Protein 5LDE (pdb70)

Structure (mmCIF, N/CA/C/O backbone):
data_5LDE
#
_entry.id   5LDE
#
_cell.length_a   90.510
_cell.length_b   90.510
_cell.length_c   134.780
_cell.angle_alpha   90.00
_cell.angle_beta   90.00
_cell.angle_gamma   120.00
#
_symmetry.space_group_name_H-M   'P 63'
#
loop_
_entity.id
_entity.type
_entity.pdbx_description
1 polymer 'Immunoglobulin G-binding protein G,Viral FLICE protein'
2 polymer 'Inhibitor of kappa light polypeptide gene enhancer in B-cells, kinase gamma, isoform CRA_a'
#
loop_
_atom_site.group_PDB
_atom_site.id
_atom_site.type_symbol
_atom_site.label_atom_id
_atom_site.label_alt_id
_atom_site.label_comp_id
_atom_site.label_asym_id
_atom_site.label_entity_id
_atom_site.label_seq_id
_atom_site.pdbx_PDB_ins_code
_atom_site.Cartn_x
_atom_site.Cartn_y
_atom_site.Cartn_z
_atom_site.occupancy
_atom_site.B_iso_or_equiv
_atom_site.auth_seq_id
_atom_site.auth_comp_id
_atom_site.auth_asym_id
_atom_site.auth_atom_id
_atom_site.pdbx_PDB_model_num
ATOM 1 N N . GLN A 1 2 ? -10.080 6.416 -18.723 1.00 220.83 2 GLN A N 1
ATOM 2 C CA . GLN A 1 2 ? -10.905 5.926 -17.625 1.00 218.97 2 GLN A CA 1
ATOM 3 C C . GLN A 1 2 ? -10.415 6.418 -16.268 1.00 216.55 2 GLN A C 1
ATOM 4 O O . GLN A 1 2 ? -9.220 6.347 -15.980 1.00 217.94 2 GLN A O 1
ATOM 10 N N . TYR A 1 3 ? -11.348 6.907 -15.437 1.00 206.58 3 TYR A N 1
ATOM 11 C CA . TYR A 1 3 ? -11.090 7.388 -14.081 1.00 202.43 3 TYR A CA 1
ATOM 12 C C . TYR A 1 3 ? -12.142 6.795 -13.142 1.00 205.19 3 TYR A C 1
ATOM 13 O O . TYR A 1 3 ? -13.337 6.848 -13.441 1.00 204.08 3 TYR A O 1
ATOM 22 N N . LYS A 1 4 ? -11.685 6.185 -12.037 1.00 202.34 4 LYS A N 1
ATOM 23 C CA . LYS A 1 4 ? -12.524 5.487 -11.059 1.00 202.09 4 LYS A CA 1
ATOM 24 C C . LYS A 1 4 ? -12.766 6.297 -9.776 1.00 200.34 4 LYS A C 1
ATOM 25 O O . LYS A 1 4 ? -11.939 7.132 -9.407 1.00 198.40 4 LYS A O 1
ATOM 31 N N . LEU A 1 5 ? -13.906 6.034 -9.100 1.00 194.95 5 LEU A N 1
ATOM 32 C CA . LEU A 1 5 ? -14.275 6.668 -7.836 1.00 192.40 5 LEU A CA 1
ATOM 33 C C . LEU A 1 5 ? -14.758 5.651 -6.791 1.00 198.04 5 LEU A C 1
ATOM 34 O O . LEU A 1 5 ? -15.818 5.043 -6.961 1.00 198.80 5 LEU A O 1
ATOM 39 N N . ILE A 1 6 ? -13.966 5.470 -5.713 1.00 195.60 6 ILE A N 1
ATOM 40 C CA . ILE A 1 6 ? -14.290 4.574 -4.597 1.00 197.79 6 ILE A CA 1
ATOM 41 C C . ILE A 1 6 ? -15.086 5.389 -3.569 1.00 201.70 6 ILE A C 1
ATOM 42 O O . ILE A 1 6 ? -14.607 6.425 -3.101 1.00 199.80 6 ILE A O 1
ATOM 47 N N . LEU A 1 7 ? -16.308 4.932 -3.245 1.00 200.83 7 LEU A N 1
ATOM 48 C CA . LEU A 1 7 ? -17.194 5.626 -2.311 1.00 201.30 7 LEU A CA 1
ATOM 49 C C . LEU A 1 7 ? -17.218 5.000 -0.916 1.00 210.28 7 LEU A C 1
ATOM 50 O O . LEU A 1 7 ? -17.453 3.798 -0.780 1.00 212.39 7 LEU A O 1
ATOM 55 N N . ASN A 1 8 ? -16.957 5.828 0.117 1.00 208.92 8 ASN A N 1
ATOM 56 C CA . ASN A 1 8 ? -16.931 5.416 1.522 1.00 263.28 8 ASN A CA 1
ATOM 57 C C . ASN A 1 8 ? -17.521 6.501 2.441 1.00 283.80 8 ASN A C 1
ATOM 58 O O . ASN A 1 8 ? -16.801 7.293 3.052 1.00 270.40 8 ASN A O 1
ATOM 63 N N . ALA A 1 20 ? -13.894 11.414 -19.431 1.00 140.10 20 ALA A N 1
ATOM 64 C CA . ALA A 1 20 ? -13.055 12.575 -19.143 1.00 137.35 20 ALA A CA 1
ATOM 65 C C . ALA A 1 20 ? -11.875 12.698 -20.113 1.00 143.45 20 ALA A C 1
ATOM 66 O O . ALA A 1 20 ? -11.381 11.687 -20.616 1.00 146.40 20 ALA A O 1
ATOM 68 N N . VAL A 1 21 ? -11.430 13.943 -20.370 1.00 138.77 21 VAL A N 1
ATOM 69 C CA . VAL A 1 21 ? -10.300 14.256 -21.257 1.00 140.99 21 VAL A CA 1
ATOM 70 C C . VAL A 1 21 ? -8.965 14.286 -20.503 1.00 145.08 21 VAL A C 1
ATOM 71 O O . VAL A 1 21 ? -7.931 13.946 -21.080 1.00 148.02 21 VAL A O 1
ATOM 75 N N . ASP A 1 22 ? -8.992 14.701 -19.221 1.00 138.91 22 ASP A N 1
ATOM 76 C CA . ASP A 1 22 ? -7.823 14.779 -18.337 1.00 139.54 22 ASP A CA 1
ATOM 77 C C . ASP A 1 22 ? -8.219 14.573 -16.867 1.00 141.13 22 ASP A C 1
ATOM 78 O O . ASP A 1 22 ? -9.409 14.622 -16.541 1.00 138.21 22 ASP A O 1
ATOM 83 N N . ALA A 1 23 ? -7.222 14.325 -15.989 1.00 139.24 23 ALA A N 1
ATOM 84 C CA . ALA A 1 23 ? -7.405 14.087 -14.551 1.00 137.89 23 ALA A CA 1
ATOM 85 C C . ALA A 1 23 ? -8.092 15.241 -13.809 1.00 139.01 23 ALA A C 1
ATOM 86 O O . ALA A 1 23 ? -8.869 14.983 -12.887 1.00 136.97 23 ALA A O 1
ATOM 88 N N . ALA A 1 24 ? -7.812 16.499 -14.214 1.00 135.70 24 ALA A N 1
ATOM 89 C CA . ALA A 1 24 ? -8.390 17.711 -13.620 1.00 134.04 24 ALA A CA 1
ATOM 90 C C . ALA A 1 24 ? -9.908 17.791 -13.824 1.00 135.02 24 ALA A C 1
ATOM 91 O O . ALA A 1 24 ? -10.620 18.186 -12.899 1.00 133.65 24 ALA A O 1
ATOM 93 N N . THR A 1 25 ? -10.397 17.402 -15.024 1.00 130.98 25 THR A N 1
ATOM 94 C CA . THR A 1 25 ? -11.823 17.378 -15.370 1.00 129.23 25 THR A CA 1
ATOM 95 C C . THR A 1 25 ? -12.503 16.230 -14.613 1.00 132.02 25 THR A C 1
ATOM 96 O O . THR A 1 25 ? -13.607 16.409 -14.093 1.00 130.75 25 THR A O 1
ATOM 100 N N . ALA A 1 26 ? -11.823 15.064 -14.536 1.00 129.24 26 ALA A N 1
ATOM 101 C CA . ALA A 1 26 ? -12.281 13.858 -13.842 1.00 129.00 26 ALA A CA 1
ATOM 102 C C . ALA A 1 26 ? -12.502 14.116 -12.351 1.00 131.14 26 ALA A C 1
ATOM 103 O O . ALA A 1 26 ? -13.471 13.608 -11.788 1.00 130.42 26 ALA A O 1
ATOM 105 N N . GLU A 1 27 ? -11.619 14.925 -11.726 1.00 127.33 27 GLU A N 1
ATOM 106 C CA . GLU A 1 27 ? -11.704 15.308 -10.316 1.00 126.93 27 GLU A CA 1
ATOM 107 C C . GLU A 1 27 ? -12.901 16.233 -10.085 1.00 128.87 27 GLU A C 1
ATOM 108 O O . GLU A 1 27 ? -13.630 16.040 -9.113 1.00 128.54 27 GLU A O 1
ATOM 110 N N . LYS A 1 28 ? -13.113 17.212 -10.996 1.00 124.29 28 LYS A N 1
ATOM 111 C CA . LYS A 1 28 ? -14.216 18.181 -10.960 1.00 123.55 28 LYS A CA 1
ATOM 112 C C . LYS A 1 28 ? -15.578 17.488 -11.057 1.00 126.24 28 LYS A C 1
ATOM 113 O O . LYS A 1 28 ? -16.508 17.865 -10.341 1.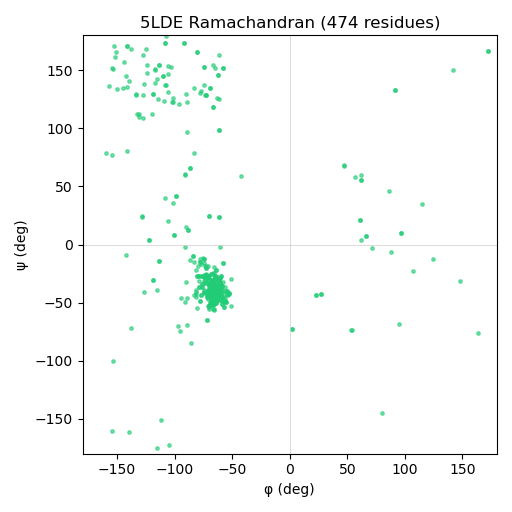00 126.40 28 LYS A O 1
ATOM 115 N N . VAL A 1 29 ? -15.676 16.465 -11.930 1.00 122.07 29 VAL A N 1
ATOM 116 C CA . VAL A 1 29 ? -16.874 15.654 -12.166 1.00 122.33 29 VAL A CA 1
ATOM 117 C C . VAL A 1 29 ? -17.229 14.834 -10.914 1.00 125.97 29 VAL A C 1
ATOM 118 O O . VAL A 1 29 ? -18.393 14.831 -10.505 1.00 126.52 29 VAL A O 1
ATOM 122 N N . PHE A 1 30 ? -16.223 14.183 -10.291 1.00 121.90 30 PHE A N 1
ATOM 123 C CA . PHE A 1 30 ? -16.405 13.382 -9.077 1.00 122.32 30 PHE A CA 1
ATOM 124 C C . PHE A 1 30 ? -16.734 14.242 -7.853 1.00 126.23 30 PHE A C 1
ATOM 125 O O . PHE A 1 30 ? -17.591 13.849 -7.060 1.00 126.96 30 PHE A O 1
ATOM 133 N N . LYS A 1 31 ? -16.051 15.405 -7.696 1.00 122.28 31 LYS A N 1
ATOM 134 C CA . LYS A 1 31 ? -16.259 16.345 -6.584 1.00 123.32 31 LYS A CA 1
ATOM 135 C C . LYS A 1 31 ? -17.684 16.901 -6.571 1.00 127.94 31 LYS A C 1
ATOM 136 O O . LYS A 1 31 ? -18.247 17.116 -5.497 1.00 129.35 31 LYS A O 1
ATOM 138 N N . GLN A 1 32 ? -18.264 17.113 -7.768 1.00 123.89 32 GLN A N 1
ATOM 139 C CA . GLN A 1 32 ? -19.634 17.589 -7.950 1.00 125.37 32 GLN A CA 1
ATOM 140 C C . GLN A 1 32 ? -20.624 16.437 -7.753 1.00 130.64 32 GLN A C 1
ATOM 141 O O . GLN A 1 32 ? -21.740 16.672 -7.288 1.00 132.55 32 GLN A O 1
ATOM 143 N N . TYR A 1 33 ? -20.209 15.194 -8.099 1.00 126.61 33 TYR A N 1
ATOM 144 C CA . TYR A 1 33 ? -21.011 13.974 -7.953 1.00 128.39 33 TYR A CA 1
ATOM 145 C C . TYR A 1 33 ? -21.234 13.628 -6.480 1.00 134.53 33 TYR A C 1
ATOM 146 O O . TYR A 1 33 ? -22.275 13.064 -6.138 1.00 136.55 33 TYR A O 1
ATOM 148 N N . ALA A 1 34 ? -20.256 13.972 -5.616 1.00 130.94 34 ALA A N 1
ATOM 149 C CA . ALA A 1 34 ? -20.316 13.753 -4.173 1.00 132.96 34 ALA A CA 1
ATOM 150 C C . ALA A 1 34 ? -21.365 14.673 -3.544 1.00 140.78 34 ALA A C 1
ATOM 151 O O . ALA A 1 34 ? -22.216 14.185 -2.803 1.00 142.98 34 ALA A O 1
ATOM 153 N N . ASN A 1 35 ? -21.322 15.989 -3.865 1.00 138.47 35 ASN A N 1
ATOM 154 C CA . ASN A 1 35 ? -22.263 17.003 -3.370 1.00 142.18 35 ASN A CA 1
ATOM 155 C C . ASN A 1 35 ? -23.691 16.719 -3.846 1.00 150.37 35 ASN A C 1
ATOM 156 O O . ASN A 1 35 ? -24.632 16.898 -3.070 1.00 153.75 35 ASN A O 1
ATOM 161 N N . ASP A 1 36 ? -23.846 16.274 -5.116 1.00 147.12 36 ASP A N 1
ATOM 162 C CA . ASP A 1 36 ? -25.134 15.927 -5.731 1.00 150.61 36 ASP A CA 1
ATOM 163 C C . ASP A 1 36 ? -25.795 14.766 -4.980 1.00 159.49 36 ASP A C 1
ATOM 164 O O . ASP A 1 36 ? -27.011 14.777 -4.783 1.00 163.25 36 ASP A O 1
ATOM 166 N N . ASN A 1 37 ? -24.982 13.786 -4.538 1.00 156.18 37 ASN A N 1
ATOM 167 C CA . ASN A 1 37 ? -25.422 12.633 -3.754 1.00 159.57 37 ASN A CA 1
ATOM 168 C C . ASN A 1 37 ? -25.546 13.017 -2.270 1.00 168.72 37 ASN A C 1
ATOM 169 O O . ASN A 1 37 ? -26.271 12.357 -1.523 1.00 171.68 37 ASN A O 1
ATOM 171 N N . GLY A 1 38 ? -24.838 14.079 -1.875 1.00 166.57 38 GLY A N 1
ATOM 172 C CA . GLY A 1 38 ? -24.826 14.615 -0.518 1.00 170.47 38 GLY A CA 1
ATOM 173 C C . GLY A 1 38 ? -23.564 14.353 0.281 1.00 176.16 38 GLY A C 1
ATOM 174 O O . GLY A 1 38 ? -23.275 15.083 1.233 1.00 177.60 38 GLY A O 1
ATOM 175 N N . VAL A 1 39 ? -22.811 13.304 -0.099 1.00 173.02 39 VAL A N 1
ATOM 176 C CA . VAL A 1 39 ? -21.562 12.860 0.540 1.00 173.38 39 VAL A CA 1
ATOM 177 C C . VAL A 1 39 ? -20.438 13.902 0.406 1.00 180.80 39 VAL A C 1
ATOM 178 O O . VAL A 1 39 ? -20.430 14.669 -0.556 1.00 178.37 39 VAL A O 1
ATOM 182 N N . ASP A 1 40 ? -19.495 13.932 1.376 1.00 183.13 40 ASP A N 1
ATOM 183 C CA . ASP A 1 40 ? -18.341 14.844 1.376 1.00 185.00 40 ASP A CA 1
ATOM 184 C C . ASP A 1 40 ? -17.203 14.343 2.276 1.00 197.39 40 ASP A C 1
ATOM 185 O O . ASP A 1 40 ? -17.023 14.829 3.396 1.00 199.84 40 ASP A O 1
ATOM 190 N N . GLY A 1 41 ? -16.444 13.380 1.765 1.00 198.07 41 GLY A N 1
ATOM 191 C CA . GLY A 1 41 ? -15.317 12.793 2.479 1.00 202.73 41 GLY A CA 1
ATOM 192 C C . GLY A 1 41 ? -13.961 13.249 1.985 1.00 214.06 41 GLY A C 1
ATOM 193 O O . GLY A 1 41 ? -13.875 14.162 1.160 1.00 212.73 41 GLY A O 1
ATOM 194 N N . GLU A 1 42 ? -12.887 12.618 2.499 1.00 219.30 42 GLU A N 1
ATOM 195 C CA . GLU A 1 42 ? -11.507 12.948 2.129 1.00 222.69 42 GLU A CA 1
ATOM 196 C C . GLU A 1 42 ? -11.130 12.371 0.772 1.00 230.03 42 GLU A C 1
ATOM 197 O O . GLU A 1 42 ? -11.370 11.191 0.513 1.00 228.92 42 GLU A O 1
ATOM 203 N N . TRP A 1 43 ? -10.536 13.212 -0.090 1.00 230.14 43 TRP A N 1
ATOM 204 C CA . TRP A 1 43 ? -10.152 12.856 -1.455 1.00 230.16 43 TRP A CA 1
ATOM 205 C C . TRP A 1 43 ? -8.690 12.434 -1.595 1.00 244.30 43 TRP A C 1
ATOM 206 O O . TRP A 1 43 ? -7.786 13.203 -1.261 1.00 241.12 43 TRP A O 1
ATOM 217 N N . THR A 1 44 ? -8.470 11.194 -2.077 1.00 249.12 44 THR A N 1
ATOM 218 C CA . THR A 1 44 ? -7.146 10.606 -2.321 1.00 254.20 44 THR A CA 1
ATOM 219 C C . THR A 1 44 ? -7.140 9.998 -3.726 1.00 267.26 44 THR A C 1
ATOM 220 O O . THR A 1 44 ? -7.857 9.025 -3.976 1.00 268.70 44 THR A O 1
ATOM 224 N N . TYR A 1 45 ? -6.359 10.591 -4.647 1.00 269.88 45 TYR A N 1
ATOM 225 C CA . TYR A 1 45 ? -6.276 10.134 -6.034 1.00 269.69 45 TYR A CA 1
ATOM 226 C C . TYR A 1 45 ? -4.887 9.641 -6.430 1.00 262.95 45 TYR A C 1
ATOM 227 O O . TYR A 1 45 ? -3.884 10.253 -6.059 1.00 256.87 45 TYR A O 1
ATOM 229 N N . ASP A 1 46 ? -4.840 8.535 -7.197 1.00 266.50 46 ASP A N 1
ATOM 230 C CA . ASP A 1 46 ? -3.607 7.923 -7.693 1.00 270.79 46 ASP A CA 1
ATOM 231 C C . ASP A 1 46 ? -3.496 8.141 -9.206 1.00 283.48 46 ASP A C 1
ATOM 232 O O . ASP A 1 46 ? -4.406 7.771 -9.953 1.00 285.93 46 ASP A O 1
ATOM 237 N N . ASP A 1 47 ? -2.388 8.765 -9.645 1.00 284.22 47 ASP A N 1
ATOM 238 C CA . ASP A 1 47 ? -2.117 9.105 -11.046 1.00 285.70 47 ASP A CA 1
ATOM 239 C C . ASP A 1 47 ? -1.718 7.904 -11.926 1.00 289.33 47 ASP A C 1
ATOM 240 O O . ASP A 1 47 ? -1.770 8.017 -13.153 1.00 290.41 47 ASP A O 1
ATOM 245 N N . ALA A 1 48 ? -1.335 6.764 -11.315 1.00 285.57 48 ALA A N 1
ATOM 246 C CA . ALA A 1 48 ? -0.931 5.561 -12.050 1.00 285.65 48 ALA A CA 1
ATOM 247 C C . ALA A 1 48 ? -2.100 4.608 -12.328 1.00 289.35 48 ALA A C 1
ATOM 248 O O . ALA A 1 48 ? -2.274 4.184 -13.473 1.00 288.46 48 ALA A O 1
ATOM 250 N N . THR A 1 49 ? -2.898 4.279 -11.291 1.00 287.19 49 THR A N 1
ATOM 251 C CA . THR A 1 49 ? -4.056 3.379 -11.395 1.00 287.31 49 THR A CA 1
ATOM 252 C C . THR A 1 49 ? -5.290 4.083 -11.975 1.00 289.67 49 THR A C 1
ATOM 253 O O . THR A 1 49 ? -6.214 3.407 -12.437 1.00 288.44 49 THR A O 1
ATOM 257 N N . LYS A 1 50 ? -5.292 5.439 -11.952 1.00 284.69 50 LYS A N 1
ATOM 258 C CA . LYS A 1 50 ? -6.364 6.337 -12.419 1.00 283.29 50 LYS A CA 1
ATOM 259 C C . LYS A 1 50 ? -7.651 6.101 -11.605 1.00 285.91 50 LYS A C 1
ATOM 260 O O . LYS A 1 50 ? -8.687 5.707 -12.151 1.00 285.53 50 LYS A O 1
ATOM 266 N N . THR A 1 51 ? -7.550 6.305 -10.275 1.00 281.97 51 THR A N 1
ATOM 267 C CA . THR A 1 51 ? -8.627 6.103 -9.299 1.00 281.54 51 THR A CA 1
ATOM 268 C C . THR A 1 51 ? -8.578 7.184 -8.205 1.00 283.66 51 THR A C 1
ATOM 269 O O . THR A 1 51 ? -7.493 7.607 -7.806 1.00 279.54 51 THR A O 1
ATOM 273 N N . PHE A 1 52 ? -9.761 7.606 -7.720 1.00 279.29 52 PHE A N 1
ATOM 274 C CA . PHE A 1 52 ? -9.950 8.582 -6.644 1.00 280.19 52 PHE A CA 1
ATOM 275 C C . PHE A 1 52 ? -10.865 7.964 -5.580 1.00 279.21 52 PHE A C 1
ATOM 276 O O . PHE A 1 52 ? -11.828 7.288 -5.935 1.00 276.51 52 PHE A O 1
ATOM 278 N N . THR A 1 53 ? -10.550 8.153 -4.285 1.00 277.29 53 THR A N 1
ATOM 279 C CA . THR A 1 53 ? -11.365 7.59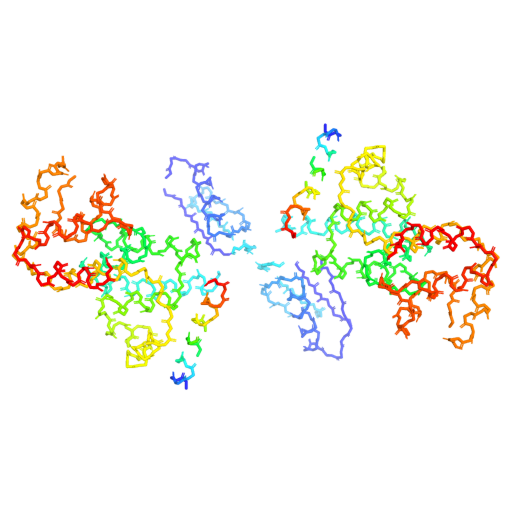6 -3.192 1.00 277.04 53 THR A CA 1
ATOM 280 C C . THR A 1 53 ? -11.967 8.708 -2.327 1.00 280.11 53 THR A C 1
ATOM 281 O O . THR A 1 53 ? -11.366 9.777 -2.207 1.00 281.32 53 THR A O 1
ATOM 285 N N . VAL A 1 54 ? -13.139 8.453 -1.715 1.00 278.66 54 VAL A N 1
ATOM 286 C CA . VAL A 1 54 ? -13.797 9.436 -0.857 1.00 279.26 54 VAL A CA 1
ATOM 287 C C . VAL A 1 54 ? -13.848 8.889 0.606 1.00 283.15 54 VAL A C 1
ATOM 288 O O . VAL A 1 54 ? -14.886 8.748 1.253 1.00 269.23 54 VAL A O 1
ATOM 292 N N . GLU A 1 56 ? -15.499 10.168 4.170 1.00 122.69 56 GLU A N 1
ATOM 293 C CA . GLU A 1 56 ? -15.777 10.330 5.590 1.00 122.55 56 GLU A CA 1
ATOM 294 C C . GLU A 1 56 ? -17.232 10.774 5.869 1.00 126.89 56 GLU A C 1
ATOM 295 O O . GLU A 1 56 ? -18.130 9.932 5.835 1.00 126.53 56 GLU A O 1
ATOM 297 N N . LEU A 1 57 ? -17.456 12.084 6.119 1.00 123.72 57 LEU A N 1
ATOM 298 C CA . LEU A 1 57 ? -18.721 12.725 6.478 1.00 123.66 57 LEU A CA 1
ATOM 299 C C . LEU A 1 57 ? -19.833 12.602 5.428 1.00 127.66 57 LEU A C 1
ATOM 300 O O . LEU A 1 57 ? -19.560 12.266 4.279 1.00 127.17 57 LEU A O 1
ATOM 302 N N . GLU A 1 58 ? -21.088 12.857 5.842 1.00 124.34 58 GLU A N 1
ATOM 303 C CA . GLU A 1 58 ? -22.298 12.820 5.011 1.00 124.24 58 GLU A CA 1
ATOM 304 C C . GLU A 1 58 ? -23.364 13.700 5.685 1.00 128.15 58 GLU A C 1
ATOM 305 O O . GLU A 1 58 ? -23.424 13.701 6.911 1.00 127.81 58 GLU A O 1
ATOM 307 N N . VAL A 1 59 ? -24.104 14.537 4.911 1.00 124.71 59 VAL A N 1
ATOM 308 C CA . VAL A 1 59 ? -25.183 15.433 5.393 1.00 124.46 59 VAL A CA 1
ATOM 309 C C . VAL A 1 59 ? -26.187 15.735 4.252 1.00 127.37 59 VAL A C 1
ATOM 310 O O . VAL A 1 59 ? -26.154 16.834 3.688 1.00 126.94 59 VAL A O 1
ATOM 314 N N . LEU A 1 60 ? -27.078 14.778 3.925 1.00 123.06 60 LEU A N 1
ATOM 315 C CA . LEU A 1 60 ? -28.087 14.962 2.873 1.00 136.82 60 LEU A CA 1
ATOM 316 C C . LEU A 1 60 ? -29.446 14.417 3.285 1.00 160.39 60 LEU A C 1
ATOM 317 O O . LEU A 1 60 ? -30.279 15.164 3.792 1.00 122.38 60 LEU A O 1
ATOM 319 N N . ASP A 1 66 ? -28.534 7.774 3.053 1.00 157.22 66 ASP A N 1
ATOM 320 C CA . ASP A 1 66 ? -27.547 6.809 3.517 1.00 161.61 66 ASP A CA 1
ATOM 321 C C . ASP A 1 66 ? -28.126 5.364 3.493 1.00 161.17 66 ASP A C 1
ATOM 322 O O . ASP A 1 66 ? -27.835 4.675 2.497 1.00 166.10 66 ASP A O 1
ATOM 324 N N . PRO A 1 67 ? -29.026 4.891 4.438 1.00 156.17 67 PRO A N 1
ATOM 325 C CA . PRO A 1 67 ? -29.518 3.518 4.345 1.00 154.22 67 PRO A CA 1
ATOM 326 C C . PRO A 1 67 ? -30.715 3.427 3.418 1.00 148.04 67 PRO A C 1
ATOM 327 O O . PRO A 1 67 ? -30.490 3.053 2.279 1.00 143.17 67 PRO A O 1
ATOM 331 N N . ASN A 1 68 ? -31.970 3.696 3.897 1.00 139.29 68 ASN A N 1
ATOM 332 C CA . ASN A 1 68 ? -33.211 3.621 3.106 1.00 130.32 68 ASN A CA 1
ATOM 333 C C . ASN A 1 68 ? -33.275 4.696 2.029 1.00 133.56 68 ASN A C 1
ATOM 334 O O . ASN A 1 68 ? -33.821 4.448 0.962 1.00 127.28 68 ASN A O 1
ATOM 336 N N . SER A 1 69 ? -32.651 5.869 2.261 1.00 136.88 69 SER A N 1
ATOM 337 C CA . SER A 1 69 ? -32.569 6.922 1.241 1.00 136.37 69 SER A CA 1
ATOM 338 C C . SER A 1 69 ? -31.804 6.390 -0.007 1.00 145.75 69 SER A C 1
ATOM 339 O O . SER A 1 69 ? -31.684 7.082 -1.024 1.00 146.05 69 SER A O 1
ATOM 341 N N . MET A 1 70 ? -31.332 5.119 0.095 1.00 149.48 101 MET A N 1
ATOM 342 C CA . MET A 1 70 ? -30.659 4.289 -0.898 1.00 153.33 101 MET A CA 1
ATOM 343 C C . MET A 1 70 ? -31.372 2.909 -1.059 1.00 161.49 101 MET A C 1
ATOM 344 O O . MET A 1 70 ? -31.523 2.445 -2.192 1.00 157.56 101 MET A O 1
ATOM 346 N N . ALA A 1 71 ? -31.821 2.273 0.061 1.00 165.94 102 ALA A N 1
ATOM 347 C CA . ALA A 1 71 ? -32.498 0.962 0.099 1.00 165.76 102 ALA A CA 1
ATOM 348 C C . ALA A 1 71 ? -33.976 1.002 -0.325 1.00 169.57 102 ALA A C 1
ATOM 349 O O . ALA A 1 71 ? -34.548 -0.047 -0.637 1.00 165.79 102 ALA A O 1
ATOM 351 N N . THR A 1 72 ? -34.581 2.209 -0.350 1.00 168.13 103 THR A N 1
ATOM 352 C CA . THR A 1 72 ? -35.966 2.454 -0.770 1.00 161.47 103 THR A CA 1
ATOM 353 C C . THR A 1 72 ? -36.037 2.347 -2.293 1.00 166.11 103 THR A C 1
ATOM 354 O O . THR A 1 72 ? -36.974 1.739 -2.805 1.00 159.26 103 THR A O 1
ATOM 358 N N . TYR A 1 73 ? -35.028 2.905 -3.009 1.00 170.65 104 TYR A N 1
ATOM 359 C CA . TYR A 1 73 ? -34.924 2.897 -4.476 1.00 169.88 104 TYR A CA 1
ATOM 360 C C . TYR A 1 73 ? -35.085 1.505 -5.101 1.00 176.39 104 TYR A C 1
ATOM 361 O O . TYR A 1 73 ? -35.582 1.405 -6.223 1.00 171.80 104 TYR A O 1
ATOM 363 N N . GLU A 1 74 ? -34.699 0.438 -4.360 1.00 180.02 105 GLU A N 1
ATOM 364 C CA . GLU A 1 74 ? -34.818 -0.967 -4.766 1.00 180.95 105 GLU A CA 1
ATOM 365 C C . GLU A 1 74 ? -36.277 -1.348 -5.042 1.00 177.78 105 GLU A C 1
ATOM 366 O O . GLU A 1 74 ? -36.537 -2.135 -5.953 1.00 175.89 105 GLU A O 1
ATOM 368 N N . VAL A 1 75 ? -37.223 -0.770 -4.265 1.00 170.22 106 VAL A N 1
ATOM 369 C CA . VAL A 1 75 ? -38.671 -0.961 -4.411 1.00 162.84 106 VAL A CA 1
ATOM 370 C C . VAL A 1 75 ? -39.095 -0.317 -5.742 1.00 161.39 106 VAL A C 1
ATOM 371 O O . VAL A 1 75 ? -39.709 -0.981 -6.577 1.00 157.77 106 VAL A O 1
ATOM 375 N N . LEU A 1 76 ? -38.713 0.964 -5.937 1.00 157.85 107 LEU A N 1
ATOM 376 C CA . LEU A 1 76 ? -38.977 1.797 -7.112 1.00 153.78 107 LEU A CA 1
ATOM 377 C C . LEU A 1 76 ? -38.440 1.171 -8.409 1.00 158.13 107 LEU A C 1
ATOM 378 O O . LEU A 1 76 ? -39.123 1.232 -9.432 1.00 153.20 107 LEU A O 1
ATOM 383 N N . CYS A 1 77 ? -37.234 0.559 -8.356 1.00 160.83 108 CYS A N 1
ATOM 384 C CA . CYS A 1 77 ? -36.582 -0.112 -9.487 1.00 163.50 108 CYS A CA 1
ATOM 385 C C . CYS A 1 77 ? -37.373 -1.346 -9.922 1.00 163.29 108 CYS A C 1
ATOM 386 O O . CYS A 1 77 ? -37.642 -1.505 -11.114 1.00 160.81 108 CYS A O 1
ATOM 389 N N . GLU A 1 78 ? -37.763 -2.200 -8.949 1.00 159.31 109 GLU A N 1
ATOM 390 C CA . GLU A 1 78 ? -38.551 -3.420 -9.158 1.00 156.84 109 GLU A CA 1
ATOM 391 C C . GLU A 1 78 ? -39.962 -3.091 -9.667 1.00 151.52 109 GLU A C 1
ATOM 392 O O . GLU A 1 78 ? -40.512 -3.855 -10.462 1.00 149.58 109 GLU A O 1
ATOM 398 N N . VAL A 1 79 ? -40.542 -1.959 -9.202 1.00 142.86 110 VAL A N 1
ATOM 399 C CA . VAL A 1 79 ? -41.869 -1.471 -9.600 1.00 135.45 110 VAL A CA 1
ATOM 400 C C . VAL A 1 79 ? -41.840 -1.014 -11.071 1.00 136.71 110 VAL A C 1
ATOM 401 O O . VAL A 1 79 ? -42.674 -1.459 -11.862 1.00 133.25 110 VAL A O 1
ATOM 405 N N . ALA A 1 80 ? -40.860 -0.157 -11.428 1.00 135.34 111 ALA A N 1
ATOM 406 C CA . ALA A 1 80 ? -40.678 0.403 -12.769 1.00 134.43 111 ALA A CA 1
ATOM 407 C C . ALA A 1 80 ? -40.348 -0.640 -13.839 1.00 140.14 111 ALA A C 1
ATOM 408 O O . ALA A 1 80 ? -40.852 -0.533 -14.958 1.00 137.23 111 ALA A O 1
ATOM 410 N N . ARG A 1 81 ? -39.504 -1.638 -13.500 1.00 141.82 112 ARG A N 1
ATOM 411 C CA . ARG A 1 81 ? -39.097 -2.712 -14.412 1.00 145.44 112 ARG A CA 1
ATOM 412 C C . ARG A 1 81 ? -40.255 -3.658 -14.747 1.00 145.28 112 ARG A C 1
ATOM 413 O O . ARG A 1 81 ? -40.290 -4.211 -15.847 1.00 146.25 112 ARG A O 1
ATOM 415 N N . LYS A 1 82 ? -41.198 -3.833 -13.802 1.00 137.61 113 LYS A N 1
ATOM 416 C CA . LYS A 1 82 ? -42.373 -4.694 -13.954 1.00 134.48 113 LYS A CA 1
ATOM 417 C C . LYS A 1 82 ? -43.654 -3.904 -14.295 1.00 131.21 113 LYS A C 1
ATOM 418 O O . LYS A 1 82 ? -44.741 -4.489 -14.320 1.00 128.49 113 LYS A O 1
ATOM 420 N N . LEU A 1 83 ? -43.523 -2.590 -14.581 1.00 125.16 114 LEU A N 1
ATOM 421 C CA . LEU A 1 83 ? -44.648 -1.709 -14.904 1.00 119.38 114 LEU A CA 1
ATOM 422 C C . LEU A 1 83 ? -45.254 -1.988 -16.289 1.00 121.93 114 LEU A C 1
ATOM 423 O O . LEU A 1 83 ? -46.405 -2.418 -16.363 1.00 119.04 114 LEU A O 1
ATOM 428 N N . GLY A 1 84 ? -44.485 -1.755 -17.354 1.00 120.85 115 GLY A N 1
ATOM 429 C CA . GLY A 1 84 ? -44.913 -2.022 -18.723 1.00 120.62 115 GLY A CA 1
ATOM 430 C C . GLY A 1 84 ? -45.578 -0.884 -19.473 1.00 120.78 115 GLY A C 1
ATOM 431 O O . GLY A 1 84 ? -46.502 -0.249 -18.964 1.00 116.18 115 GLY A O 1
ATOM 432 N N . THR A 1 85 ? -45.114 -0.675 -20.723 1.00 119.70 116 THR A N 1
ATOM 433 C CA . THR A 1 85 ? -45.492 0.290 -21.773 1.00 118.22 116 THR A CA 1
ATOM 434 C C . THR A 1 85 ? -46.598 1.320 -21.433 1.00 116.46 116 THR A C 1
ATOM 435 O O . THR A 1 85 ? -46.283 2.504 -21.300 1.00 115.78 116 THR A O 1
ATOM 439 N N . ASP A 1 86 ? -47.880 0.887 -21.351 1.00 109.50 117 ASP A N 1
ATOM 440 C CA . ASP A 1 86 ? -49.023 1.776 -21.113 1.00 105.34 117 ASP A CA 1
ATOM 441 C C . ASP A 1 86 ? -49.210 2.202 -19.653 1.00 105.76 117 ASP A C 1
ATOM 442 O O . ASP A 1 86 ? -49.764 3.277 -19.415 1.00 103.42 117 ASP A O 1
ATOM 447 N N . ASP A 1 87 ? -48.754 1.379 -18.685 1.00 102.22 118 ASP A N 1
ATOM 448 C CA . ASP A 1 87 ? -48.830 1.699 -17.254 1.00 100.31 118 ASP A CA 1
ATOM 449 C C . ASP A 1 87 ? -47.824 2.792 -16.893 1.00 103.98 118 ASP A C 1
ATOM 450 O O . ASP A 1 87 ? -48.047 3.535 -15.934 1.00 102.55 118 ASP A O 1
ATOM 455 N N . ARG A 1 88 ? -46.723 2.889 -17.676 1.00 102.34 119 ARG A N 1
ATOM 456 C CA . ARG A 1 88 ? -45.660 3.889 -17.543 1.00 104.13 119 ARG A CA 1
ATOM 457 C C . ARG A 1 88 ? -46.248 5.289 -17.720 1.00 105.07 119 ARG A C 1
ATOM 458 O O . ARG A 1 88 ? -45.916 6.195 -16.954 1.00 105.53 119 ARG A O 1
ATOM 466 N N . GLU A 1 89 ? -47.140 5.446 -18.724 1.00 98.85 120 GLU A N 1
ATOM 467 C CA . GLU A 1 89 ? -47.835 6.691 -19.044 1.00 97.15 120 GLU A CA 1
ATOM 468 C C . GLU A 1 89 ? -48.774 7.102 -17.918 1.00 97.31 120 GLU A C 1
ATOM 469 O O . GLU A 1 89 ? -48.758 8.266 -17.531 1.00 97.47 120 GLU A O 1
ATOM 475 N N . VAL A 1 90 ? -49.566 6.143 -17.378 1.00 91.03 121 VAL A N 1
ATOM 476 C CA . VAL A 1 90 ? -50.519 6.347 -16.276 1.00 88.71 121 VAL A CA 1
ATOM 477 C C . VAL A 1 90 ? -49.784 6.913 -15.055 1.00 92.86 121 VAL A C 1
ATOM 478 O O . VAL A 1 90 ? -50.165 7.968 -14.547 1.00 92.56 121 VAL A O 1
ATOM 482 N N . VAL A 1 91 ? -48.711 6.220 -14.622 1.00 90.36 122 VAL A N 1
ATOM 483 C CA . VAL A 1 91 ? -47.864 6.574 -13.481 1.00 92.19 122 VAL A CA 1
ATOM 484 C C . VAL A 1 91 ? -47.233 7.966 -13.667 1.00 97.96 122 VAL A C 1
ATOM 485 O O . VAL A 1 91 ? -47.393 8.812 -12.788 1.00 98.44 122 VAL A O 1
ATOM 489 N N . LEU A 1 92 ? -46.580 8.217 -14.822 1.00 95.77 123 LEU A N 1
ATOM 490 C CA . LEU A 1 92 ? -45.954 9.512 -15.119 1.00 98.68 123 LEU A CA 1
ATOM 491 C C . LEU A 1 92 ? -46.962 10.656 -15.258 1.00 101.30 123 LEU A C 1
ATOM 492 O O . LEU A 1 92 ? -46.633 11.792 -14.912 1.00 103.80 123 LEU A O 1
ATOM 497 N N . PHE A 1 93 ? -48.188 10.352 -15.735 1.00 94.33 124 PHE A N 1
ATOM 498 C CA . PHE A 1 93 ? -49.280 11.320 -15.864 1.00 93.59 124 PHE A CA 1
ATOM 499 C C . PHE A 1 93 ? -49.746 11.724 -14.466 1.00 98.09 124 PHE A C 1
ATOM 500 O O . PHE A 1 93 ? -49.847 12.917 -14.175 1.00 100.10 124 PHE A O 1
ATOM 508 N N . LEU A 1 94 ? -50.006 10.719 -13.602 1.00 93.07 125 LEU A N 1
ATOM 509 C CA . LEU A 1 94 ? -50.449 10.904 -12.220 1.00 93.70 125 LEU A CA 1
ATOM 510 C C . LEU A 1 94 ? -49.392 11.589 -11.352 1.00 101.93 125 LEU A C 1
ATOM 511 O O . LEU A 1 94 ? -49.750 12.308 -10.419 1.00 103.40 125 LEU A O 1
ATOM 516 N N . LEU A 1 95 ? -48.099 11.397 -11.677 1.00 101.00 126 LEU A N 1
ATOM 517 C CA . LEU A 1 95 ? -46.999 12.030 -10.947 1.00 105.69 126 LEU A CA 1
ATOM 518 C C . LEU A 1 95 ? -46.492 13.288 -11.688 1.00 114.14 126 LEU A C 1
ATOM 519 O O . LEU A 1 95 ? -45.287 13.544 -11.750 1.00 117.62 126 LEU A O 1
ATOM 524 N N . ASN A 1 96 ? -47.456 14.079 -12.221 1.00 110.83 127 ASN A N 1
ATOM 525 C CA . ASN A 1 96 ? -47.327 15.334 -12.975 1.00 114.44 127 ASN A CA 1
ATOM 526 C C . ASN A 1 96 ? -46.386 15.247 -14.187 1.00 120.55 127 ASN A C 1
ATOM 527 O O . ASN A 1 96 ? -46.879 15.266 -15.317 1.00 118.65 127 ASN A O 1
ATOM 532 N N . VAL A 1 97 ? -45.052 15.186 -13.960 1.00 121.42 128 VAL A N 1
ATOM 533 C CA . VAL A 1 97 ? -44.032 15.102 -15.013 1.00 124.28 128 VAL A CA 1
ATOM 534 C C . VAL A 1 97 ? -44.230 13.815 -15.831 1.00 124.19 128 VAL A C 1
ATOM 535 O O . VAL A 1 97 ? -43.854 12.720 -15.402 1.00 122.35 128 VAL A O 1
ATOM 539 N N . PHE A 1 98 ? -44.889 13.975 -16.988 1.00 119.42 129 PHE A N 1
ATOM 540 C CA . PHE A 1 98 ? -45.240 12.917 -17.931 1.00 115.96 129 PHE A CA 1
ATOM 541 C C . PHE A 1 98 ? -44.381 13.011 -19.190 1.00 123.72 129 PHE A C 1
ATOM 542 O O . PHE A 1 98 ? -44.184 14.103 -19.728 1.00 127.06 129 PHE A O 1
ATOM 550 N N . ILE A 1 99 ? -43.903 11.853 -19.669 1.00 119.93 130 ILE A N 1
ATOM 551 C CA . ILE A 1 99 ? -43.118 11.731 -20.901 1.00 123.63 130 ILE A CA 1
ATOM 552 C C . ILE A 1 99 ? -43.916 10.831 -21.866 1.00 123.85 130 ILE A C 1
ATOM 553 O O . ILE A 1 99 ? -44.383 9.772 -21.435 1.00 119.56 130 ILE A O 1
ATOM 558 N N . PRO A 1 100 ? -44.138 11.234 -23.143 1.00 121.99 131 PRO A N 1
ATOM 559 C CA . PRO A 1 100 ? -44.930 10.382 -24.051 1.00 119.07 131 PRO A CA 1
ATOM 560 C C . PRO A 1 100 ? -44.170 9.141 -24.509 1.00 124.53 131 PRO A C 1
ATOM 561 O O . PRO A 1 100 ? -43.035 9.260 -24.976 1.00 129.52 131 PRO A O 1
ATOM 565 N N . GLN A 1 101 ? -44.804 7.950 -24.362 1.00 117.10 132 GLN A N 1
ATOM 566 C CA . GLN A 1 101 ? -44.252 6.621 -24.673 1.00 118.45 132 GLN A CA 1
ATOM 567 C C . GLN A 1 101 ? -42.833 6.469 -24.090 1.00 126.15 132 GLN A C 1
ATOM 568 O O . GLN A 1 101 ? -41.852 6.477 -24.840 1.00 131.30 132 GLN A O 1
ATOM 570 N N . PRO A 1 102 ? -42.692 6.424 -22.746 1.00 120.63 133 PRO A N 1
ATOM 571 C CA . PRO A 1 102 ? -41.345 6.346 -22.167 1.00 125.14 133 PRO A CA 1
ATOM 572 C C . PRO A 1 102 ? -40.750 4.945 -22.180 1.00 131.01 133 PRO A C 1
ATOM 573 O O . PRO A 1 102 ? -41.459 3.962 -22.398 1.00 127.82 133 PRO A O 1
ATOM 577 N N . THR A 1 103 ? -39.435 4.869 -21.941 1.00 133.23 134 THR A N 1
ATOM 578 C CA . THR A 1 103 ? -38.677 3.623 -21.847 1.00 136.88 134 THR A CA 1
ATOM 579 C C . THR A 1 103 ? -38.311 3.419 -20.373 1.00 140.07 134 THR A C 1
ATOM 580 O O . THR A 1 103 ? -38.568 4.312 -19.558 1.00 137.08 134 THR A O 1
ATOM 584 N N . LEU A 1 104 ? -37.719 2.254 -20.027 1.00 139.56 135 LEU A N 1
ATOM 585 C CA . LEU A 1 104 ? -37.293 1.943 -18.661 1.00 140.25 135 LEU A CA 1
ATOM 586 C C . LEU A 1 104 ? -36.334 3.020 -18.142 1.00 147.77 135 LEU A C 1
ATOM 587 O O . LEU A 1 104 ? -36.581 3.577 -17.077 1.00 144.78 135 LEU A O 1
ATOM 589 N N . ALA A 1 105 ? -35.309 3.381 -18.949 1.00 150.72 136 ALA A N 1
ATOM 590 C CA . ALA A 1 105 ? -34.307 4.410 -18.645 1.00 156.21 136 ALA A CA 1
ATOM 591 C C . ALA A 1 105 ? -34.910 5.811 -18.441 1.00 155.49 136 ALA A C 1
ATOM 592 O O . ALA A 1 105 ? -34.342 6.611 -17.694 1.00 158.42 136 ALA A O 1
ATOM 594 N N . GLN A 1 106 ? -36.052 6.100 -19.100 1.00 145.11 137 GLN A N 1
ATOM 595 C CA . GLN A 1 106 ? -36.769 7.373 -18.984 1.00 141.03 137 GLN A CA 1
ATOM 596 C C . GLN A 1 106 ? -37.577 7.410 -17.684 1.00 138.59 137 GLN A C 1
ATOM 597 O O . GLN A 1 106 ? -37.502 8.396 -16.949 1.00 138.99 137 GLN A O 1
ATOM 599 N N . LEU A 1 107 ? -38.344 6.331 -17.411 1.00 129.75 138 LEU A N 1
ATOM 600 C CA . LEU A 1 107 ? -39.198 6.164 -16.233 1.00 124.25 138 LEU A CA 1
ATOM 601 C C . LEU A 1 107 ? -38.386 6.045 -14.936 1.00 131.50 138 LEU A C 1
ATOM 602 O O . LEU A 1 107 ? -38.656 6.794 -13.996 1.00 130.04 138 LEU A O 1
ATOM 607 N N . ILE A 1 108 ? -37.390 5.121 -14.893 1.00 132.87 139 ILE A N 1
ATOM 608 C CA . ILE A 1 108 ? -36.494 4.894 -13.747 1.00 137.62 139 ILE A CA 1
ATOM 609 C C . ILE A 1 108 ? -35.804 6.207 -13.341 1.00 145.97 139 ILE A C 1
ATOM 610 O O . ILE A 1 108 ? -35.747 6.524 -12.152 1.00 146.37 139 ILE A O 1
ATOM 615 N N . GLY A 1 109 ? -35.352 6.964 -14.342 1.00 145.70 140 GLY A N 1
ATOM 616 C CA . GLY A 1 109 ? -34.710 8.262 -14.173 1.00 150.71 140 GLY A CA 1
ATOM 617 C C . GLY A 1 109 ? -35.644 9.321 -13.619 1.00 150.14 140 GLY A C 1
ATOM 618 O O . GLY A 1 109 ? -35.261 10.051 -12.702 1.00 153.27 140 GLY A O 1
ATOM 619 N N . ALA A 1 110 ? -36.881 9.397 -14.159 1.00 139.65 141 ALA A N 1
ATOM 620 C CA . ALA A 1 110 ? -37.910 10.353 -13.732 1.00 135.39 141 ALA A CA 1
ATOM 621 C C . ALA A 1 110 ? -38.432 10.057 -12.323 1.00 136.82 141 ALA A C 1
ATOM 622 O O . ALA A 1 110 ? -38.659 10.996 -11.558 1.00 137.19 141 ALA A O 1
ATOM 624 N N . LEU A 1 111 ? -38.610 8.761 -11.981 1.00 131.17 142 LEU A N 1
ATOM 625 C CA . LEU A 1 111 ? -39.075 8.318 -10.662 1.00 129.25 142 LEU A CA 1
ATOM 626 C C . LEU A 1 111 ? -38.020 8.589 -9.583 1.00 140.68 142 LEU A C 1
ATOM 627 O O . LEU A 1 111 ? -38.373 9.035 -8.489 1.00 140.15 142 LEU A O 1
ATOM 632 N N . ARG A 1 112 ? -36.730 8.316 -9.892 1.00 144.51 143 ARG A N 1
ATOM 633 C CA . ARG A 1 112 ? -35.601 8.546 -8.985 1.00 152.53 143 ARG A CA 1
ATOM 634 C C . ARG A 1 112 ? -35.346 10.041 -8.795 1.00 161.67 143 ARG A C 1
ATOM 635 O O . ARG A 1 112 ? -34.830 10.441 -7.750 1.00 166.32 143 ARG A O 1
ATOM 637 N N . ALA A 1 113 ? -35.714 10.864 -9.803 1.00 157.68 144 ALA A N 1
ATOM 638 C CA . ALA A 1 113 ? -35.594 12.321 -9.754 1.00 161.96 144 ALA A CA 1
ATOM 639 C C . ALA A 1 113 ? -36.656 12.884 -8.808 1.00 163.78 144 ALA A C 1
ATOM 640 O O . ALA A 1 113 ? -36.342 13.769 -8.015 1.00 168.30 144 ALA A O 1
ATOM 642 N N . LEU A 1 114 ? -37.898 12.343 -8.870 1.00 153.84 145 LEU A N 1
ATOM 643 C CA . LEU A 1 114 ? -39.031 12.732 -8.022 1.00 150.79 145 LEU A CA 1
ATOM 644 C C . LEU A 1 114 ? -38.769 12.400 -6.550 1.00 160.03 145 LEU A C 1
ATOM 645 O O . LEU A 1 114 ? -39.056 13.229 -5.685 1.00 161.67 145 LEU A O 1
ATOM 650 N N . LYS A 1 115 ? -38.221 11.193 -6.274 1.00 159.23 146 LYS A N 1
ATOM 651 C CA . LYS A 1 115 ? -37.882 10.715 -4.929 1.00 163.36 146 LYS A CA 1
ATOM 652 C C . LYS A 1 115 ? -36.791 11.584 -4.295 1.00 178.04 146 LYS A C 1
ATOM 653 O O . LYS A 1 115 ? -36.878 11.898 -3.106 1.00 182.23 146 LYS A O 1
ATOM 655 N N . GLU A 1 116 ? -35.787 11.995 -5.102 1.00 181.27 147 GLU A N 1
ATOM 656 C CA . GLU A 1 116 ? -34.688 12.869 -4.678 1.00 190.70 147 GLU A CA 1
ATOM 657 C C . GLU A 1 116 ? -35.187 14.303 -4.452 1.00 193.72 147 GLU A C 1
ATOM 658 O O . GLU A 1 116 ? -34.597 15.035 -3.657 1.00 195.69 147 GLU A O 1
ATOM 660 N N . GLU A 1 117 ? -36.277 14.692 -5.151 1.00 187.65 148 GLU A N 1
ATOM 661 C CA . GLU A 1 117 ? -36.921 16.005 -5.034 1.00 188.33 148 GLU A CA 1
ATOM 662 C C . GLU A 1 117 ? -37.886 16.055 -3.838 1.00 187.69 148 GLU A C 1
ATOM 663 O O . GLU A 1 117 ? -38.298 17.143 -3.429 1.00 187.60 148 GLU A O 1
ATOM 669 N N . GLY A 1 118 ? -38.231 14.884 -3.299 1.00 178.30 149 GLY A N 1
ATOM 670 C CA . GLY A 1 118 ? -39.124 14.744 -2.153 1.00 175.18 149 GLY A CA 1
ATOM 671 C C . GLY A 1 118 ? -40.600 14.654 -2.489 1.00 168.33 149 GLY A C 1
ATOM 672 O O . GLY A 1 118 ? -41.416 14.423 -1.592 1.00 166.47 149 GLY A O 1
ATOM 673 N N . ARG A 1 119 ? -40.955 14.841 -3.780 1.00 158.27 150 ARG A N 1
ATOM 674 C CA . ARG A 1 119 ? -42.330 14.789 -4.287 1.00 149.98 150 ARG A CA 1
ATOM 675 C C . ARG A 1 119 ? -42.956 13.400 -4.138 1.00 145.01 150 ARG A C 1
ATOM 676 O O . ARG A 1 119 ? -44.112 13.297 -3.722 1.00 141.29 150 ARG A O 1
ATOM 684 N N . LEU A 1 120 ? -42.192 12.340 -4.467 1.00 138.79 151 LEU A N 1
ATOM 685 C CA . LEU A 1 120 ? -42.648 10.954 -4.375 1.00 133.06 151 LEU A CA 1
ATOM 686 C C . LEU A 1 120 ? -42.613 10.445 -2.936 1.00 137.34 151 LEU A C 1
ATOM 687 O O . LEU A 1 120 ? -41.603 10.599 -2.246 1.00 142.73 151 LEU A O 1
ATOM 692 N N . THR A 1 121 ? -43.734 9.850 -2.488 1.00 128.56 152 THR A N 1
ATOM 693 C CA . THR A 1 121 ? -43.904 9.258 -1.152 1.00 129.78 152 THR A CA 1
ATOM 694 C C . THR A 1 121 ? -44.405 7.816 -1.332 1.00 128.27 152 THR A C 1
ATOM 695 O O . THR A 1 121 ? -44.890 7.483 -2.416 1.00 123.09 152 THR A O 1
ATOM 699 N N . PHE A 1 122 ? -44.309 6.971 -0.280 1.00 126.27 153 PHE A N 1
ATOM 700 C CA . PHE A 1 122 ? -44.804 5.589 -0.327 1.00 122.94 153 PHE A CA 1
ATOM 701 C C . PHE A 1 122 ? -46.348 5.551 -0.463 1.00 121.31 153 PHE A C 1
ATOM 702 O O . PHE A 1 122 ? -46.813 4.892 -1.396 1.00 116.69 153 PHE A O 1
ATOM 710 N N . PRO A 1 123 ? -47.160 6.263 0.379 1.00 118.43 154 PRO A N 1
ATOM 711 C CA . PRO A 1 123 ? -48.625 6.220 0.200 1.00 114.64 154 PRO A CA 1
ATOM 712 C C . PRO A 1 123 ? -49.120 6.752 -1.143 1.00 113.27 154 PRO A C 1
ATOM 713 O O . PRO A 1 123 ? -50.141 6.274 -1.640 1.00 109.53 154 PRO A O 1
ATOM 717 N N . LEU A 1 124 ? -48.387 7.721 -1.733 1.00 109.86 155 LEU A N 1
ATOM 718 C CA . LEU A 1 124 ? -48.679 8.292 -3.049 1.00 106.10 155 LEU A CA 1
ATOM 719 C C . LEU A 1 124 ? -48.431 7.218 -4.113 1.00 106.45 155 LEU A C 1
ATOM 720 O O . LEU A 1 124 ? -49.296 6.999 -4.958 1.00 102.55 155 LEU A O 1
ATOM 725 N N . LEU A 1 125 ? -47.266 6.531 -4.032 1.00 104.66 156 LEU A N 1
ATOM 726 C CA . LEU A 1 125 ? -46.835 5.449 -4.927 1.00 102.69 156 LEU A CA 1
ATOM 727 C C . LEU A 1 125 ? -47.826 4.280 -4.902 1.00 104.24 156 LEU A C 1
ATOM 728 O O . LEU A 1 125 ? -48.061 3.664 -5.944 1.00 101.19 156 LEU A O 1
ATOM 733 N N . ALA A 1 126 ? -48.426 4.004 -3.722 1.00 102.47 157 ALA A N 1
ATOM 734 C CA . ALA A 1 126 ? -49.426 2.954 -3.530 1.00 101.32 157 ALA A CA 1
ATOM 735 C C . ALA A 1 126 ? -50.702 3.283 -4.304 1.00 102.08 157 ALA A C 1
ATOM 736 O O . ALA A 1 126 ? -51.158 2.450 -5.087 1.00 99.65 157 ALA A O 1
ATOM 738 N N . GLU A 1 127 ? -51.243 4.513 -4.132 1.00 98.96 158 GLU A N 1
ATOM 739 C CA . GLU A 1 127 ? -52.435 4.973 -4.850 1.00 96.58 158 GLU A CA 1
ATOM 740 C C . GLU A 1 127 ? -52.135 5.076 -6.349 1.00 97.86 158 GLU A C 1
ATOM 741 O O . GLU A 1 127 ? -52.996 4.743 -7.161 1.00 95.39 158 GLU A O 1
ATOM 747 N N . CYS A 1 128 ? -50.902 5.503 -6.702 1.00 95.21 159 CYS A N 1
ATOM 748 C CA . CYS A 1 128 ? -50.414 5.627 -8.079 1.00 93.44 159 CYS A CA 1
ATOM 749 C C . CYS A 1 128 ? -50.459 4.267 -8.783 1.00 95.65 159 CYS A C 1
ATOM 750 O O . CYS A 1 128 ? -50.928 4.183 -9.918 1.00 93.07 159 CYS A O 1
ATOM 753 N N . LEU A 1 129 ? -50.009 3.204 -8.085 1.00 93.84 160 LEU A N 1
ATOM 754 C CA . LEU A 1 129 ? -50.029 1.831 -8.583 1.00 93.42 160 LEU A CA 1
ATOM 755 C C . LEU A 1 129 ? -51.443 1.248 -8.557 1.00 95.93 160 LEU A C 1
ATOM 756 O O . LEU A 1 129 ? -51.750 0.371 -9.367 1.00 95.04 160 LEU A O 1
ATOM 761 N N . PHE A 1 130 ? -52.301 1.736 -7.631 1.00 92.58 161 PHE A N 1
ATOM 762 C CA . PHE A 1 130 ? -53.697 1.308 -7.504 1.00 92.12 161 PHE A CA 1
ATOM 763 C C . PHE A 1 130 ? -54.505 1.819 -8.698 1.00 92.95 161 PHE A C 1
ATOM 764 O O . PHE A 1 130 ? -55.180 1.021 -9.352 1.00 92.08 161 PHE 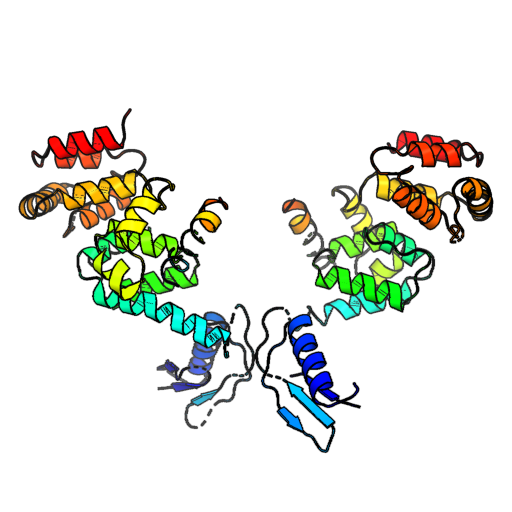A O 1
ATOM 772 N N . ARG A 1 131 ? -54.432 3.145 -8.977 1.00 88.54 162 ARG A N 1
ATOM 773 C CA . ARG A 1 131 ? -55.139 3.803 -10.086 1.00 86.68 162 ARG A CA 1
ATOM 774 C C . ARG A 1 131 ? -54.713 3.234 -11.437 1.00 89.17 162 ARG A C 1
ATOM 775 O O . ARG A 1 131 ? -55.539 3.142 -12.347 1.00 88.22 162 ARG A O 1
ATOM 783 N N . ALA A 1 132 ? -53.431 2.819 -11.546 1.00 86.52 163 ALA A N 1
ATOM 784 C CA . ALA A 1 132 ? -52.849 2.195 -12.735 1.00 86.12 163 ALA A CA 1
ATOM 785 C C . ALA A 1 132 ? -53.539 0.862 -13.046 1.00 91.11 163 ALA A C 1
ATOM 786 O O . ALA A 1 132 ? -53.607 0.461 -14.208 1.00 90.60 163 ALA A O 1
ATOM 788 N N . GLY A 1 133 ? -54.063 0.218 -12.003 1.00 89.58 164 GLY A N 1
ATOM 789 C CA . GLY A 1 133 ? -54.746 -1.067 -12.085 1.00 91.23 164 GLY A CA 1
ATOM 790 C C . GLY A 1 133 ? -53.822 -2.219 -11.750 1.00 98.15 164 GLY A C 1
ATOM 791 O O . GLY A 1 133 ? -54.184 -3.383 -11.941 1.00 99.70 164 GLY A O 1
ATOM 792 N N . ARG A 1 134 ? -52.619 -1.892 -11.241 1.00 96.01 165 ARG A N 1
ATOM 793 C CA . ARG A 1 134 ? -51.594 -2.863 -10.875 1.00 99.15 165 ARG A CA 1
ATOM 794 C C . ARG A 1 134 ? -51.718 -3.303 -9.415 1.00 106.00 165 ARG A C 1
ATOM 795 O O . ARG A 1 134 ? -50.784 -3.139 -8.622 1.00 107.17 165 ARG A O 1
ATOM 803 N N . ARG A 1 135 ? -52.886 -3.890 -9.075 1.00 104.04 166 ARG A N 1
ATOM 804 C CA . ARG A 1 135 ? -53.203 -4.430 -7.748 1.00 107.03 166 ARG A CA 1
ATOM 805 C C . ARG A 1 135 ? -52.306 -5.634 -7.451 1.00 115.16 166 ARG A C 1
ATOM 806 O O . ARG A 1 135 ? -52.046 -5.938 -6.286 1.00 117.57 166 ARG A O 1
ATOM 814 N N . ASP A 1 136 ? -51.810 -6.288 -8.524 1.00 112.79 167 ASP A N 1
ATOM 815 C CA . ASP A 1 136 ? -50.872 -7.409 -8.494 1.00 117.14 167 ASP A CA 1
ATOM 816 C C . ASP A 1 136 ? -49.540 -6.948 -7.896 1.00 122.28 167 ASP A C 1
ATOM 817 O O . ASP A 1 136 ? -48.964 -7.663 -7.077 1.00 126.16 167 ASP A O 1
ATOM 822 N N . LEU A 1 137 ? -49.076 -5.739 -8.283 1.00 115.71 168 LEU A N 1
ATOM 823 C CA . LEU A 1 137 ? -47.838 -5.141 -7.782 1.00 116.96 168 LEU A CA 1
ATOM 824 C C . LEU A 1 137 ? -47.989 -4.632 -6.347 1.00 121.33 168 LEU A C 1
ATOM 825 O O . LEU A 1 137 ? -47.001 -4.601 -5.615 1.00 124.21 168 LEU A O 1
ATOM 830 N N . LEU A 1 138 ? -49.223 -4.255 -5.939 1.00 115.41 169 LEU A N 1
ATOM 831 C CA . LEU A 1 138 ? -49.518 -3.807 -4.574 1.00 116.38 169 LEU A CA 1
ATOM 832 C C . LEU A 1 138 ? -49.411 -5.000 -3.628 1.00 124.83 169 LEU A C 1
ATOM 833 O O . LEU A 1 138 ? -48.815 -4.883 -2.559 1.00 127.54 169 LEU A O 1
ATOM 838 N N . ARG A 1 139 ? -49.978 -6.152 -4.036 1.00 122.42 170 ARG A N 1
ATOM 839 C CA . ARG A 1 139 ? -49.968 -7.389 -3.261 1.00 127.47 170 ARG A CA 1
ATOM 840 C C . ARG A 1 139 ? -48.577 -8.031 -3.212 1.00 135.20 170 ARG A C 1
ATOM 841 O O . ARG A 1 139 ? -48.126 -8.409 -2.129 1.00 139.31 170 ARG A O 1
ATOM 843 N N . ASP A 1 140 ? -47.897 -8.137 -4.374 1.00 130.63 171 ASP A N 1
ATOM 844 C CA . ASP A 1 140 ? -46.583 -8.771 -4.493 1.00 135.05 171 ASP A CA 1
ATOM 845 C C . ASP A 1 140 ? -45.398 -7.893 -4.071 1.00 139.23 171 ASP A C 1
ATOM 846 O O . ASP A 1 140 ? -44.601 -8.339 -3.244 1.00 144.26 171 ASP A O 1
ATOM 848 N N . LEU A 1 141 ? -45.256 -6.677 -4.643 1.00 130.86 172 LEU A N 1
ATOM 849 C CA . LEU A 1 141 ? -44.110 -5.811 -4.341 1.00 132.06 172 LEU A CA 1
ATOM 850 C C . LEU A 1 141 ? -44.299 -4.869 -3.154 1.00 135.04 172 LEU A C 1
ATOM 851 O O . LEU A 1 141 ? -43.377 -4.750 -2.346 1.00 139.17 172 LEU A O 1
ATOM 856 N N . LEU A 1 142 ? -45.447 -4.173 -3.060 1.00 126.57 173 LEU A N 1
ATOM 857 C CA . LEU A 1 142 ? -45.680 -3.228 -1.963 1.00 126.30 173 LEU A CA 1
ATOM 858 C C . LEU A 1 142 ? -46.197 -3.883 -0.678 1.00 133.39 173 LEU A C 1
ATOM 859 O O . LEU A 1 142 ? -46.242 -3.221 0.361 1.00 134.46 173 LEU A O 1
ATOM 864 N N . HIS A 1 143 ? -46.577 -5.183 -0.751 1.00 131.78 174 HIS A N 1
ATOM 865 C CA . HIS A 1 143 ? -47.094 -6.009 0.354 1.00 135.71 174 HIS A CA 1
ATOM 866 C C . HIS A 1 143 ? -48.401 -5.462 0.970 1.00 137.62 174 HIS A C 1
ATOM 867 O O . HIS A 1 143 ? -48.757 -5.818 2.097 1.00 141.11 174 HIS A O 1
ATOM 874 N N . LEU A 1 144 ? -49.124 -4.622 0.207 1.00 128.86 175 LEU A N 1
ATOM 875 C CA . LEU A 1 144 ? -50.390 -4.019 0.615 1.00 127.12 175 LEU A CA 1
ATOM 876 C C . LEU A 1 144 ? -51.549 -4.756 -0.040 1.00 129.94 175 LEU A C 1
ATOM 877 O O . LEU A 1 144 ? -51.596 -4.866 -1.269 1.00 126.14 175 LEU A O 1
ATOM 882 N N . ASP A 1 145 ? -52.475 -5.272 0.786 1.00 130.16 176 ASP A N 1
ATOM 883 C CA . ASP A 1 145 ? -53.666 -5.992 0.342 1.00 130.32 176 ASP A CA 1
ATOM 884 C C . ASP A 1 145 ? -54.594 -5.013 -0.402 1.00 130.04 176 ASP A C 1
ATOM 885 O O . ASP A 1 145 ? -55.014 -4.015 0.191 1.00 129.31 176 ASP A O 1
ATOM 890 N N . PRO A 1 146 ? -54.874 -5.248 -1.712 1.00 123.91 177 PRO A N 1
ATOM 891 C CA . PRO A 1 146 ? -55.724 -4.308 -2.469 1.00 120.04 177 PRO A CA 1
ATOM 892 C C . PRO A 1 146 ? -57.165 -4.209 -1.976 1.00 126.77 177 PRO A C 1
ATOM 893 O O . PRO A 1 146 ? -57.818 -3.199 -2.234 1.00 124.24 177 PRO A O 1
ATOM 897 N N . ARG A 1 147 ? -57.649 -5.242 -1.253 1.00 128.90 178 ARG A N 1
ATOM 898 C CA . ARG A 1 147 ? -58.988 -5.283 -0.654 1.00 132.77 178 ARG A CA 1
ATOM 899 C C . ARG A 1 147 ? -59.050 -4.236 0.469 1.00 138.09 178 ARG A C 1
ATOM 900 O O . ARG A 1 147 ? -60.083 -3.591 0.652 1.00 138.84 178 ARG A O 1
ATOM 908 N N . PHE A 1 148 ? -57.922 -4.059 1.193 1.00 135.11 179 PHE A N 1
ATOM 909 C CA . PHE A 1 148 ? -57.750 -3.079 2.266 1.00 136.61 179 PHE A CA 1
ATOM 910 C C . PHE A 1 148 ? -57.529 -1.680 1.675 1.00 135.47 179 PHE A C 1
ATOM 911 O O . PHE A 1 148 ? -58.083 -0.709 2.194 1.00 136.33 179 PHE A O 1
ATOM 919 N N . LEU A 1 149 ? -56.685 -1.579 0.620 1.00 127.21 180 LEU A N 1
ATOM 920 C CA . LEU A 1 149 ? -56.346 -0.324 -0.058 1.00 122.86 180 LEU A CA 1
ATOM 921 C C . LEU A 1 149 ? -57.569 0.347 -0.684 1.00 124.68 180 LEU A C 1
ATOM 922 O O . LEU A 1 149 ? -57.703 1.567 -0.581 1.00 123.84 180 LEU A O 1
ATOM 927 N N . GLU A 1 150 ? -58.474 -0.451 -1.296 1.00 120.86 181 GLU A N 1
ATOM 928 C CA . GLU A 1 150 ? -59.720 0.028 -1.905 1.00 120.15 181 GLU A CA 1
ATOM 929 C C . GLU A 1 150 ? -60.672 0.579 -0.835 1.00 128.03 181 GLU A C 1
ATOM 930 O O . GLU A 1 150 ? -61.445 1.496 -1.118 1.00 127.78 181 GLU A O 1
ATOM 932 N N . ARG A 1 151 ? -60.599 0.022 0.394 1.00 128.49 182 ARG A N 1
ATOM 933 C CA . ARG A 1 151 ? -61.381 0.451 1.555 1.00 133.58 182 ARG A CA 1
ATOM 934 C C . ARG A 1 151 ? -60.750 1.707 2.164 1.00 136.82 182 ARG A C 1
ATOM 935 O O . ARG A 1 151 ? -61.473 2.583 2.641 1.00 139.64 182 ARG A O 1
ATOM 937 N N . HIS A 1 152 ? -59.400 1.779 2.152 1.00 130.04 183 HIS A N 1
ATOM 938 C CA . HIS A 1 152 ? -58.607 2.907 2.650 1.00 129.81 183 HIS A CA 1
ATOM 939 C C . HIS A 1 152 ? -58.878 4.148 1.793 1.00 130.05 183 HIS A C 1
ATOM 940 O O . HIS A 1 152 ? -59.034 5.239 2.337 1.00 132.19 183 HIS A O 1
ATOM 947 N N . LEU A 1 153 ? -58.955 3.969 0.459 1.00 121.41 184 LEU A N 1
ATOM 948 C CA . LEU A 1 153 ? -59.203 5.047 -0.502 1.00 118.41 184 LEU A CA 1
ATOM 949 C C . LEU A 1 153 ? -60.654 5.533 -0.533 1.00 124.50 184 LEU A C 1
ATOM 950 O O . LEU A 1 153 ? -60.931 6.576 -1.132 1.00 123.44 184 LEU A O 1
ATOM 955 N N . ALA A 1 154 ? -61.574 4.790 0.110 1.00 124.49 185 ALA A N 1
ATOM 956 C CA . ALA A 1 154 ? -62.987 5.156 0.184 1.00 128.24 185 ALA A CA 1
ATOM 957 C C . ALA A 1 154 ? -63.181 6.366 1.103 1.00 136.03 185 ALA A C 1
ATOM 958 O O . ALA A 1 154 ? -63.748 7.369 0.667 1.00 136.69 185 ALA A O 1
ATOM 960 N N . GLY A 1 155 ? -62.659 6.286 2.328 1.00 135.08 186 GLY A N 1
ATOM 961 C CA . GLY A 1 155 ? -62.758 7.355 3.316 1.00 139.87 186 GLY A CA 1
ATOM 962 C C . GLY A 1 155 ? -61.511 8.201 3.481 1.00 141.22 186 GLY A C 1
ATOM 963 O O . GLY A 1 155 ? -61.200 8.618 4.600 1.00 145.40 186 GLY A O 1
ATOM 964 N N . THR A 1 156 ? -60.778 8.458 2.377 1.00 131.27 187 THR A N 1
ATOM 965 C CA . THR A 1 156 ? -59.560 9.281 2.375 1.00 129.53 187 THR A CA 1
ATOM 966 C C . THR A 1 156 ? -59.457 10.076 1.075 1.00 128.54 187 THR A C 1
ATOM 967 O O . THR A 1 156 ? -59.658 9.515 -0.006 1.00 123.56 187 THR A O 1
ATOM 971 N N . MET A 1 157 ? -59.129 11.381 1.190 1.00 126.80 188 MET A N 1
ATOM 972 C CA . MET A 1 157 ? -58.956 12.302 0.067 1.00 123.96 188 MET A CA 1
ATOM 973 C C . MET A 1 157 ? -57.819 11.823 -0.837 1.00 120.86 188 MET A C 1
ATOM 974 O O . MET A 1 157 ? -56.713 11.559 -0.356 1.00 120.26 188 MET A O 1
ATOM 976 N N . SER A 1 158 ? -58.121 11.657 -2.134 1.00 112.40 189 SER A N 1
ATOM 977 C CA . SER A 1 158 ? -57.191 11.185 -3.160 1.00 106.67 189 SER A CA 1
ATOM 978 C C . SER A 1 158 ? -56.006 12.128 -3.357 1.00 109.99 189 SER A C 1
ATOM 979 O O . SER A 1 158 ? -56.156 13.348 -3.249 1.00 113.05 189 SER A O 1
ATOM 982 N N . TYR A 1 159 ? -54.831 11.550 -3.665 1.00 102.94 190 TYR A N 1
ATOM 983 C CA . TYR A 1 159 ? -53.594 12.284 -3.940 1.00 103.25 190 TYR A CA 1
ATOM 984 C C . TYR A 1 159 ? -53.674 12.973 -5.308 1.00 104.26 190 TYR A C 1
ATOM 985 O O . TYR A 1 159 ? -52.916 13.911 -5.569 1.00 105.48 190 TYR A O 1
ATOM 994 N N . PHE A 1 160 ? -54.590 12.497 -6.178 1.00 96.71 191 PHE A N 1
ATOM 995 C CA . PHE A 1 160 ? -54.776 13.001 -7.536 1.00 94.29 191 PHE A CA 1
ATOM 996 C C . PHE A 1 160 ? -56.083 13.762 -7.731 1.00 99.25 191 PHE A C 1
ATOM 997 O O . PHE A 1 160 ? -57.109 13.424 -7.136 1.00 99.52 191 PHE A O 1
ATOM 1005 N N . SER A 1 161 ? -56.018 14.797 -8.580 1.00 96.82 192 SER A N 1
ATOM 1006 C CA . SER A 1 161 ? -57.089 15.716 -8.967 1.00 99.29 192 SER A CA 1
ATOM 1007 C C . SER A 1 161 ? -58.303 14.995 -9.591 1.00 100.63 192 SER A C 1
ATOM 1008 O O . SER A 1 161 ? -58.104 13.951 -10.219 1.00 96.06 192 SER A O 1
ATOM 1011 N N . PRO A 1 162 ? -59.552 15.538 -9.479 1.00 100.43 193 PRO A N 1
ATOM 1012 C CA . PRO A 1 162 ? -60.696 14.882 -10.140 1.00 99.02 193 PRO A CA 1
ATOM 1013 C C . PRO A 1 162 ? -60.489 14.817 -11.652 1.00 99.74 193 PRO A C 1
ATOM 1014 O O . PRO A 1 162 ? -60.889 13.834 -12.265 1.00 96.57 193 PRO A O 1
ATOM 1018 N N . TYR A 1 163 ? -59.802 15.835 -12.230 1.00 97.33 194 TYR A N 1
ATOM 1019 C CA . TYR A 1 163 ? -59.429 15.920 -13.644 1.00 95.30 194 TYR A CA 1
ATOM 1020 C C . TYR A 1 163 ? -58.455 14.789 -13.980 1.00 93.16 194 TYR A C 1
ATOM 1021 O O . TYR A 1 163 ? -58.668 14.091 -14.971 1.00 90.35 194 TYR A O 1
ATOM 1030 N N . GLN A 1 164 ? -57.393 14.613 -13.150 1.00 88.54 195 GLN A N 1
ATOM 1031 C CA . GLN A 1 164 ? -56.382 13.559 -13.302 1.00 84.21 195 GLN A CA 1
ATOM 1032 C C . GLN A 1 164 ? -57.069 12.193 -13.345 1.00 84.03 195 GLN A C 1
ATOM 1033 O O . GLN A 1 164 ? -56.833 11.418 -14.272 1.00 81.94 195 GLN A O 1
ATOM 1039 N N . LEU A 1 165 ? -57.969 11.939 -12.376 1.00 80.45 196 LEU A N 1
ATOM 1040 C CA . LEU A 1 165 ? -58.739 10.700 -12.262 1.00 78.41 196 LEU A CA 1
ATOM 1041 C C . LEU A 1 165 ? -59.768 10.521 -13.392 1.00 82.41 196 LEU A C 1
ATOM 1042 O O . LEU A 1 165 ? -60.022 9.381 -13.788 1.00 80.61 196 LEU A O 1
ATOM 1047 N N . THR A 1 166 ? -60.338 11.637 -13.922 1.00 81.59 197 THR A N 1
ATOM 1048 C CA . THR A 1 166 ? -61.306 11.625 -15.033 1.00 82.19 197 THR A CA 1
ATOM 1049 C C . THR A 1 166 ? -60.611 11.140 -16.302 1.00 82.01 197 THR A C 1
ATOM 1050 O O . THR A 1 166 ? -61.057 10.158 -16.890 1.00 81.41 197 THR A O 1
ATOM 1054 N N . VAL A 1 167 ? -59.504 11.813 -16.696 1.00 77.41 198 VAL A N 1
ATOM 1055 C CA . VAL A 1 167 ? -58.681 11.490 -17.870 1.00 75.90 198 VAL A CA 1
ATOM 1056 C C . VAL A 1 167 ? -58.271 10.005 -17.830 1.00 77.89 198 VAL A C 1
ATOM 1057 O O . VAL A 1 167 ? -58.360 9.323 -18.853 1.00 77.10 198 VAL A O 1
ATOM 1061 N N . LEU A 1 168 ? -57.889 9.507 -16.632 1.00 74.45 199 LEU A N 1
ATOM 1062 C CA . LEU A 1 168 ? -57.513 8.113 -16.384 1.00 72.82 199 LEU A CA 1
ATOM 1063 C C . LEU A 1 168 ? -58.697 7.164 -16.622 1.00 77.84 199 LEU A C 1
ATOM 1064 O O . LEU A 1 168 ? -58.505 6.098 -17.213 1.00 77.35 199 LEU A O 1
ATOM 1066 N N . HIS A 1 169 ? -59.918 7.562 -16.188 1.00 77.08 200 HIS A N 1
ATOM 1067 C CA . HIS A 1 169 ? -61.146 6.779 -16.372 1.00 78.75 200 HIS A CA 1
ATOM 1068 C C . HIS A 1 169 ? -61.525 6.684 -17.858 1.00 84.61 200 HIS A C 1
ATOM 1069 O O . HIS A 1 169 ? -61.843 5.590 -18.328 1.00 85.04 200 HIS A O 1
ATOM 1076 N N . VAL A 1 170 ? -61.482 7.829 -18.583 1.00 82.78 201 VAL A N 1
ATOM 1077 C CA . VAL A 1 170 ? -61.783 7.943 -20.022 1.00 84.23 201 VAL A CA 1
ATOM 1078 C C . VAL A 1 170 ? -60.825 7.036 -20.807 1.00 87.03 201 VAL A C 1
ATOM 1079 O O . VAL A 1 170 ? -61.271 6.281 -21.674 1.00 87.65 201 VAL A O 1
ATOM 1083 N N . ASP A 1 171 ? -59.521 7.086 -20.451 1.00 82.60 202 ASP A N 1
ATOM 1084 C CA . ASP A 1 171 ? -58.427 6.293 -21.021 1.00 81.56 202 ASP A CA 1
ATOM 1085 C C . ASP A 1 171 ? -58.717 4.788 -20.964 1.00 85.35 202 ASP A C 1
ATOM 1086 O O . ASP A 1 171 ? -58.419 4.072 -21.922 1.00 85.83 202 ASP A O 1
ATOM 1091 N N . GLY A 1 172 ? -59.308 4.344 -19.854 1.00 81.93 203 GLY A N 1
ATOM 1092 C CA . GLY A 1 172 ? -59.680 2.953 -19.627 1.00 82.53 203 GLY A CA 1
ATOM 1093 C C . GLY A 1 172 ? -60.843 2.482 -20.478 1.00 88.78 203 GLY A C 1
ATOM 1094 O O . GLY A 1 172 ? -60.828 1.350 -20.971 1.00 89.79 203 GLY A O 1
ATOM 1095 N N . GLU A 1 173 ? -61.857 3.350 -20.658 1.00 87.02 204 GLU A N 1
ATOM 1096 C CA . GLU A 1 173 ? -63.067 3.056 -21.427 1.00 90.22 204 GLU A CA 1
ATOM 1097 C C . GLU A 1 173 ? -62.900 3.188 -22.946 1.00 95.15 204 GLU A C 1
ATOM 1098 O O . GLU A 1 173 ? -63.624 2.515 -23.684 1.00 97.79 204 GLU A O 1
ATOM 1104 N N . LEU A 1 174 ? -61.964 4.044 -23.413 1.00 89.89 205 LEU A N 1
ATOM 1105 C CA . LEU A 1 174 ? -61.685 4.222 -24.843 1.00 91.11 205 LEU A CA 1
ATOM 1106 C C . LEU A 1 174 ? -61.018 2.964 -25.402 1.00 95.14 205 LEU A C 1
ATOM 1107 O O . LEU A 1 174 ? -60.111 2.420 -24.766 1.00 92.56 205 LEU A O 1
ATOM 1112 N N . CYS A 1 175 ? -61.478 2.493 -26.574 1.00 94.98 206 CYS A N 1
ATOM 1113 C CA . CYS A 1 175 ? -60.928 1.295 -27.209 1.00 96.24 206 CYS A CA 1
ATOM 1114 C C . CYS A 1 175 ? -59.789 1.614 -28.188 1.00 100.47 206 CYS A C 1
ATOM 1115 O O . CYS A 1 175 ? -59.507 2.789 -28.441 1.00 99.21 206 CYS A O 1
ATOM 1118 N N . ALA A 1 176 ? -59.129 0.564 -28.719 1.00 99.02 207 ALA A N 1
ATOM 1119 C CA . ALA A 1 176 ? -58.014 0.664 -29.663 1.00 100.40 207 ALA A CA 1
ATOM 1120 C C . ALA A 1 176 ? -58.385 1.388 -30.962 1.00 107.47 207 ALA A C 1
ATOM 1121 O O . ALA A 1 176 ? -57.570 2.153 -31.477 1.00 107.23 207 ALA A O 1
ATOM 1123 N N . ARG A 1 177 ? -59.615 1.165 -31.473 1.00 107.18 208 ARG A N 1
ATOM 1124 C CA . ARG A 1 177 ? -60.133 1.792 -32.692 1.00 110.84 208 ARG A CA 1
ATOM 1125 C C . ARG A 1 177 ? -60.407 3.289 -32.488 1.00 113.45 208 ARG A C 1
ATOM 1126 O O . ARG A 1 177 ? -60.094 4.086 -33.375 1.00 115.09 208 ARG A O 1
ATOM 1128 N N . ASP A 1 178 ? -60.984 3.662 -31.321 1.00 107.29 209 ASP A N 1
ATOM 1129 C CA . ASP A 1 178 ? -61.301 5.048 -30.956 1.00 106.24 209 ASP A CA 1
ATOM 1130 C C . ASP A 1 178 ? -60.043 5.907 -30.834 1.00 108.17 209 ASP A C 1
ATOM 1131 O O . ASP A 1 178 ? -60.054 7.056 -31.270 1.00 109.25 209 ASP A O 1
ATOM 1136 N N . ILE A 1 179 ? -58.964 5.346 -30.250 1.00 102.24 210 ILE A N 1
ATOM 1137 C CA . ILE A 1 179 ? -57.680 6.029 -30.059 1.00 100.81 210 ILE A CA 1
ATOM 1138 C C . ILE A 1 179 ? -56.953 6.182 -31.421 1.00 108.56 210 ILE A C 1
ATOM 1139 O O . ILE A 1 179 ? -56.239 7.167 -31.610 1.00 108.84 210 ILE A O 1
ATOM 1144 N N . ARG A 1 180 ? -57.201 5.262 -32.384 1.00 108.48 211 ARG A N 1
ATOM 1145 C CA . ARG A 1 180 ? -56.649 5.339 -33.746 1.00 112.90 211 ARG A CA 1
ATOM 1146 C C . ARG A 1 180 ? -57.329 6.501 -34.484 1.00 119.74 211 ARG A C 1
ATOM 1147 O O . ARG A 1 180 ? -56.656 7.277 -35.165 1.00 121.89 211 ARG A O 1
ATOM 1155 N N . SER A 1 181 ? -58.665 6.624 -34.314 1.00 116.58 212 SER A N 1
ATOM 1156 C CA . SER A 1 181 ? -59.505 7.677 -34.886 1.00 119.63 212 SER A CA 1
ATOM 1157 C C . SER A 1 181 ? -59.189 9.026 -34.226 1.00 121.88 212 SER A C 1
ATOM 1158 O O . SER A 1 181 ? -59.247 10.058 -34.894 1.00 124.93 212 SER A O 1
ATOM 1161 N N . LEU A 1 182 ? -58.841 9.002 -32.919 1.00 113.83 213 LEU A N 1
ATOM 1162 C CA . LEU A 1 182 ? -58.463 10.163 -32.107 1.00 112.15 213 LEU A CA 1
ATOM 1163 C C . LEU A 1 182 ? -57.217 10.846 -32.692 1.00 118.24 213 LEU A C 1
ATOM 1164 O O . LEU A 1 182 ? -57.198 12.073 -32.794 1.00 120.11 213 LEU A O 1
ATOM 1169 N N . ILE A 1 183 ? -56.203 10.047 -33.103 1.00 115.04 214 ILE A N 1
ATOM 1170 C CA . ILE A 1 183 ? -54.954 10.527 -33.714 1.00 117.92 214 ILE A CA 1
ATOM 1171 C C . ILE A 1 183 ? -55.253 11.191 -35.072 1.00 127.75 214 ILE A C 1
ATOM 1172 O O . ILE A 1 183 ? -54.671 12.234 -35.381 1.00 130.39 214 ILE A O 1
ATOM 1177 N N . PHE A 1 184 ? -56.186 10.608 -35.853 1.00 126.57 215 PHE A N 1
ATOM 1178 C CA . PHE A 1 184 ? -56.610 11.137 -37.153 1.00 132.43 215 PHE A CA 1
ATOM 1179 C C . PHE A 1 184 ? -57.280 12.507 -36.991 1.00 138.48 215 PHE A C 1
ATOM 1180 O O . PHE A 1 184 ? -57.039 13.402 -37.802 1.00 143.07 215 PHE A O 1
ATOM 1182 N N . LEU A 1 185 ? -58.096 12.669 -35.929 1.00 131.94 216 LEU A N 1
ATOM 1183 C CA . LEU A 1 185 ? -58.780 13.922 -35.606 1.00 133.84 216 LEU A CA 1
ATOM 1184 C C . LEU A 1 185 ? -57.820 14.940 -34.974 1.00 138.34 216 LEU A C 1
ATOM 1185 O O . LEU A 1 185 ? -58.042 16.145 -35.109 1.00 141.73 216 LEU A O 1
ATOM 1190 N N . SER A 1 186 ? -56.747 14.456 -34.305 1.00 131.98 217 SER A N 1
ATOM 1191 C CA . SER A 1 186 ? -55.731 15.302 -33.667 1.00 132.27 217 SER A CA 1
ATOM 1192 C C . SER A 1 186 ? -54.803 15.979 -34.684 1.00 142.81 217 SER A C 1
ATOM 1193 O O . SER A 1 186 ? -54.148 16.966 -34.340 1.00 144.50 217 SER A O 1
ATOM 1196 N N . LYS A 1 187 ? -54.760 15.457 -35.935 1.00 143.37 218 LYS A N 1
ATOM 1197 C CA . LYS A 1 187 ? -53.952 15.973 -37.049 1.00 149.97 218 LYS A CA 1
ATOM 1198 C C . LYS A 1 187 ? -54.260 17.442 -37.389 1.00 160.45 218 LYS A C 1
ATOM 1199 O O . LYS A 1 187 ? -53.459 18.095 -38.062 1.00 165.49 218 LYS A O 1
ATOM 1201 N N . ASP A 1 188 ? -55.406 17.961 -36.896 1.00 157.15 219 ASP A N 1
ATOM 1202 C CA . ASP A 1 188 ? -55.839 19.348 -37.054 1.00 162.79 219 ASP A CA 1
ATOM 1203 C C . ASP A 1 188 ? -55.087 20.280 -36.085 1.00 166.88 219 ASP A C 1
ATOM 1204 O O . ASP A 1 188 ? -55.114 21.499 -36.265 1.00 172.08 219 ASP A O 1
ATOM 1209 N N . THR A 1 189 ? -54.422 19.700 -35.059 1.00 157.96 220 THR A N 1
ATOM 1210 C CA . THR A 1 189 ? -53.629 20.412 -34.045 1.00 157.81 220 THR A CA 1
ATOM 1211 C C . THR A 1 189 ? -52.214 19.798 -33.915 1.00 160.47 220 THR A C 1
ATOM 1212 O O . THR A 1 189 ? -51.570 19.939 -32.871 1.00 157.98 220 THR A O 1
ATOM 1216 N N . ILE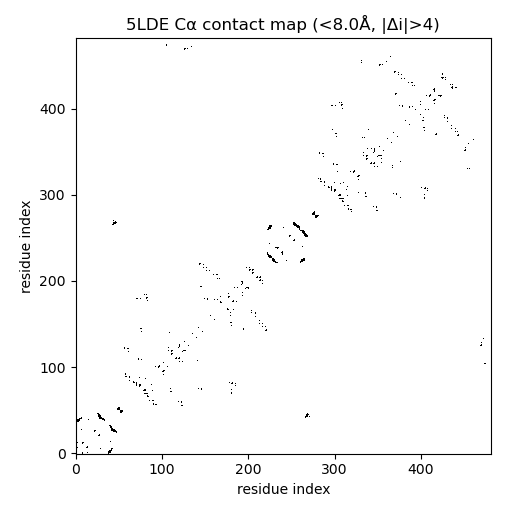 A 1 190 ? -51.734 19.125 -34.984 1.00 159.13 221 ILE A N 1
ATOM 1217 C CA . ILE A 1 190 ? -50.423 18.469 -35.030 1.00 159.06 221 ILE A CA 1
ATOM 1218 C C . ILE A 1 190 ? -49.726 18.664 -36.395 1.00 170.45 221 ILE A C 1
ATOM 1219 O O . ILE A 1 190 ? -50.396 18.601 -37.424 1.00 172.57 221 ILE A O 1
ATOM 1221 N N . GLY A 1 191 ? -48.404 18.876 -36.421 1.00 171.24 222 GLY A N 1
ATOM 1222 C CA . GLY A 1 191 ? -47.513 18.962 -35.266 1.00 169.40 222 GLY A CA 1
ATOM 1223 C C . GLY A 1 191 ? -46.490 17.845 -35.186 1.00 172.33 222 GLY A C 1
ATOM 1224 O O .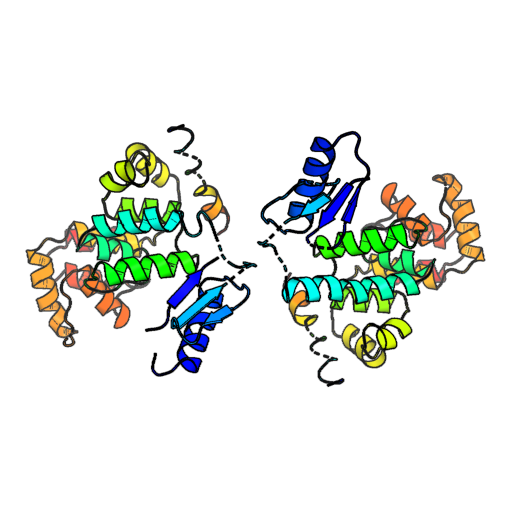 GLY A 1 191 ? -46.141 17.411 -34.085 1.00 167.41 222 GLY A O 1
ATOM 1225 N N . SER A 1 192 ? -45.992 17.380 -36.354 1.00 173.84 223 SER A N 1
ATOM 1226 C CA . SER A 1 192 ? -44.995 16.312 -36.458 1.00 211.26 223 SER A CA 1
ATOM 1227 C C . SER A 1 192 ? -43.570 16.861 -36.424 1.00 263.44 223 SER A C 1
ATOM 1228 O O . SER A 1 192 ? -43.235 17.772 -37.181 1.00 246.03 223 SER A O 1
ATOM 1231 N N . SER A 1 194 ? -43.987 15.899 -32.711 1.00 159.28 225 SER A N 1
ATOM 1232 C CA . SER A 1 194 ? -44.529 14.621 -33.166 1.00 155.11 225 SER A CA 1
ATOM 1233 C C . SER A 1 194 ? -45.988 14.401 -32.751 1.00 151.66 225 SER A C 1
ATOM 1234 O O . SER A 1 194 ? -46.424 14.906 -31.714 1.00 147.74 225 SER A O 1
ATOM 1237 N N . THR A 1 195 ? -46.734 13.648 -33.583 1.00 146.72 226 THR A N 1
ATOM 1238 C CA . THR A 1 195 ? -48.147 13.288 -33.406 1.00 141.00 226 THR A CA 1
ATOM 1239 C C . THR A 1 195 ? -48.359 12.349 -32.199 1.00 137.89 226 THR A C 1
ATOM 1240 O O . THR A 1 195 ? -47.430 11.616 -31.850 1.00 137.46 226 THR A O 1
ATOM 1244 N N . PRO A 1 196 ? -49.561 12.322 -31.562 1.00 129.23 227 PRO A N 1
ATOM 1245 C CA . PRO A 1 196 ? -49.758 11.411 -30.422 1.00 123.42 227 PRO A CA 1
ATOM 1246 C C . PRO A 1 196 ? -49.907 9.948 -30.831 1.00 125.40 227 PRO A C 1
ATOM 1247 O O . PRO A 1 196 ? -50.353 9.661 -31.941 1.00 127.18 227 PRO A O 1
ATOM 1251 N N . GLN A 1 197 ? -49.530 9.026 -29.929 1.00 118.59 228 GLN A N 1
ATOM 1252 C CA . GLN A 1 197 ? -49.616 7.580 -30.163 1.00 117.49 228 GLN A CA 1
ATOM 1253 C C . GLN A 1 197 ? -50.646 6.908 -29.236 1.00 115.60 228 GLN A C 1
ATOM 1254 O O . GLN A 1 197 ? -51.043 5.767 -29.485 1.00 114.86 228 GLN A O 1
ATOM 1260 N N . THR A 1 198 ? -51.081 7.627 -28.178 1.00 108.42 229 THR A N 1
ATOM 1261 C CA . THR A 1 198 ? -52.077 7.191 -27.187 1.00 103.93 229 THR A CA 1
ATOM 1262 C C . THR A 1 198 ? -52.996 8.358 -26.791 1.00 105.89 229 THR A C 1
ATOM 1263 O O . THR A 1 198 ? -52.729 9.501 -27.173 1.00 107.65 229 THR A O 1
ATOM 1267 N N . PHE A 1 199 ? -54.077 8.072 -26.028 1.00 99.24 230 PHE A N 1
ATOM 1268 C CA . PHE A 1 199 ? -55.005 9.099 -25.546 1.00 98.45 230 PHE A CA 1
ATOM 1269 C C . PHE A 1 199 ? -54.324 10.004 -24.517 1.00 101.35 230 PHE A C 1
ATOM 1270 O O . PHE A 1 199 ? -54.543 11.215 -24.542 1.00 102.74 230 PHE A O 1
ATOM 1278 N N . LEU A 1 200 ? -53.471 9.421 -23.642 1.00 95.83 231 LEU A N 1
ATOM 1279 C CA . LEU A 1 200 ? -52.704 10.174 -22.645 1.00 95.66 231 LEU A CA 1
ATOM 1280 C C . LEU A 1 200 ? -51.640 11.048 -23.319 1.00 102.67 231 LEU A C 1
ATOM 1281 O O . LEU A 1 200 ? -51.263 12.082 -22.764 1.00 103.92 231 LEU A O 1
ATOM 1286 N N . HIS A 1 201 ? -51.187 10.648 -24.529 1.00 100.82 232 HIS A N 1
ATOM 1287 C CA . HIS A 1 201 ? -50.241 11.412 -25.346 1.00 104.71 232 HIS A CA 1
ATOM 1288 C C . HIS A 1 201 ? -51.007 12.589 -25.959 1.00 110.36 232 HIS A C 1
ATOM 1289 O O . HIS A 1 201 ? -50.468 13.695 -26.006 1.00 113.29 232 HIS A O 1
ATOM 1296 N N . TRP A 1 202 ? -52.264 12.352 -26.414 1.00 105.41 233 TRP A N 1
ATOM 1297 C CA . TRP A 1 202 ? -53.141 13.382 -26.984 1.00 107.57 233 TRP A CA 1
ATOM 1298 C C . TRP A 1 202 ? -53.450 14.445 -25.930 1.00 111.32 233 TRP A C 1
ATOM 1299 O O . TRP A 1 202 ? -53.417 15.632 -26.247 1.00 114.68 233 TRP A O 1
ATOM 1310 N N . VAL A 1 203 ? -53.726 14.011 -24.678 1.00 104.23 234 VAL A N 1
ATOM 1311 C CA . VAL A 1 203 ? -54.011 14.878 -23.528 1.00 104.36 234 VAL A CA 1
ATOM 1312 C C . VAL A 1 203 ? -52.809 15.796 -23.256 1.00 111.26 234 VAL A C 1
ATOM 1313 O O . VAL A 1 203 ? -52.994 17.006 -23.143 1.00 114.36 234 VAL A O 1
ATOM 1317 N N . TYR A 1 204 ? -51.586 15.222 -23.217 1.00 107.38 235 TYR A N 1
ATOM 1318 C CA . TYR A 1 204 ? -50.319 15.930 -23.000 1.00 110.89 235 TYR A CA 1
ATOM 1319 C C . TYR A 1 204 ? -50.066 17.001 -24.064 1.00 119.92 235 TYR A C 1
ATOM 1320 O O . TYR A 1 204 ? -49.609 18.094 -23.724 1.00 123.56 235 TYR A O 1
ATOM 1329 N N . CYS A 1 205 ? -50.372 16.688 -25.342 1.00 116.94 236 CYS A N 1
ATOM 1330 C CA . CYS A 1 205 ? -50.229 17.609 -26.473 1.00 122.13 236 CYS A CA 1
ATOM 1331 C C . CYS A 1 205 ? -51.194 18.787 -26.322 1.00 128.20 236 CYS A C 1
ATOM 1332 O O . CYS A 1 205 ? -50.789 19.930 -26.525 1.00 133.22 236 CYS A O 1
ATOM 1335 N N . MET A 1 206 ? -52.453 18.502 -25.925 1.00 121.25 237 MET A N 1
ATOM 1336 C CA . MET A 1 206 ? -53.508 19.499 -25.707 1.00 123.53 237 MET A CA 1
ATOM 1337 C C . MET A 1 206 ? -53.231 20.360 -24.468 1.00 129.06 237 MET A C 1
ATOM 1338 O O . MET A 1 206 ? -53.560 21.547 -24.474 1.00 133.62 237 MET A O 1
ATOM 1343 N N . GLU A 1 207 ? -52.626 19.760 -23.416 1.00 122.16 238 GLU A N 1
ATOM 1344 C CA . GLU A 1 207 ? -52.252 20.437 -22.169 1.00 123.77 238 GLU A CA 1
ATOM 1345 C C . GLU A 1 207 ? -51.146 21.461 -22.442 1.00 133.84 238 GLU A C 1
ATOM 1346 O O . GLU A 1 207 ? -51.190 22.566 -21.899 1.00 138.03 238 GLU A O 1
ATOM 1352 N N . ASN A 1 208 ? -50.168 21.091 -23.301 1.00 131.34 239 ASN A N 1
ATOM 1353 C CA . ASN A 1 208 ? -49.056 21.948 -23.719 1.00 137.80 239 ASN A CA 1
ATOM 1354 C C . ASN A 1 208 ? -49.569 23.068 -24.629 1.00 147.60 239 ASN A C 1
ATOM 1355 O O . ASN A 1 208 ? -49.136 24.211 -24.491 1.00 153.74 239 ASN A O 1
ATOM 1360 N N . LEU A 1 209 ? -50.512 22.737 -25.539 1.00 142.52 240 LEU A N 1
ATOM 1361 C CA . LEU A 1 209 ? -51.142 23.678 -26.472 1.00 147.84 240 LEU A CA 1
ATOM 1362 C C . LEU A 1 209 ? -52.161 24.593 -25.768 1.00 154.36 240 LEU A C 1
ATOM 1363 O O . LEU A 1 209 ? -52.591 25.590 -26.355 1.00 159.86 240 LEU A O 1
ATOM 1368 N N . ASP A 1 210 ? -52.532 24.250 -24.509 1.00 147.22 241 ASP A N 1
ATOM 1369 C CA . ASP A 1 210 ? -53.472 24.955 -23.629 1.00 149.11 241 ASP A CA 1
ATOM 1370 C C . ASP A 1 210 ? -54.902 25.015 -24.207 1.00 153.30 241 ASP A C 1
ATOM 1371 O O . ASP A 1 210 ? -55.490 26.091 -24.352 1.00 158.99 241 ASP A O 1
ATOM 1376 N N . LEU A 1 211 ? -55.451 23.829 -24.517 1.00 143.83 242 LEU A N 1
ATOM 1377 C CA . LEU A 1 211 ? -56.812 23.618 -25.017 1.00 143.45 242 LEU A CA 1
ATOM 1378 C C . LEU A 1 211 ? -57.559 22.747 -24.007 1.00 142.23 242 LEU A C 1
ATOM 1379 O O . LEU A 1 211 ? -58.774 22.881 -23.844 1.00 143.16 242 LEU A O 1
ATOM 1384 N N . LEU A 1 212 ? -56.807 21.866 -23.320 1.00 133.70 243 LEU A N 1
ATOM 1385 C CA . LEU A 1 212 ? -57.270 20.988 -22.249 1.00 128.82 243 LEU A CA 1
ATOM 1386 C C . LEU A 1 212 ? -56.584 21.436 -20.956 1.00 133.93 243 LEU A C 1
ATOM 1387 O O . LEU A 1 212 ? -55.500 22.024 -20.999 1.00 136.09 243 LEU A O 1
ATOM 1392 N N . GLY A 1 213 ? -57.218 21.147 -19.827 1.00 129.25 244 GLY A N 1
ATOM 1393 C CA . GLY A 1 213 ? -56.710 21.489 -18.505 1.00 130.22 244 GLY A CA 1
ATOM 1394 C C . GLY A 1 213 ? -57.718 21.206 -17.410 1.00 133.90 244 GLY A C 1
ATOM 1395 O O . GLY A 1 213 ? -58.898 21.000 -17.709 1.00 133.63 244 GLY A O 1
ATOM 1396 N N . PRO A 1 214 ? -57.298 21.213 -16.119 1.00 130.95 245 PRO A N 1
ATOM 1397 C CA . PRO A 1 214 ? -58.257 20.940 -15.028 1.00 131.14 245 PRO A CA 1
ATOM 1398 C C . PRO A 1 214 ? -59.437 21.911 -14.941 1.00 141.84 245 PRO A C 1
ATOM 1399 O O . PRO A 1 214 ? -60.505 21.521 -14.474 1.00 141.60 245 PRO A O 1
ATOM 1403 N N . THR A 1 215 ? -59.249 23.159 -15.406 1.00 144.71 246 THR A N 1
ATOM 1404 C CA . THR A 1 215 ? -60.277 24.207 -15.394 1.00 151.99 246 THR A CA 1
ATOM 1405 C C . THR A 1 215 ? -61.259 24.091 -16.563 1.00 156.51 246 THR A C 1
ATOM 1406 O O . THR A 1 215 ? -62.455 24.320 -16.376 1.00 159.97 246 THR A O 1
ATOM 1410 N N . ASP A 1 216 ? -60.750 23.731 -17.759 1.00 149.93 247 ASP A N 1
ATOM 1411 C CA . ASP A 1 216 ? -61.555 23.562 -18.968 1.00 150.36 247 ASP A CA 1
ATOM 1412 C C . ASP A 1 216 ? -61.315 22.202 -19.636 1.00 146.68 247 ASP A C 1
ATOM 1413 O O . ASP A 1 216 ? -60.250 21.968 -20.217 1.00 143.47 247 ASP A O 1
ATOM 1418 N N . VAL A 1 217 ? -62.316 21.311 -19.542 1.00 140.80 248 VAL A N 1
ATOM 1419 C CA . VAL A 1 217 ? -62.295 19.970 -20.142 1.00 134.66 248 VAL A CA 1
ATOM 1420 C C . VAL A 1 217 ? -63.200 19.906 -21.373 1.00 140.68 248 VAL A C 1
ATOM 1421 O O . VAL A 1 217 ? -63.605 18.817 -21.796 1.00 137.02 248 VAL A O 1
ATOM 1425 N N . ASP A 1 218 ? -63.506 21.083 -21.954 1.00 143.37 249 ASP A N 1
ATOM 1426 C CA . ASP A 1 218 ? -64.372 21.213 -23.126 1.00 146.89 249 ASP A CA 1
ATOM 1427 C C . ASP A 1 218 ? -63.804 20.482 -24.341 1.00 146.13 249 ASP A C 1
ATOM 1428 O O . ASP A 1 218 ? -64.569 19.885 -25.100 1.00 146.14 249 ASP A O 1
ATOM 1433 N N . ALA A 1 219 ? -62.465 20.515 -24.503 1.00 138.91 250 ALA A N 1
ATOM 1434 C CA . ALA A 1 219 ? -61.727 19.870 -25.591 1.00 135.52 250 ALA A CA 1
ATOM 1435 C C . ALA A 1 219 ? -61.814 18.343 -25.529 1.00 132.32 250 ALA A C 1
ATOM 1436 O O . ALA A 1 219 ? -61.836 17.694 -26.577 1.00 131.20 250 ALA A O 1
ATOM 1438 N N . LEU A 1 220 ? -61.858 17.775 -24.304 1.00 124.41 251 LEU A N 1
ATOM 1439 C CA . LEU A 1 220 ? -61.977 16.333 -24.070 1.00 118.95 251 LEU A CA 1
ATOM 1440 C C . LEU A 1 220 ? -63.357 15.861 -24.531 1.00 124.12 251 LEU A C 1
ATOM 1441 O O . LEU A 1 220 ? -63.460 14.836 -25.204 1.00 121.95 251 LEU A O 1
ATOM 1446 N N . MET A 1 221 ? -64.406 16.641 -24.196 1.00 124.68 252 MET A N 1
ATOM 1447 C CA . MET A 1 221 ? -65.797 16.374 -24.562 1.00 127.90 252 MET A CA 1
ATOM 1448 C C . MET A 1 221 ? -66.040 16.585 -26.059 1.00 134.53 252 MET A C 1
ATOM 1449 O O . MET A 1 221 ? -66.895 15.907 -26.627 1.00 135.73 252 MET A O 1
ATOM 1454 N N . SER A 1 222 ? -65.280 17.510 -26.696 1.00 132.24 253 SER A N 1
ATOM 1455 C CA . SER A 1 222 ? -65.370 17.805 -28.132 1.00 135.61 253 SER A CA 1
ATOM 1456 C C . SER A 1 222 ? -64.861 16.618 -28.953 1.00 134.95 253 SER A C 1
ATOM 1457 O O . SER A 1 222 ? -65.441 16.301 -29.993 1.00 137.51 253 SER A O 1
ATOM 1460 N N . MET A 1 223 ? -63.780 15.965 -28.472 1.00 125.06 254 MET A N 1
ATOM 1461 C CA . MET A 1 223 ? -63.184 14.788 -29.100 1.00 121.20 254 MET A CA 1
ATOM 1462 C C . MET A 1 223 ? -64.103 13.583 -28.912 1.00 123.08 254 MET A C 1
ATOM 1463 O O . MET A 1 223 ? -64.375 12.883 -29.884 1.00 123.98 254 MET A O 1
ATOM 1465 N N . LEU A 1 224 ? -64.630 13.382 -27.681 1.00 117.53 255 LEU A N 1
ATOM 1466 C CA . LEU A 1 224 ? -65.541 12.281 -27.342 1.00 116.77 255 LEU A CA 1
ATOM 1467 C C . LEU A 1 224 ? -66.886 12.359 -28.072 1.00 125.86 255 LEU A C 1
ATOM 1468 O O . LEU A 1 224 ? -67.505 11.321 -28.309 1.00 126.18 255 LEU A O 1
ATOM 1473 N N . ARG A 1 225 ? -67.323 13.580 -28.444 1.00 126.85 256 ARG A N 1
ATOM 1474 C CA . ARG A 1 225 ? -68.549 13.795 -29.215 1.00 133.19 256 ARG A CA 1
ATOM 1475 C C . ARG A 1 225 ? -68.278 13.424 -30.677 1.00 137.81 256 ARG A C 1
ATOM 1476 O O . ARG A 1 225 ? -69.147 12.849 -31.335 1.00 141.17 256 ARG A O 1
ATOM 1478 N N . SER A 1 226 ? -67.054 13.731 -31.167 1.00 131.35 257 SER A N 1
ATOM 1479 C CA . SER A 1 226 ? -66.597 13.444 -32.530 1.00 132.40 257 SER A CA 1
ATOM 1480 C C . SER A 1 226 ? -65.953 12.045 -32.682 1.00 131.15 257 SER A C 1
ATOM 1481 O O . SER A 1 226 ? -65.347 11.750 -33.715 1.00 131.57 257 SER A O 1
ATOM 1484 N N . LEU A 1 227 ? -66.111 11.185 -31.656 1.00 123.27 258 LEU A N 1
ATOM 1485 C CA . LEU A 1 227 ? -65.658 9.789 -31.631 1.00 119.41 258 LEU A CA 1
ATOM 1486 C C . LEU A 1 227 ? -66.874 8.890 -31.362 1.00 124.67 258 LEU A C 1
ATOM 1487 O O . LEU A 1 227 ? -66.735 7.669 -31.229 1.00 122.40 258 LEU A O 1
ATOM 1492 N N . SER A 1 228 ? -68.073 9.523 -31.285 1.00 125.44 259 SER A N 1
ATOM 1493 C CA . SER A 1 228 ? -69.399 8.953 -31.012 1.00 129.00 259 SER A CA 1
ATOM 1494 C C . SER A 1 228 ? -69.545 8.385 -29.587 1.00 128.79 259 SER A C 1
ATOM 1495 O O . SER A 1 228 ? -70.591 7.813 -29.264 1.00 131.90 259 SER A O 1
ATOM 1498 N N . ARG A 1 229 ? -68.533 8.599 -28.719 1.00 118.73 260 ARG A N 1
ATOM 1499 C CA . ARG A 1 229 ? -68.582 8.155 -27.328 1.00 115.20 260 ARG A CA 1
ATOM 1500 C C . ARG A 1 229 ? -69.261 9.222 -26.461 1.00 120.61 260 ARG A C 1
ATOM 1501 O O . ARG A 1 229 ? -68.627 9.845 -25.602 1.00 116.88 260 ARG A O 1
ATOM 1509 N N . VAL A 1 230 ? -70.570 9.432 -26.718 1.00 123.12 261 VAL A N 1
ATOM 1510 C CA . VAL A 1 230 ? -71.433 10.378 -25.999 1.00 126.90 261 VAL A CA 1
ATOM 1511 C C . VAL A 1 230 ? -71.597 9.953 -24.539 1.00 128.05 261 VAL A C 1
ATOM 1512 O O . VAL A 1 230 ? -71.798 10.806 -23.675 1.00 128.90 261 VAL A O 1
ATOM 1516 N N . ASP A 1 231 ? -71.475 8.631 -24.277 1.00 121.39 262 ASP A N 1
ATOM 1517 C CA . ASP A 1 231 ? -71.521 8.022 -22.948 1.00 119.12 262 ASP A CA 1
ATOM 1518 C C . ASP A 1 231 ? -70.306 8.501 -22.148 1.00 115.72 262 ASP A C 1
ATOM 1519 O O . ASP A 1 231 ? -70.441 8.813 -20.967 1.00 115.47 262 ASP A O 1
ATOM 1524 N N . LEU A 1 232 ? -69.136 8.599 -22.815 1.00 106.76 263 LEU A N 1
ATOM 1525 C CA . LEU A 1 232 ? -67.889 9.072 -22.221 1.00 100.97 263 LEU A CA 1
ATOM 1526 C C . LEU A 1 232 ? -67.913 10.582 -22.068 1.00 105.85 263 LEU A C 1
ATOM 1527 O O . LEU A 1 232 ? -67.360 11.096 -21.098 1.00 103.38 263 LEU A O 1
ATOM 1532 N N . GLN A 1 233 ? -68.569 11.289 -23.016 1.00 106.34 264 GLN A N 1
ATOM 1533 C CA . GLN A 1 233 ? -68.740 12.744 -22.996 1.00 109.33 264 GLN A CA 1
ATOM 1534 C C . GLN A 1 233 ? -69.614 13.125 -21.796 1.00 115.95 264 GLN A C 1
ATOM 1535 O O . GLN A 1 233 ? -69.276 14.060 -21.066 1.00 115.84 264 GLN A O 1
ATOM 1537 N N . ARG A 1 234 ? -70.707 12.358 -21.572 1.00 115.06 265 ARG A N 1
ATOM 1538 C CA . ARG A 1 234 ? -71.635 12.533 -20.454 1.00 118.97 265 ARG A CA 1
ATOM 1539 C C . ARG A 1 234 ? -70.954 12.195 -19.132 1.00 117.35 265 ARG A C 1
ATOM 1540 O O . ARG A 1 234 ? -71.238 12.845 -18.131 1.00 119.63 265 ARG A O 1
ATOM 1542 N N . GLN A 1 235 ? -70.048 11.190 -19.138 1.00 106.94 266 GLN A N 1
ATOM 1543 C CA . GLN A 1 235 ? -69.281 10.763 -17.965 1.00 102.17 266 GLN A CA 1
ATOM 1544 C C . GLN A 1 235 ? -68.310 11.844 -17.498 1.00 103.45 266 GLN A C 1
ATOM 1545 O O . GLN A 1 235 ? -68.141 12.004 -16.292 1.00 102.91 266 GLN A O 1
ATOM 1551 N N . VAL A 1 236 ? -67.695 12.595 -18.444 1.00 98.84 267 VAL A N 1
ATOM 1552 C CA . VAL A 1 236 ? -66.782 13.712 -18.155 1.00 97.76 267 VAL A CA 1
ATOM 1553 C C . VAL A 1 236 ? -67.610 14.849 -17.538 1.00 107.93 267 VAL A C 1
ATOM 1554 O O . VAL A 1 236 ? -67.176 15.458 -16.556 1.00 107.92 267 VAL A O 1
ATOM 1558 N N . GLN A 1 237 ? -68.819 15.096 -18.095 1.00 110.12 268 GLN A N 1
ATOM 1559 C CA . GLN A 1 237 ? -69.769 16.104 -17.616 1.00 117.32 268 GLN A CA 1
ATOM 1560 C C . GLN A 1 237 ? -70.251 15.753 -16.197 1.00 122.84 268 GLN A C 1
ATOM 1561 O O . GLN A 1 237 ? -70.366 16.644 -15.353 1.00 126.42 268 GLN A O 1
ATOM 1563 N N . THR A 1 238 ? -70.499 14.447 -15.942 1.00 116.86 269 THR A N 1
ATOM 1564 C CA . THR A 1 238 ? -70.928 13.890 -14.651 1.00 118.19 269 THR A CA 1
ATOM 1565 C C . THR A 1 238 ? -69.770 13.959 -13.643 1.00 117.00 269 THR A C 1
ATOM 1566 O O . THR A 1 238 ? -70.005 14.200 -12.457 1.00 119.57 269 THR A O 1
ATOM 1570 N N . LEU A 1 239 ? -68.529 13.753 -14.119 1.00 106.69 270 LEU A N 1
ATOM 1571 C CA . LEU A 1 239 ? -67.325 13.789 -13.287 1.00 102.27 270 LEU A CA 1
ATOM 1572 C C . LEU A 1 239 ? -66.933 15.207 -12.902 1.00 108.47 270 LEU A C 1
ATOM 1573 O O . LEU A 1 239 ? -66.356 15.397 -11.831 1.00 107.76 270 LEU A O 1
ATOM 1578 N N . MET A 1 240 ? -67.230 16.197 -13.780 1.00 107.99 271 MET A N 1
ATOM 1579 C CA . MET A 1 240 ? -66.924 17.623 -13.587 1.00 135.08 271 MET A CA 1
ATOM 1580 C C . MET A 1 240 ? -67.657 18.523 -14.603 1.00 169.98 271 MET A C 1
ATOM 1581 O O . MET A 1 240 ? -67.074 19.036 -15.561 1.00 131.31 271 MET A O 1
ATOM 1586 N N . GLN B 1 2 ? -11.560 6.317 35.059 1.00 193.41 2 GLN B N 1
ATOM 1587 C CA . GLN B 1 2 ? -11.101 7.141 33.945 1.00 193.60 2 GLN B CA 1
ATOM 1588 C C . GLN B 1 2 ? -11.151 6.374 32.620 1.00 194.58 2 GLN B C 1
ATOM 1589 O O . GLN B 1 2 ? -10.580 5.287 32.516 1.00 195.00 2 GLN B O 1
ATOM 1591 N N . TYR B 1 3 ? -11.860 6.935 31.620 1.00 188.20 3 TYR B N 1
ATOM 1592 C CA . TYR B 1 3 ? -12.027 6.359 30.280 1.00 185.75 3 TYR B CA 1
ATOM 1593 C C . TYR B 1 3 ? -11.980 7.454 29.213 1.00 189.33 3 TYR B C 1
ATOM 1594 O O . TYR B 1 3 ? -12.600 8.501 29.393 1.00 188.44 3 TYR B O 1
ATOM 1603 N N . LYS B 1 4 ? -11.249 7.211 28.106 1.00 186.67 4 LYS B N 1
ATOM 1604 C CA . LYS B 1 4 ? -11.073 8.182 27.021 1.00 186.92 4 LYS B CA 1
ATOM 1605 C C . LYS B 1 4 ? -11.860 7.875 25.743 1.00 188.11 4 LYS B C 1
ATOM 1606 O O . LYS B 1 4 ? -12.035 6.708 25.384 1.00 186.80 4 LYS B O 1
ATOM 1608 N N . LEU B 1 5 ? -12.308 8.943 25.049 1.00 184.16 5 LEU B N 1
ATOM 1609 C CA . LEU B 1 5 ? -13.048 8.886 23.785 1.00 182.45 5 LEU B CA 1
ATOM 1610 C C . LEU B 1 5 ? -12.376 9.786 22.739 1.00 188.33 5 LEU B C 1
ATOM 1611 O O . LEU B 1 5 ? -12.117 10.958 23.013 1.00 189.48 5 LEU B O 1
ATOM 1616 N N . ILE B 1 6 ? -12.098 9.228 21.545 1.00 185.41 6 ILE B N 1
ATOM 1617 C CA . ILE B 1 6 ? -11.447 9.932 20.439 1.00 187.40 6 ILE B CA 1
ATOM 1618 C C . ILE B 1 6 ? -12.379 10.096 19.240 1.00 190.39 6 ILE B C 1
ATOM 1619 O O . ILE B 1 6 ? -12.925 9.109 18.740 1.00 189.07 6 ILE B O 1
ATOM 1621 N N . LEU B 1 7 ? -12.556 11.350 18.784 1.00 187.96 7 LEU B N 1
ATOM 1622 C CA . LEU B 1 7 ? -13.407 11.703 17.644 1.00 220.84 7 LEU B CA 1
ATOM 1623 C C . LEU B 1 7 ? -12.618 11.846 16.341 1.00 265.03 7 LEU B C 1
ATOM 1624 O O . LEU B 1 7 ? -11.400 12.014 16.359 1.00 239.00 7 LEU B O 1
ATOM 1629 N N . GLY B 1 14 ? -11.269 16.487 20.102 1.00 166.71 14 GLY B N 1
ATOM 1630 C CA . GLY B 1 14 ? -12.449 15.946 20.765 1.00 163.02 14 GLY B CA 1
ATOM 1631 C C . GLY B 1 14 ? -12.145 14.813 21.724 1.00 164.73 14 GLY B C 1
ATOM 1632 O O . GLY B 1 14 ? -12.833 13.789 21.710 1.00 161.07 14 GLY B O 1
ATOM 1633 N N . GLU B 1 15 ? -11.114 14.994 22.572 1.00 163.71 15 GLU B N 1
ATOM 1634 C CA . GLU B 1 15 ? -10.696 14.002 23.562 1.00 162.59 15 GLU B CA 1
ATOM 1635 C C . GLU B 1 15 ? -11.552 14.101 24.836 1.00 164.88 15 GLU B C 1
ATOM 1636 O O . GLU B 1 15 ? -11.127 14.684 25.837 1.00 167.41 15 GLU B O 1
ATOM 1638 N N . THR B 1 16 ? -12.776 13.543 24.773 1.00 157.38 16 THR B N 1
ATOM 1639 C CA . THR B 1 16 ? -13.738 13.540 25.881 1.00 155.75 16 THR B CA 1
ATOM 1640 C C . THR B 1 16 ? -13.435 12.386 26.843 1.00 157.73 16 THR B C 1
ATOM 1641 O O . THR B 1 16 ? -13.190 11.262 26.397 1.00 155.58 16 THR B O 1
ATOM 1645 N N . THR B 1 17 ? -13.447 12.672 28.159 1.00 155.29 17 THR B N 1
ATOM 1646 C CA . THR B 1 17 ? -13.166 11.688 29.209 1.00 154.52 17 THR B CA 1
ATOM 1647 C C . THR B 1 17 ? -14.293 11.567 30.240 1.00 156.08 17 THR B C 1
ATOM 1648 O O . THR B 1 17 ? -14.972 12.552 30.535 1.00 156.68 17 THR B O 1
ATOM 1652 N N . THR B 1 18 ? -14.477 10.347 30.787 1.00 150.07 18 THR B N 1
ATOM 1653 C CA . THR B 1 18 ? -15.494 10.024 31.795 1.00 148.27 18 THR B CA 1
ATOM 1654 C C . THR B 1 18 ? -14.939 9.121 32.908 1.00 152.50 18 THR B C 1
ATOM 1655 O O . THR B 1 18 ? -13.853 8.561 32.759 1.00 153.41 18 THR B O 1
ATOM 1659 N N . GLU B 1 19 ? -15.704 8.963 34.004 1.00 148.30 19 GLU B N 1
ATOM 1660 C CA . GLU B 1 19 ? -15.369 8.083 35.123 1.00 148.97 19 GLU B CA 1
ATOM 1661 C C . GLU B 1 19 ? -16.489 7.049 35.241 1.00 148.76 19 GLU B C 1
ATOM 1662 O O . GLU B 1 19 ? -17.634 7.410 35.531 1.00 147.11 19 GLU B O 1
ATOM 1664 N N . ALA B 1 20 ? -16.171 5.775 34.950 1.00 143.81 20 ALA B N 1
ATOM 1665 C CA . ALA B 1 20 ? -17.139 4.676 34.963 1.00 140.95 20 ALA B CA 1
ATOM 1666 C C . ALA B 1 20 ? -16.746 3.522 35.889 1.00 145.52 20 ALA B C 1
ATOM 1667 O O . ALA B 1 20 ? -15.561 3.321 36.162 1.00 147.77 20 ALA B O 1
ATOM 1669 N N . VAL B 1 21 ? -17.755 2.762 36.362 1.00 140.17 21 VAL B N 1
ATOM 1670 C CA . VAL B 1 21 ? -17.586 1.594 37.238 1.00 141.16 21 VAL B CA 1
ATOM 1671 C C . VAL B 1 21 ? -16.971 0.403 36.491 1.00 144.81 21 VAL B C 1
ATOM 1672 O O . VAL B 1 21 ? -16.231 -0.376 37.093 1.00 146.96 21 VAL B O 1
ATOM 1676 N N . ASP B 1 22 ? -17.287 0.266 35.187 1.00 139.01 22 ASP B N 1
ATOM 1677 C CA . ASP B 1 22 ? -16.773 -0.779 34.295 1.00 139.63 22 ASP B CA 1
ATOM 1678 C C . ASP B 1 22 ? -16.744 -0.296 32.835 1.00 141.33 22 ASP B C 1
ATOM 1679 O O . ASP B 1 22 ? -17.415 0.686 32.504 1.00 138.79 22 ASP B O 1
ATOM 1684 N N . ALA B 1 23 ? -15.955 -0.977 31.977 1.00 139.02 23 ALA B N 1
ATOM 1685 C CA . ALA B 1 23 ? -15.771 -0.654 30.555 1.00 138.14 23 ALA B CA 1
ATOM 1686 C C . ALA B 1 23 ? -17.066 -0.597 29.733 1.00 139.03 23 ALA B C 1
ATOM 1687 O O . ALA B 1 23 ? -17.173 0.249 28.844 1.00 137.50 23 ALA B O 1
ATOM 1689 N N . ALA B 1 24 ? -18.040 -1.487 30.031 1.00 134.93 24 ALA B N 1
ATOM 1690 C CA . ALA B 1 24 ? -19.335 -1.553 29.343 1.00 133.49 24 ALA B CA 1
ATOM 1691 C C . ALA B 1 24 ? -20.177 -0.289 29.561 1.00 133.78 24 ALA B C 1
ATOM 1692 O O . ALA B 1 24 ? -20.856 0.152 28.632 1.00 132.86 24 ALA B O 1
ATOM 1694 N N . THR B 1 25 ? -20.116 0.294 30.782 1.00 128.56 25 THR B N 1
ATOM 1695 C CA . THR B 1 25 ? -20.818 1.528 31.159 1.00 126.36 25 THR B CA 1
ATOM 1696 C C . THR B 1 25 ? -20.218 2.711 30.386 1.00 128.90 25 THR B C 1
ATOM 1697 O O . THR B 1 25 ? -20.967 3.549 29.877 1.00 127.71 25 THR B O 1
ATOM 1701 N N . ALA B 1 26 ? -18.869 2.750 30.278 1.00 125.75 26 ALA B N 1
ATOM 1702 C CA . ALA B 1 26 ? -18.112 3.778 29.560 1.00 125.55 26 ALA B CA 1
ATOM 1703 C C . ALA B 1 26 ? -18.486 3.813 28.077 1.00 128.00 26 ALA B C 1
ATOM 1704 O O . ALA B 1 26 ? -18.585 4.899 27.508 1.00 127.38 26 ALA B O 1
ATOM 1706 N N . GLU B 1 27 ? -18.730 2.631 27.468 1.00 124.29 27 GLU B N 1
ATOM 1707 C CA . GLU B 1 27 ? -19.140 2.493 26.070 1.00 124.31 27 GLU B CA 1
ATOM 1708 C C . GLU B 1 27 ? -20.556 3.039 25.865 1.00 126.18 27 GLU B C 1
ATOM 1709 O O . GLU B 1 27 ? -20.803 3.706 24.862 1.00 126.01 27 GLU B O 1
ATOM 1711 N N . LYS B 1 28 ? -21.470 2.775 26.829 1.00 121.26 28 LYS B N 1
ATOM 1712 C CA . LYS B 1 28 ? -22.865 3.233 26.818 1.00 120.39 28 LYS B CA 1
ATOM 1713 C C . LYS B 1 28 ? -22.955 4.758 26.933 1.00 122.73 28 LYS B C 1
ATOM 1714 O O . LYS B 1 28 ? -23.744 5.379 26.219 1.00 122.84 28 LYS B O 1
ATOM 1716 N N . VAL B 1 29 ? -22.131 5.350 27.825 1.00 118.24 29 VAL B N 1
ATOM 1717 C CA . VAL B 1 29 ? -22.029 6.792 28.077 1.00 118.12 29 VAL B CA 1
ATOM 1718 C C . VAL B 1 29 ? -21.492 7.505 26.817 1.00 122.32 29 VAL B C 1
ATOM 1719 O O . VAL B 1 29 ? -22.054 8.524 26.409 1.00 122.57 29 VAL B O 1
ATOM 1723 N N . PHE B 1 30 ? -20.437 6.936 26.190 1.00 118.89 30 PHE B N 1
ATOM 1724 C CA . PHE B 1 30 ? -19.820 7.468 24.972 1.00 119.61 30 PHE B CA 1
ATOM 1725 C C . PHE B 1 30 ? -20.721 7.338 23.742 1.00 123.91 30 PHE B C 1
ATOM 1726 O O . PHE B 1 30 ? -20.748 8.258 22.921 1.00 124.46 30 PHE B O 1
ATOM 1734 N N . LYS B 1 31 ? -21.461 6.208 23.616 1.00 120.37 31 LYS B N 1
ATOM 1735 C CA . LYS B 1 31 ? -22.395 5.957 22.508 1.00 121.64 31 LYS B CA 1
ATOM 1736 C C . LYS B 1 31 ? -23.557 6.953 22.537 1.00 125.93 31 LYS B C 1
ATOM 1737 O O . LYS B 1 31 ? -24.092 7.299 21.483 1.00 127.28 31 LYS B O 1
ATOM 1739 N N . GLN B 1 32 ? -23.930 7.418 23.747 1.00 121.47 32 GLN B N 1
ATOM 1740 C CA . GLN B 1 32 ? -24.974 8.416 23.972 1.00 122.22 32 GLN B CA 1
ATOM 1741 C C . GLN B 1 32 ? -24.452 9.798 23.567 1.00 127.16 32 GLN B C 1
ATOM 1742 O O . GLN B 1 32 ? -25.198 10.576 22.970 1.00 128.57 32 GLN B O 1
ATOM 1744 N N . TYR B 1 33 ? -23.163 10.085 23.873 1.00 123.24 33 TYR B N 1
ATOM 1745 C CA . TYR B 1 33 ? -22.474 11.338 23.539 1.00 124.63 33 TYR B CA 1
ATOM 1746 C C . TYR B 1 33 ? -22.322 11.498 22.023 1.00 130.33 33 TYR B C 1
ATOM 1747 O O . TYR B 1 33 ? -22.311 12.627 21.526 1.00 131.81 33 TYR B O 1
ATOM 1749 N N . ALA B 1 34 ? -22.215 10.362 21.299 1.00 126.85 34 ALA B N 1
ATOM 1750 C CA . ALA B 1 34 ? -22.101 10.294 19.842 1.00 128.59 34 ALA B CA 1
ATOM 1751 C C . ALA B 1 34 ? -23.381 10.825 19.181 1.00 135.16 34 ALA B C 1
ATOM 1752 O O . ALA B 1 34 ? -23.293 11.671 18.290 1.00 136.78 34 ALA B O 1
ATOM 1754 N N . ASN B 1 35 ? -24.565 10.367 19.654 1.00 132.23 35 ASN B N 1
ATOM 1755 C CA . ASN B 1 35 ? -25.879 10.804 19.169 1.00 134.98 35 ASN B CA 1
ATOM 1756 C C . ASN B 1 35 ? -26.126 12.263 19.568 1.00 141.35 35 ASN B C 1
ATOM 1757 O O . ASN B 1 35 ? -26.598 13.043 18.739 1.00 143.88 35 ASN B O 1
ATOM 1762 N N . ASP B 1 36 ? -25.804 12.620 20.838 1.00 137.34 36 ASP B N 1
ATOM 1763 C CA . ASP B 1 36 ? -25.950 13.964 21.414 1.00 139.36 36 ASP B CA 1
ATOM 1764 C C . ASP B 1 36 ? -25.277 15.032 20.552 1.00 146.75 36 ASP B C 1
ATOM 1765 O O . ASP B 1 36 ? -25.861 16.094 20.329 1.00 149.39 36 ASP B O 1
ATOM 1770 N N . ASN B 1 37 ? -24.067 14.732 20.043 1.00 143.33 37 ASN B N 1
ATOM 1771 C CA . ASN B 1 37 ? -23.316 15.610 19.151 1.00 145.93 37 ASN B CA 1
ATOM 1772 C C . ASN B 1 37 ? -23.842 15.451 17.716 1.00 153.30 37 ASN B C 1
ATOM 1773 O O . ASN B 1 37 ? -24.068 16.452 17.034 1.00 156.09 37 ASN B O 1
ATOM 1775 N N . GLY B 1 38 ? -24.054 14.200 17.294 1.00 149.79 38 GLY B N 1
ATOM 1776 C CA . GLY B 1 38 ? -24.566 13.852 15.971 1.00 152.66 38 GLY B CA 1
ATOM 1777 C C . GLY B 1 38 ? -23.693 12.904 15.169 1.00 157.32 38 GLY B C 1
ATOM 1778 O O . GLY B 1 38 ? -24.139 12.367 14.151 1.00 159.25 38 GLY B O 1
ATOM 1779 N N . VAL B 1 39 ? -22.444 12.693 15.622 1.00 152.55 39 VAL B N 1
ATOM 1780 C CA . VAL B 1 39 ? -21.432 11.840 14.982 1.00 152.74 39 VAL B CA 1
ATOM 1781 C C . VAL B 1 39 ? -21.733 10.346 15.186 1.00 156.88 39 VAL B C 1
ATOM 1782 O O . VAL B 1 39 ? -22.096 9.944 16.290 1.00 154.18 39 VAL B O 1
ATOM 1786 N N . ASP B 1 40 ? -21.579 9.528 14.123 1.00 156.79 40 ASP B N 1
ATOM 1787 C CA . ASP B 1 40 ? -21.824 8.082 14.160 1.00 157.55 40 ASP B CA 1
ATOM 1788 C C . ASP B 1 40 ? -20.796 7.284 13.331 1.00 164.94 40 ASP B C 1
ATOM 1789 O O . ASP B 1 40 ? -21.078 6.876 12.202 1.00 168.17 40 ASP B O 1
ATOM 1794 N N . GLY B 1 41 ? -19.622 7.064 13.915 1.00 161.03 41 GLY B N 1
ATOM 1795 C CA . GLY B 1 41 ? -18.538 6.319 13.282 1.00 163.59 41 GLY B CA 1
ATOM 1796 C C . GLY B 1 41 ? -18.306 4.941 13.872 1.00 169.37 41 GLY B C 1
ATOM 1797 O O . GLY B 1 41 ? -19.002 4.539 14.809 1.00 167.08 41 GLY B O 1
ATOM 1798 N N . GLU B 1 42 ? -17.319 4.205 13.320 1.00 170.15 42 GLU B N 1
ATOM 1799 C CA . GLU B 1 42 ? -16.958 2.852 13.762 1.00 171.89 42 GLU B CA 1
ATOM 1800 C C . GLU B 1 42 ? -16.224 2.896 15.104 1.00 172.29 42 GLU B C 1
ATOM 1801 O O . GLU B 1 42 ? -15.257 3.646 15.248 1.00 170.86 42 GLU B O 1
ATOM 1807 N N . TRP B 1 43 ? -16.695 2.100 16.085 1.00 167.58 43 TRP B N 1
ATOM 1808 C CA . TRP B 1 43 ? -16.141 2.055 17.441 1.00 164.72 43 TRP B CA 1
ATOM 1809 C C . TRP B 1 43 ? -15.020 1.030 17.633 1.00 170.86 43 TRP B C 1
ATOM 1810 O O . TRP B 1 43 ? -15.178 -0.133 17.256 1.00 173.50 43 TRP B O 1
ATOM 1812 N N . THR B 1 44 ? -13.882 1.474 18.218 1.00 166.67 44 THR B N 1
ATOM 1813 C CA . THR B 1 44 ? -12.716 0.629 18.526 1.00 169.11 44 THR B CA 1
ATOM 1814 C C . THR B 1 44 ? -12.274 0.867 19.979 1.00 170.84 44 THR B C 1
ATOM 1815 O O . THR B 1 44 ? -11.764 1.944 20.298 1.00 169.05 44 THR B O 1
ATOM 1819 N N . TYR B 1 45 ? -12.484 -0.131 20.857 1.00 167.70 45 TYR B N 1
ATOM 1820 C CA . TYR B 1 45 ? -12.124 -0.044 22.274 1.00 199.45 45 TYR B CA 1
ATOM 1821 C C . TYR B 1 45 ? -10.885 -0.870 22.613 1.00 234.75 45 TYR B C 1
ATOM 1822 O O . TYR B 1 45 ? -10.730 -1.988 22.125 1.00 199.82 45 TYR B O 1
ATOM 1824 N N . THR B 1 49 ? -5.177 -0.630 28.029 1.00 256.30 49 THR B N 1
ATOM 1825 C CA . THR B 1 49 ? -5.443 0.315 26.945 1.00 255.99 49 THR B CA 1
ATOM 1826 C C . THR B 1 49 ? -6.302 1.483 27.452 1.00 255.18 49 THR B C 1
ATOM 1827 O O . THR B 1 49 ? -5.797 2.603 27.558 1.00 254.96 49 THR B O 1
ATOM 1831 N N . LYS B 1 50 ? -7.587 1.204 27.789 1.00 250.04 50 LYS B N 1
ATOM 1832 C CA . LYS B 1 50 ? -8.601 2.124 28.329 1.00 247.42 50 LYS B CA 1
ATOM 1833 C C . LYS B 1 50 ? -8.874 3.367 27.444 1.00 246.81 50 LYS B C 1
ATOM 1834 O O . LYS B 1 50 ? -8.728 4.504 27.904 1.00 245.23 50 LYS B O 1
ATOM 1836 N N . THR B 1 51 ? -9.284 3.140 26.173 1.00 238.51 51 THR B N 1
ATOM 1837 C CA . THR B 1 51 ? -9.620 4.190 25.189 1.00 235.19 51 THR B CA 1
ATOM 1838 C C . THR B 1 51 ? -10.634 3.655 24.153 1.00 232.47 51 THR B C 1
ATOM 1839 O O . THR B 1 51 ? -10.643 2.457 23.871 1.00 233.57 51 THR B O 1
ATOM 1843 N N . PHE B 1 52 ? -11.473 4.552 23.588 1.00 222.34 52 PHE B N 1
ATOM 1844 C CA . PHE B 1 52 ? -12.474 4.240 22.562 1.00 218.92 52 PHE B CA 1
ATOM 1845 C C . PHE B 1 52 ? -12.405 5.267 21.422 1.00 218.29 52 PHE B C 1
ATOM 1846 O O . PHE B 1 52 ? -12.392 6.464 21.695 1.00 216.96 52 PHE B O 1
ATOM 1848 N N . THR B 1 53 ? -12.330 4.807 20.154 1.00 213.15 53 THR B N 1
ATOM 1849 C CA . THR B 1 53 ? -12.265 5.709 18.988 1.00 212.32 53 THR B CA 1
ATOM 1850 C C . THR B 1 53 ? -13.507 5.567 18.106 1.00 212.96 53 THR B C 1
ATOM 1851 O O . THR B 1 53 ? -13.998 4.455 17.924 1.00 212.89 53 THR B O 1
ATOM 1855 N N . VAL B 1 54 ? -13.994 6.687 17.546 1.00 207.55 54 VAL B N 1
ATOM 1856 C CA . VAL B 1 54 ? -15.183 6.707 16.693 1.00 214.05 54 VAL B CA 1
ATOM 1857 C C . VAL B 1 54 ? -14.767 7.040 15.223 1.00 234.21 54 VAL B C 1
ATOM 1858 O O . VAL B 1 54 ? -15.311 7.905 14.534 1.00 193.63 54 VAL B O 1
ATOM 1862 N N . GLU B 1 56 ? -16.053 8.704 11.868 1.00 108.67 56 GLU B N 1
ATOM 1863 C CA . GLU B 1 56 ? -16.048 8.149 10.514 1.00 108.33 56 GLU B CA 1
ATOM 1864 C C . GLU B 1 56 ? -17.236 8.637 9.685 1.00 111.21 56 GLU B C 1
ATOM 1865 O O . GLU B 1 56 ? -17.123 8.761 8.464 1.00 110.98 56 GLU B O 1
ATOM 1867 N N . LEU B 1 57 ? -18.373 8.895 10.350 1.00 106.53 57 LEU B N 1
ATOM 1868 C CA . LEU B 1 57 ? -19.600 9.431 9.743 1.00 105.71 57 LEU B CA 1
ATOM 1869 C C . LEU B 1 57 ? -20.318 10.394 10.689 1.00 107.92 57 LEU B C 1
ATOM 1870 O O . LEU B 1 57 ? -20.128 10.321 11.905 1.00 107.47 57 LEU B O 1
ATOM 1872 N N . GLU B 1 58 ? -21.148 11.295 10.121 1.00 103.09 58 GLU B N 1
ATOM 1873 C CA . GLU B 1 58 ? -21.924 12.302 10.855 1.00 102.15 58 GLU B CA 1
ATOM 1874 C C . GLU B 1 58 ? -23.193 12.698 10.102 1.00 103.46 58 GLU B C 1
ATOM 1875 O O . GLU B 1 58 ? -23.366 12.304 8.955 1.00 103.32 58 GLU B O 1
ATOM 1877 N N . VAL B 1 59 ? -24.091 13.469 10.765 1.00 97.37 59 VAL B N 1
ATOM 1878 C CA . VAL B 1 59 ? -25.365 14.022 10.255 1.00 95.84 59 VAL B CA 1
ATOM 1879 C C . VAL B 1 59 ? -25.662 15.312 11.105 1.00 97.87 59 VAL B C 1
ATOM 1880 O O . VAL B 1 59 ? -24.734 15.865 11.704 1.00 97.81 59 VAL B O 1
ATOM 1884 N N . LEU B 1 60 ? -26.936 15.776 11.136 1.00 92.58 60 LEU B N 1
ATOM 1885 C CA . LEU B 1 60 ? -27.478 16.942 11.845 1.00 83.83 60 LEU B CA 1
ATOM 1886 C C . LEU B 1 60 ? -26.953 17.103 13.271 1.00 85.33 60 LEU B C 1
ATOM 1887 O O . LEU B 1 60 ? -26.420 18.157 13.610 1.00 46.12 60 LEU B O 1
ATOM 1889 N N . GLY B 1 63 ? -15.732 17.631 8.289 1.00 212.60 63 GLY B N 1
ATOM 1890 C CA . GLY B 1 63 ? -14.704 18.334 9.049 1.00 210.41 63 GLY B CA 1
ATOM 1891 C C . GLY B 1 63 ? -14.952 19.842 9.084 1.00 199.68 63 GLY B C 1
ATOM 1892 O O . GLY B 1 63 ? -15.041 20.406 10.176 1.00 188.91 63 GLY B O 1
ATOM 1893 N N . PRO B 1 64 ? -15.072 20.486 7.896 1.00 193.86 64 PRO B N 1
ATOM 1894 C CA . PRO B 1 64 ? -15.305 21.926 7.728 1.00 188.13 64 PRO B CA 1
ATOM 1895 C C . PRO B 1 64 ? -16.493 22.415 8.557 1.00 183.84 64 PRO B C 1
ATOM 1896 O O . PRO B 1 64 ? -16.326 23.334 9.362 1.00 181.71 64 PRO B O 1
ATOM 1898 N N . LEU B 1 65 ? -17.665 21.752 8.403 1.00 177.09 65 LEU B N 1
ATOM 1899 C CA . LEU B 1 65 ? -18.909 22.049 9.122 1.00 171.36 65 LEU B CA 1
ATOM 1900 C C . LEU B 1 65 ? -18.710 21.994 10.637 1.00 167.40 65 LEU B C 1
ATOM 1901 O O . LEU B 1 65 ? -19.128 22.923 11.331 1.00 158.82 65 LEU B O 1
ATOM 1903 N N . ASP B 1 66 ? -18.026 20.932 11.136 1.00 167.84 66 ASP B N 1
ATOM 1904 C CA . ASP B 1 66 ? -17.718 20.718 12.555 1.00 163.59 66 ASP B CA 1
ATOM 1905 C C . ASP B 1 66 ? -16.923 21.889 13.130 1.00 157.17 66 ASP B C 1
ATOM 1906 O O . ASP B 1 66 ? -17.324 22.433 14.160 1.00 148.23 66 ASP B O 1
ATOM 1908 N N . PRO B 1 67 ? -15.842 22.314 12.425 1.00 151.82 67 PRO B N 1
ATOM 1909 C CA . PRO B 1 67 ? -14.982 23.442 12.801 1.00 145.19 67 PRO B CA 1
ATOM 1910 C C . PRO B 1 67 ? -15.793 24.727 12.947 1.00 134.83 67 PRO B C 1
ATOM 1911 O O . PRO B 1 67 ? -15.623 25.426 13.944 1.00 126.74 67 PRO B O 1
ATOM 1913 N N . ASN B 1 68 ? -16.715 24.995 11.989 1.00 127.86 68 ASN B N 1
ATOM 1914 C CA . ASN B 1 68 ? -17.602 26.162 11.979 1.00 117.93 68 ASN B CA 1
ATOM 1915 C C . ASN B 1 68 ? -18.539 26.172 13.191 1.00 117.89 68 ASN B C 1
ATOM 1916 O O . ASN B 1 68 ? -18.636 27.201 13.863 1.00 108.59 68 ASN B O 1
ATOM 1918 N N . SER B 1 69 ? -19.190 25.017 13.487 1.00 121.74 69 SER B N 1
ATOM 1919 C CA . SER B 1 69 ? -20.110 24.828 14.616 1.00 118.73 69 SER B CA 1
ATOM 1920 C C . SER B 1 69 ? -19.417 25.125 15.948 1.00 124.29 69 SER B C 1
ATOM 1921 O O . SER B 1 69 ? -19.945 25.906 16.744 1.00 114.89 69 SER B O 1
ATOM 1923 N N . MET B 1 70 ? -18.210 24.547 16.155 1.00 133.25 101 MET B N 1
ATOM 1924 C CA . MET B 1 70 ? -17.379 24.743 17.347 1.00 135.10 101 MET B CA 1
ATOM 1925 C C . MET B 1 70 ? -16.897 26.193 17.447 1.00 141.39 101 MET B C 1
ATOM 1926 O O . MET B 1 70 ? -16.861 26.740 18.550 1.00 135.00 101 MET B O 1
ATOM 1928 N N . ALA B 1 71 ? -16.559 26.820 16.291 1.00 147.08 102 ALA B N 1
ATOM 1929 C CA . ALA B 1 71 ? -16.109 28.215 16.209 1.00 145.62 102 ALA B CA 1
ATOM 1930 C C . ALA B 1 71 ? -17.217 29.191 16.589 1.00 149.80 102 ALA B C 1
ATOM 1931 O O . ALA B 1 71 ? -16.929 30.165 17.277 1.00 144.51 102 ALA B O 1
ATOM 1933 N N . THR B 1 72 ? -18.481 28.927 16.165 1.00 152.07 103 THR B N 1
ATOM 1934 C CA . THR B 1 72 ? -19.660 29.752 16.478 1.00 147.03 103 THR B CA 1
ATOM 1935 C C . THR B 1 72 ? -19.804 29.923 17.997 1.00 153.29 103 THR B C 1
ATOM 1936 O O . THR B 1 72 ? -20.099 31.029 18.461 1.00 146.01 103 THR B O 1
ATOM 1940 N N . TYR B 1 73 ? -19.542 28.836 18.761 1.00 159.91 104 TYR B N 1
ATOM 1941 C CA . TYR B 1 73 ? -19.588 28.802 20.223 1.00 159.61 104 TYR B CA 1
ATOM 1942 C C . TYR B 1 73 ? -18.645 29.820 20.863 1.00 166.10 104 TYR B C 1
ATOM 1943 O O . TYR B 1 73 ? -18.990 30.352 21.915 1.00 160.82 104 TYR B O 1
ATOM 1945 N N . GLU B 1 74 ? -17.479 30.113 20.218 1.00 170.18 105 GLU B N 1
ATOM 1946 C CA . GLU B 1 74 ? -16.488 31.092 20.692 1.00 170.11 105 GLU B CA 1
ATOM 1947 C C . GLU B 1 74 ? -17.132 32.444 20.960 1.00 168.10 105 GLU B C 1
ATOM 1948 O O . GLU B 1 74 ? -16.876 33.028 22.011 1.00 164.98 105 GLU B O 1
ATOM 1950 N N . VAL B 1 75 ? -18.015 32.904 20.043 1.00 162.98 106 VAL B N 1
ATOM 1951 C CA . VAL B 1 75 ? -18.766 34.157 20.161 1.00 156.18 106 VAL B CA 1
ATOM 1952 C C . VAL B 1 75 ? -19.562 34.141 21.475 1.00 156.10 106 VAL B C 1
ATOM 1953 O O . VAL B 1 75 ? -19.425 35.072 22.257 1.00 151.90 106 VAL B O 1
ATOM 1957 N N . LEU B 1 76 ? -20.313 33.052 21.745 1.00 154.28 107 LEU B N 1
ATOM 1958 C CA . LEU B 1 76 ? -21.113 32.888 22.961 1.00 150.86 107 LEU B CA 1
ATOM 1959 C C . LEU B 1 76 ? -20.280 32.703 24.231 1.00 155.78 107 LEU B C 1
ATOM 1960 O O . LEU B 1 76 ? -20.663 33.232 25.273 1.00 151.27 107 LEU B O 1
ATOM 1965 N N . CYS B 1 77 ? -19.145 31.973 24.144 1.00 158.41 108 CYS B N 1
ATOM 1966 C CA . CYS B 1 77 ? -18.231 31.728 25.266 1.00 161.13 108 CYS B CA 1
ATOM 1967 C C . CYS B 1 77 ? -17.547 33.025 25.705 1.00 160.95 108 CYS B C 1
ATOM 1968 O O . CYS B 1 77 ? -17.540 33.333 26.898 1.00 158.57 108 CYS B O 1
ATOM 1971 N N . GLU B 1 78 ? -17.000 33.790 24.732 1.00 156.80 109 GLU B N 1
ATOM 1972 C CA . GLU B 1 78 ? -16.331 35.078 24.950 1.00 154.30 109 GLU B CA 1
ATOM 1973 C C . GLU B 1 78 ? -17.316 36.139 25.460 1.00 149.55 109 GLU B C 1
ATOM 1974 O O . GLU B 1 78 ? -16.925 36.994 26.257 1.00 147.63 109 GLU B O 1
ATOM 1980 N N . VAL B 1 79 ? -18.587 36.083 24.993 1.00 141.25 110 VAL B N 1
ATOM 1981 C CA . VAL B 1 79 ? -19.668 36.992 25.397 1.00 134.26 110 VAL B CA 1
ATOM 1982 C C . VAL B 1 79 ? -20.052 36.732 26.864 1.00 135.73 110 VAL B C 1
ATOM 1983 O O . VAL B 1 79 ? -20.082 37.674 27.658 1.00 132.39 110 VAL B O 1
ATOM 1987 N N . ALA B 1 80 ? -20.309 35.455 27.218 1.00 134.37 111 ALA B N 1
ATOM 1988 C CA . ALA B 1 80 ? -20.703 35.015 28.559 1.00 133.59 111 ALA B CA 1
ATOM 1989 C C . ALA B 1 80 ? -19.633 35.245 29.629 1.00 139.04 111 ALA B C 1
ATOM 1990 O O . ALA B 1 80 ? -19.977 35.628 30.748 1.00 136.27 111 ALA B O 1
ATOM 1992 N N . ARG B 1 81 ? -18.348 35.011 29.289 1.00 140.31 112 ARG B N 1
ATOM 1993 C CA . ARG B 1 81 ? -17.213 35.192 30.202 1.00 143.53 112 ARG B CA 1
ATOM 1994 C C . ARG B 1 81 ? -16.971 36.667 30.540 1.00 143.31 112 ARG B C 1
ATOM 1995 O O . ARG B 1 81 ? -16.509 36.971 31.642 1.00 144.08 112 ARG B O 1
ATOM 1997 N N . LYS B 1 82 ? -17.288 37.574 29.597 1.00 135.81 113 LYS B N 1
ATOM 1998 C CA . LYS B 1 82 ? -17.126 39.021 29.752 1.00 132.77 113 LYS B CA 1
ATOM 1999 C C . LYS B 1 82 ? -18.450 39.738 30.092 1.00 129.88 113 LYS B C 1
ATOM 2000 O O . LYS B 1 82 ? -18.485 40.971 30.119 1.00 127.28 113 LYS B O 1
ATOM 2002 N N . LEU B 1 83 ? -19.524 38.968 30.378 1.00 123.99 114 LEU B N 1
ATOM 2003 C CA . LEU B 1 83 ? -20.850 39.505 30.700 1.00 118.60 114 LEU B CA 1
ATOM 2004 C C . LEU B 1 83 ? -20.911 40.168 32.085 1.00 121.18 114 LEU B C 1
ATOM 2005 O O . LEU B 1 83 ? -21.113 41.380 32.161 1.00 118.42 114 LEU B O 1
ATOM 2010 N N . GLY B 1 84 ? -20.729 39.386 33.150 1.00 119.94 115 GLY B N 1
ATOM 2011 C CA . GLY B 1 84 ? -20.712 39.891 34.520 1.00 119.63 115 GLY B CA 1
ATOM 2012 C C . GLY B 1 84 ? -22.030 39.898 35.269 1.00 120.18 115 GLY B C 1
ATOM 2013 O O . GLY B 1 84 ? -23.043 40.381 34.759 1.00 115.96 115 GLY B O 1
ATOM 2014 N N . THR B 1 85 ? -21.979 39.391 36.518 1.00 118.95 116 THR B N 1
ATOM 2015 C CA . THR B 1 85 ? -23.004 39.237 37.568 1.00 117.67 116 THR B CA 1
ATOM 2016 C C . THR B 1 85 ? -24.450 39.680 37.228 1.00 116.62 116 THR B C 1
ATOM 2017 O O . THR B 1 85 ? -25.318 38.816 37.093 1.00 116.14 116 THR B O 1
ATOM 2021 N N . ASP B 1 86 ? -24.715 41.006 37.146 1.00 109.98 117 ASP B N 1
ATOM 2022 C CA . ASP B 1 86 ? -26.056 41.554 36.909 1.00 106.36 117 ASP B CA 1
ATOM 2023 C C . ASP B 1 86 ? -26.518 41.503 35.449 1.00 107.24 117 ASP B C 1
ATOM 2024 O O . ASP B 1 86 ? -27.726 41.447 35.210 1.00 105.31 117 ASP B O 1
ATOM 2029 N N . ASP B 1 87 ? -25.577 41.519 34.481 1.00 103.57 118 ASP B N 1
ATOM 2030 C CA . ASP B 1 87 ? -25.891 41.427 33.050 1.00 101.83 118 ASP B CA 1
ATOM 2031 C C . ASP B 1 87 ? -26.336 40.009 32.688 1.00 105.57 118 ASP B C 1
ATOM 2032 O O . ASP B 1 87 ? -27.092 39.832 31.729 1.00 104.31 118 ASP B O 1
ATOM 2037 N N . ARG B 1 88 ? -25.870 39.007 33.471 1.00 103.75 119 ARG B N 1
ATOM 2038 C CA . ARG B 1 88 ? -26.206 37.585 33.336 1.00 105.58 119 ARG B CA 1
ATOM 2039 C C . ARG B 1 88 ? -27.712 37.396 33.513 1.00 106.90 119 ARG B C 1
ATOM 2040 O O . ARG B 1 88 ? -28.331 36.656 32.747 1.00 107.51 119 ARG B O 1
ATOM 2048 N N . GLU B 1 89 ? -28.293 38.090 34.517 1.00 100.82 120 GLU B N 1
ATOM 2049 C CA . GLU B 1 89 ? -29.720 38.070 34.838 1.00 99.51 120 GLU B CA 1
ATOM 2050 C C . GLU B 1 89 ? -30.545 38.678 33.711 1.00 99.94 120 GLU B C 1
ATOM 2051 O O . GLU B 1 89 ? -31.545 38.083 33.324 1.00 100.51 120 GLU B O 1
ATOM 2057 N N . VAL B 1 90 ? -30.110 39.844 33.173 1.00 93.43 121 VAL B N 1
ATOM 2058 C CA . VAL B 1 90 ? -30.764 40.568 32.072 1.00 91.26 121 VAL B CA 1
ATOM 2059 C C . VAL B 1 90 ? -30.887 39.649 30.850 1.00 95.27 121 VAL B C 1
ATOM 2060 O O . VAL B 1 90 ? -31.992 39.453 30.344 1.00 95.25 121 VAL B O 1
ATOM 2064 N N . VAL B 1 91 ? -29.750 39.066 30.417 1.00 92.32 122 VAL B N 1
ATOM 2065 C CA . VAL B 1 91 ? -29.634 38.157 29.275 1.00 93.90 122 VAL B CA 1
ATOM 2066 C C . VAL B 1 91 ? -30.524 36.914 29.461 1.00 99.55 122 VAL B C 1
ATOM 2067 O O . VAL B 1 91 ? -31.336 36.631 28.582 1.00 100.15 122 VAL B O 1
ATOM 2071 N N . LEU B 1 92 ? -30.415 36.223 30.615 1.00 97.07 123 LEU B N 1
ATOM 2072 C CA . LEU B 1 92 ? -31.224 35.033 30.913 1.00 100.04 123 LEU B CA 1
ATOM 2073 C C . LEU B 1 92 ? -32.718 35.334 31.052 1.00 102.36 123 LEU B C 1
ATOM 2074 O O . LEU B 1 92 ? -33.538 34.482 30.705 1.00 104.99 123 LEU B O 1
ATOM 2079 N N . PHE B 1 93 ? -33.068 36.548 31.529 1.00 94.89 124 PHE B N 1
ATOM 2080 C CA . PHE B 1 93 ? -34.453 37.008 31.658 1.00 94.13 124 PHE B CA 1
ATOM 2081 C C . PHE B 1 93 ? -35.035 37.211 30.259 1.00 97.64 124 PHE B C 1
ATOM 2082 O O . PHE B 1 93 ? -36.120 36.701 29.968 1.00 99.95 124 PHE B O 1
ATOM 2090 N N . LEU B 1 94 ? -34.294 37.939 29.395 1.00 91.59 125 LEU B N 1
ATOM 2091 C CA . LEU B 1 94 ? -34.675 38.231 28.013 1.00 91.72 125 LEU B CA 1
ATOM 2092 C C . LEU B 1 94 ? -34.738 36.974 27.145 1.00 99.27 125 LEU B C 1
ATOM 2093 O O . LEU B 1 94 ? -35.539 36.923 26.211 1.00 100.72 125 LEU B O 1
ATOM 2098 N N . LEU B 1 95 ? -33.924 35.951 27.469 1.00 97.98 126 LEU B N 1
ATOM 2099 C CA . LEU B 1 95 ? -33.919 34.681 26.739 1.00 102.34 126 LEU B CA 1
ATOM 2100 C C . LEU B 1 95 ? -34.754 33.612 27.479 1.00 110.58 126 LEU B C 1
ATOM 2101 O O . LEU B 1 95 ? -34.370 32.441 27.542 1.00 114.01 126 LEU B O 1
ATOM 2106 N N . ASN B 1 96 ? -35.924 34.050 28.010 1.00 107.31 127 ASN B N 1
ATOM 2107 C CA . ASN B 1 96 ? -36.948 33.304 28.755 1.00 111.27 127 ASN B CA 1
ATOM 2108 C C . ASN B 1 96 ? -36.406 32.536 29.972 1.00 117.57 127 ASN B C 1
ATOM 2109 O O . ASN B 1 96 ? -36.669 32.956 31.101 1.00 115.88 127 ASN B O 1
ATOM 2111 N N . VAL B 1 97 ? -35.680 31.413 29.749 1.00 118.30 128 VAL B N 1
ATOM 2112 C CA . VAL B 1 97 ? -35.102 30.573 30.805 1.00 121.25 128 VAL B CA 1
ATOM 2113 C C . VAL B 1 97 ? -34.090 31.389 31.625 1.00 120.98 128 VAL B C 1
ATOM 2114 O O . VAL B 1 97 ? -32.953 31.612 31.197 1.00 118.78 128 VAL B O 1
ATOM 2118 N N . PHE B 1 98 ? -34.560 31.881 32.782 1.00 116.42 129 PHE B N 1
ATOM 2119 C CA . PHE B 1 98 ? -33.820 32.713 33.726 1.00 112.73 129 PHE B CA 1
ATOM 2120 C C . PHE B 1 98 ? -33.471 31.922 34.984 1.00 120.57 129 PHE B C 1
ATOM 2121 O O . PHE B 1 98 ? -34.318 31.206 35.524 1.00 124.23 129 PHE B O 1
ATOM 2129 N N . ILE B 1 99 ? -32.228 32.086 35.464 1.00 116.45 130 ILE B N 1
ATOM 2130 C CA . ILE B 1 99 ? -31.729 31.467 36.695 1.00 120.06 130 ILE B CA 1
ATOM 2131 C C . ILE B 1 99 ? -31.347 32.607 37.660 1.00 120.27 130 ILE B C 1
ATOM 2132 O O . ILE B 1 99 ? -30.663 33.540 37.228 1.00 115.71 130 ILE B O 1
ATOM 2137 N N . PRO B 1 100 ? -31.806 32.600 38.938 1.00 118.67 131 PRO B N 1
ATOM 2138 C CA . PRO B 1 100 ? -31.462 33.711 39.845 1.00 115.55 131 PRO B CA 1
ATOM 2139 C C . PRO B 1 100 ? -30.007 33.672 40.302 1.00 120.60 131 PRO B C 1
ATOM 2140 O O . PRO B 1 100 ? -29.543 32.630 40.770 1.00 125.37 131 PRO B O 1
ATOM 2144 N N . GLN B 1 101 ? -29.292 34.814 40.152 1.00 113.10 132 GLN B N 1
ATOM 2145 C CA . GLN B 1 101 ? -27.862 34.998 40.462 1.00 113.95 132 GLN B CA 1
ATOM 2146 C C . GLN B 1 101 ? -27.024 33.845 39.880 1.00 121.55 132 GLN B C 1
ATOM 2147 O O . GLN B 1 101 ? -26.542 32.990 40.631 1.00 126.41 132 GLN B O 1
ATOM 2153 N N . PRO B 1 102 ? -26.915 33.746 38.537 1.00 116.26 133 PRO B N 1
ATOM 2154 C CA . PRO B 1 102 ? -26.177 32.618 37.957 1.00 120.61 133 PRO B CA 1
ATOM 2155 C C . PRO B 1 102 ? -24.666 32.802 37.968 1.00 126.09 133 PRO B C 1
ATOM 2156 O O . PRO B 1 102 ? -24.169 33.909 38.186 1.00 122.72 133 PRO B O 1
ATOM 2160 N N . THR B 1 103 ? -23.943 31.702 37.727 1.00 128.11 134 THR B N 1
ATOM 2161 C CA . THR B 1 103 ? -22.485 31.667 37.634 1.00 131.19 134 THR B CA 1
ATOM 2162 C C . THR B 1 103 ? -22.125 31.453 36.160 1.00 134.49 134 THR B C 1
ATOM 2163 O O . THR B 1 103 ? -23.028 31.231 35.345 1.00 131.97 134 THR B O 1
ATOM 2167 N N . LEU B 1 104 ? -20.821 31.523 35.813 1.00 133.52 135 LEU B N 1
ATOM 2168 C CA . LEU B 1 104 ? -20.339 31.309 34.445 1.00 134.19 135 LEU B CA 1
ATOM 2169 C C . LEU B 1 104 ? -20.794 29.939 33.928 1.00 141.97 135 LEU B C 1
ATOM 2170 O O . LEU B 1 104 ? -21.401 29.876 32.863 1.00 139.30 135 LEU B O 1
ATOM 2172 N N . ALA B 1 105 ? -20.593 28.871 34.735 1.00 144.75 136 ALA B N 1
ATOM 2173 C CA . ALA B 1 105 ? -20.984 27.488 34.433 1.00 150.44 136 ALA B CA 1
ATOM 2174 C C . ALA B 1 105 ? -22.499 27.311 34.229 1.00 150.31 136 ALA B C 1
ATOM 2175 O O . ALA B 1 105 ? -22.909 26.419 33.482 1.00 153.52 136 ALA B O 1
ATOM 2177 N N . GLN B 1 106 ? -23.319 28.155 34.888 1.00 140.21 137 GLN B N 1
ATOM 2178 C CA . GLN B 1 106 ? -24.781 28.140 34.775 1.00 136.73 137 GLN B CA 1
ATOM 2179 C C . GLN B 1 106 ? -25.217 28.822 33.475 1.00 134.80 137 GLN B C 1
ATOM 2180 O O . GLN B 1 106 ? -26.036 28.270 32.741 1.00 135.58 137 GLN B O 1
ATOM 2186 N N . LEU B 1 107 ? -24.666 30.026 33.201 1.00 125.87 138 LEU B N 1
ATOM 2187 C CA . LEU B 1 107 ? -24.950 30.850 32.023 1.00 120.58 138 LEU B CA 1
ATOM 2188 C C . LEU B 1 107 ? -24.442 30.206 30.727 1.00 127.84 138 LEU B C 1
ATOM 2189 O O . LEU B 1 107 ? -25.226 30.065 29.788 1.00 126.64 138 LEU B O 1
ATOM 2194 N N . ILE B 1 108 ? -23.146 29.804 30.682 1.00 128.92 139 ILE B N 1
ATOM 2195 C CA . ILE B 1 108 ? -22.501 29.139 29.536 1.00 133.51 139 ILE B CA 1
ATOM 2196 C C . ILE B 1 108 ? -23.294 27.886 29.130 1.00 142.36 139 ILE B C 1
ATOM 2197 O O . ILE B 1 108 ? -23.538 27.680 27.941 1.00 142.78 139 ILE B O 1
ATOM 2202 N N . GLY B 1 109 ? -23.730 27.115 30.128 1.00 142.43 140 GLY B N 1
ATOM 2203 C CA . GLY B 1 109 ? -24.537 25.915 29.948 1.00 147.79 140 GLY B CA 1
ATOM 2204 C C . GLY B 1 109 ? -25.912 26.208 29.380 1.00 147.67 140 GLY B C 1
ATOM 2205 O O . GLY B 1 109 ? -26.329 25.555 28.421 1.00 150.71 140 GLY B O 1
ATOM 2206 N N . ALA B 1 110 ? -26.613 27.214 29.954 1.00 137.61 141 ALA B N 1
ATOM 2207 C CA . ALA B 1 110 ? -27.949 27.645 29.529 1.00 133.67 141 ALA B CA 1
ATOM 2208 C C . ALA B 1 110 ? -27.951 28.242 28.120 1.00 135.00 141 ALA B C 1
ATOM 2209 O O . ALA B 1 110 ? -28.873 27.964 27.353 1.00 135.60 141 ALA B O 1
ATOM 2211 N N . LEU B 1 111 ? -26.916 29.046 27.779 1.00 129.09 142 LEU B N 1
ATOM 2212 C CA . LEU B 1 111 ? -26.761 29.666 26.459 1.00 127.00 142 LEU B CA 1
ATOM 2213 C C . LEU B 1 111 ? -26.488 28.600 25.394 1.00 138.27 142 LEU B C 1
ATOM 2214 O O . LEU B 1 111 ? -27.007 28.703 24.281 1.00 137.71 142 LEU B O 1
ATOM 2219 N N . ARG B 1 112 ? -25.700 27.561 25.752 1.00 141.98 143 ARG B N 1
ATOM 2220 C CA . ARG B 1 112 ? -25.376 26.429 24.880 1.00 149.88 143 ARG B CA 1
ATOM 2221 C C . ARG B 1 112 ? -26.587 25.506 24.725 1.00 158.75 143 ARG B C 1
ATOM 2222 O O . ARG B 1 112 ? -26.736 24.876 23.678 1.00 163.08 143 ARG B O 1
ATOM 2224 N N . ALA B 1 113 ? -27.450 25.435 25.763 1.00 154.85 144 ALA B N 1
ATOM 2225 C CA . ALA B 1 113 ? -28.678 24.636 25.756 1.00 159.13 144 ALA B CA 1
ATOM 2226 C C . ALA B 1 113 ? -29.732 25.285 24.854 1.00 160.29 144 ALA B C 1
ATOM 2227 O O . ALA B 1 113 ? -30.588 24.582 24.318 1.00 164.57 144 ALA B O 1
ATOM 2229 N N . LEU B 1 114 ? -29.661 26.625 24.688 1.00 150.01 145 LEU B N 1
ATOM 2230 C CA . LEU B 1 114 ? -30.551 27.409 23.829 1.00 146.60 145 LEU B CA 1
ATOM 2231 C C . LEU B 1 114 ? -30.083 27.328 22.372 1.00 154.06 145 LEU B C 1
ATOM 2232 O O . LEU B 1 114 ? -30.914 27.170 21.475 1.00 155.75 145 LEU B O 1
ATOM 2237 N N . LYS B 1 115 ? -28.750 27.435 22.146 1.00 151.82 146 LYS B N 1
ATOM 2238 C CA . LYS B 1 115 ? -28.105 27.371 20.830 1.00 154.85 146 LYS B CA 1
ATOM 2239 C C . LYS B 1 115 ? -28.306 26.006 20.168 1.00 168.51 146 LYS B C 1
ATOM 2240 O O . LYS B 1 115 ? -28.545 25.945 18.961 1.00 170.98 146 LYS B O 1
ATOM 2242 N N . GLU B 1 116 ? -28.236 24.918 20.966 1.00 171.22 147 GLU B N 1
ATOM 2243 C CA . GLU B 1 116 ? -28.451 23.542 20.510 1.00 180.53 147 GLU B CA 1
ATOM 2244 C C . GLU B 1 116 ? -29.939 23.292 20.229 1.00 185.59 147 GLU B C 1
ATOM 2245 O O . GLU B 1 116 ? -30.272 22.417 19.428 1.00 191.70 147 GLU B O 1
ATOM 2247 N N . GLU B 1 117 ? -30.825 24.070 20.887 1.00 176.21 148 GLU B N 1
ATOM 2248 C CA . GLU B 1 117 ? -32.279 24.005 20.722 1.00 177.47 148 GLU B CA 1
ATOM 2249 C C . GLU B 1 117 ? -32.769 24.967 19.622 1.00 177.03 148 GLU B C 1
ATOM 2250 O O . GLU B 1 117 ? -33.968 25.014 19.336 1.00 177.70 148 GLU B O 1
ATOM 2252 N N . GLY B 1 118 ? -31.840 25.725 19.034 1.00 169.08 149 GLY B N 1
ATOM 2253 C CA . GLY B 1 118 ? -32.117 26.688 17.972 1.00 165.28 149 GLY B CA 1
ATOM 2254 C C . GLY B 1 118 ? -32.852 27.942 18.406 1.00 160.88 149 GLY B C 1
ATOM 2255 O O . GLY B 1 118 ? -33.062 28.844 17.590 1.00 157.80 149 GLY B O 1
ATOM 2256 N N . ARG B 1 119 ? -33.234 28.016 19.699 1.00 153.99 150 ARG B N 1
ATOM 2257 C CA . ARG B 1 119 ? -33.960 29.135 20.309 1.00 147.23 150 ARG B CA 1
ATOM 2258 C C . ARG B 1 119 ? -33.149 30.438 20.347 1.00 142.99 150 ARG B C 1
ATOM 2259 O O . ARG B 1 119 ? -33.735 31.516 20.477 1.00 138.13 150 ARG B O 1
ATOM 2267 N N . LEU B 1 120 ? -31.810 30.336 20.220 1.00 138.56 151 LEU B N 1
ATOM 2268 C CA . LEU B 1 120 ? -30.889 31.471 20.197 1.00 132.79 151 LEU B CA 1
ATOM 2269 C C . LEU B 1 120 ? -30.374 31.700 18.773 1.00 137.31 151 LEU B C 1
ATOM 2270 O O . LEU B 1 120 ? -29.955 30.749 18.108 1.00 142.43 151 LEU B O 1
ATOM 2275 N N . THR B 1 121 ? -30.426 32.961 18.305 1.00 128.93 152 THR B N 1
ATOM 2276 C CA . THR B 1 121 ? -29.960 33.382 16.974 1.00 129.89 152 THR B CA 1
ATOM 2277 C C . THR B 1 121 ? -28.939 34.521 17.146 1.00 128.82 152 THR B C 1
ATOM 2278 O O . THR B 1 121 ? -28.831 35.063 18.248 1.00 124.21 152 THR B O 1
ATOM 2282 N N . PHE B 1 122 ? -28.211 34.899 16.070 1.00 126.51 153 PHE B N 1
ATOM 2283 C CA . PHE B 1 122 ? -27.258 36.017 16.115 1.00 123.27 153 PHE B CA 1
ATOM 2284 C C . PHE B 1 122 ? -27.998 37.372 16.254 1.00 121.91 153 PHE B C 1
ATOM 2285 O O . PHE B 1 122 ? -27.659 38.105 17.187 1.00 117.65 153 PHE B O 1
ATOM 2293 N N . PRO B 1 123 ? -29.022 37.721 15.412 1.00 118.85 154 PRO B N 1
ATOM 2294 C CA . PRO B 1 123 ? -29.716 39.012 15.592 1.00 115.23 154 PRO B CA 1
ATOM 2295 C C . PRO B 1 123 ? -30.421 39.176 16.936 1.00 114.48 154 PRO B C 1
ATOM 2296 O O . PRO B 1 123 ? -30.516 40.300 17.432 1.00 110.99 154 PRO B O 1
ATOM 2300 N N . LEU B 1 124 ? -30.898 38.061 17.528 1.00 111.30 155 LEU B N 1
ATOM 2301 C CA . LEU B 1 124 ? -31.537 38.043 18.846 1.00 108.07 155 LEU B CA 1
ATOM 2302 C C . LEU B 1 124 ? -30.476 38.349 19.907 1.00 108.58 155 LEU B C 1
ATOM 2303 O O . LEU B 1 124 ? -30.711 39.206 20.755 1.00 105.04 155 LEU B O 1
ATOM 2308 N N . LEU B 1 125 ? -29.301 37.676 19.823 1.00 106.51 156 LEU B N 1
ATOM 2309 C CA . LEU B 1 125 ? -28.147 37.840 20.717 1.00 104.61 156 LEU B CA 1
ATOM 2310 C C . LEU B 1 125 ? -27.630 39.284 20.694 1.00 105.73 156 LEU B C 1
ATOM 2311 O O . LEU B 1 125 ? -27.214 39.793 21.735 1.00 102.85 156 LEU B O 1
ATOM 2316 N N . ALA B 1 126 ? -27.692 39.943 19.515 1.00 103.37 157 ALA B N 1
ATOM 2317 C CA . ALA B 1 126 ? -27.284 41.336 19.324 1.00 102.01 157 ALA B CA 1
ATOM 2318 C C . ALA B 1 126 ? -28.205 42.275 20.100 1.00 102.54 157 ALA B C 1
ATOM 2319 O O . ALA B 1 126 ? -27.710 43.084 20.883 1.00 100.36 157 ALA B O 1
ATOM 2321 N N . GLU B 1 127 ? -29.541 42.129 19.930 1.00 98.93 158 GLU B N 1
ATOM 2322 C CA . GLU B 1 127 ? -30.536 42.928 20.650 1.00 96.67 158 GLU B CA 1
ATOM 2323 C C . GLU B 1 127 ? -30.474 42.614 22.148 1.00 97.78 158 GLU B C 1
ATOM 2324 O O . GLU B 1 127 ? -30.615 43.525 22.962 1.00 95.58 158 GLU B O 1
ATOM 2330 N N . CYS B 1 128 ? -30.226 41.333 22.499 1.00 94.65 159 CYS B N 1
ATOM 2331 C CA . CYS B 1 128 ? -30.088 40.846 23.874 1.00 92.90 159 CYS B CA 1
ATOM 2332 C C . CYS B 1 128 ? -28.933 41.564 24.579 1.00 94.39 159 CYS B C 1
ATOM 2333 O O . CYS B 1 128 ? -29.093 42.011 25.716 1.00 92.18 159 CYS B O 1
ATOM 2336 N N . LEU B 1 129 ? -27.788 41.707 23.880 1.00 91.55 160 LEU B N 1
ATOM 2337 C CA . LEU B 1 129 ? -26.608 42.410 24.379 1.00 90.64 160 LEU B CA 1
ATOM 2338 C C . LEU B 1 129 ? -26.808 43.924 24.354 1.00 92.00 160 LEU B C 1
ATOM 2339 O O . LEU B 1 129 ? -26.201 44.628 25.165 1.00 91.37 160 LEU B O 1
ATOM 2344 N N . PHE B 1 130 ? -27.661 44.422 23.432 1.00 87.91 161 PHE B N 1
ATOM 2345 C CA . PHE B 1 130 ? -27.987 45.843 23.302 1.00 87.21 161 PHE B CA 1
ATOM 2346 C C . PHE B 1 130 ? -28.838 46.295 24.490 1.00 87.62 161 PHE B C 1
ATOM 2347 O O . PHE B 1 130 ? -28.491 47.287 25.134 1.00 87.13 161 PHE B O 1
ATOM 2355 N N . ARG B 1 131 ? -29.945 45.564 24.778 1.00 82.55 162 ARG B N 1
ATOM 2356 C CA . ARG B 1 131 ? -30.867 45.848 25.888 1.00 80.71 162 ARG B CA 1
ATOM 2357 C C . ARG B 1 131 ? -30.159 45.762 27.236 1.00 82.58 162 ARG B C 1
ATOM 2358 O O . ARG B 1 131 ? -30.490 46.523 28.146 1.00 81.88 162 ARG B O 1
ATOM 2366 N N . ALA B 1 132 ? -29.159 44.859 27.345 1.00 79.27 163 ALA B N 1
ATOM 2367 C CA . ALA B 1 132 ? -28.326 44.666 28.533 1.00 78.70 163 ALA B CA 1
ATOM 2368 C C . ALA B 1 132 ? -27.516 45.929 28.844 1.00 83.48 163 ALA B C 1
ATOM 2369 O O . ALA B 1 132 ? -27.201 46.186 30.007 1.00 83.09 163 ALA B O 1
ATOM 2371 N N . GLY B 1 133 ? -27.218 46.705 27.801 1.00 81.69 164 GLY B N 1
ATOM 2372 C CA . GLY B 1 133 ? -26.443 47.937 27.884 1.00 83.28 164 GLY B CA 1
ATOM 2373 C C . GLY B 1 133 ? -24.984 47.710 27.551 1.00 89.70 164 GLY B C 1
ATOM 2374 O O . GLY B 1 133 ? -24.155 48.604 27.743 1.00 91.38 164 GLY B O 1
ATOM 2375 N N . ARG B 1 134 ? -24.668 46.505 27.041 1.00 87.04 165 ARG B N 1
ATOM 2376 C CA . ARG B 1 134 ? -23.315 46.101 26.676 1.00 89.86 165 ARG B CA 1
ATOM 2377 C C . ARG B 1 134 ? -22.993 46.430 25.216 1.00 96.85 165 ARG B C 1
ATOM 2378 O O . ARG B 1 134 ? -22.674 45.540 24.421 1.00 97.90 165 ARG B O 1
ATOM 2386 N N . ARG B 1 135 ? -23.057 47.737 24.883 1.00 95.31 166 ARG B N 1
ATOM 2387 C CA . ARG B 1 135 ? -22.746 48.289 23.559 1.00 98.22 166 ARG B CA 1
ATOM 2388 C C . ARG B 1 135 ? -21.256 48.107 23.257 1.00 106.30 166 ARG B C 1
ATOM 2389 O O . ARG B 1 135 ? -20.864 48.048 22.090 1.00 108.51 166 ARG B O 1
ATOM 2397 N N . ASP B 1 136 ? -20.442 47.986 24.325 1.00 104.10 167 ASP B N 1
ATOM 2398 C CA . ASP B 1 136 ? -19.004 47.722 24.292 1.00 108.35 167 ASP B CA 1
ATOM 2399 C C . ASP B 1 136 ? -18.749 46.332 23.695 1.00 113.34 167 ASP B C 1
ATOM 2400 O O . ASP B 1 136 ? -17.838 46.174 22.883 1.00 116.99 167 ASP B O 1
ATOM 2405 N N . LEU B 1 137 ? -19.582 45.338 24.078 1.00 106.90 168 LEU B N 1
ATOM 2406 C CA . LEU B 1 137 ? -19.497 43.965 23.577 1.00 107.92 168 LEU B CA 1
ATOM 2407 C C . LEU B 1 137 ? -20.019 43.846 22.143 1.00 112.39 168 LEU B C 1
ATOM 2408 O O . LEU B 1 137 ? -19.579 42.958 21.415 1.00 114.91 168 LEU B O 1
ATOM 2413 N N . LEU B 1 138 ? -20.937 44.749 21.732 1.00 106.94 169 LEU B N 1
ATOM 2414 C CA . LEU B 1 138 ? -21.475 44.787 20.366 1.00 107.82 169 LEU B CA 1
ATOM 2415 C C . LEU B 1 138 ? -20.385 45.296 19.426 1.00 116.45 169 LEU B C 1
ATOM 2416 O O . LEU B 1 138 ? -20.186 44.734 18.349 1.00 118.89 169 LEU B O 1
ATOM 2421 N N . ARG B 1 139 ? -19.671 46.350 19.868 1.00 114.47 170 ARG B N 1
ATOM 2422 C CA . ARG B 1 139 ? -18.577 47.012 19.166 1.00 119.49 170 ARG B CA 1
ATOM 2423 C C . ARG B 1 139 ? -17.370 46.090 18.999 1.00 127.14 170 ARG B C 1
ATOM 2424 O O . ARG B 1 139 ? -16.923 45.868 17.872 1.00 130.68 170 ARG B O 1
ATOM 2432 N N . ASP B 1 140 ? -16.850 45.557 20.122 1.00 123.07 171 ASP B N 1
ATOM 2433 C CA . ASP B 1 140 ? -15.641 44.739 20.178 1.00 127.42 171 ASP B CA 1
ATOM 2434 C C . ASP B 1 140 ? -15.822 43.250 19.856 1.00 131.15 171 ASP B C 1
ATOM 2435 O O . ASP B 1 140 ? -14.974 42.705 19.147 1.00 136.02 171 ASP B O 1
ATOM 2440 N N . LEU B 1 141 ? -16.872 42.582 20.377 1.00 122.65 1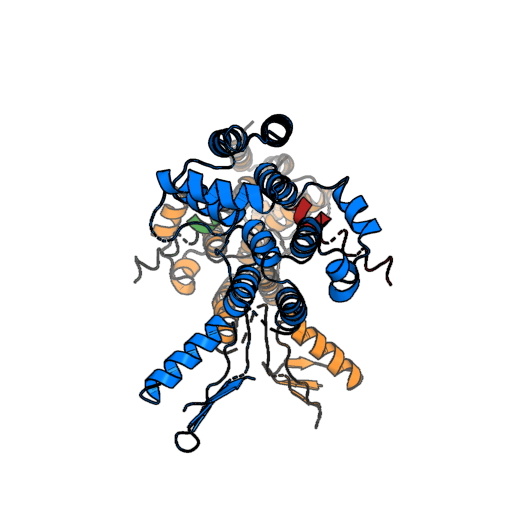72 LEU B N 1
ATOM 2441 C CA . LEU B 1 141 ? -17.039 41.146 20.116 1.00 123.58 172 LEU B CA 1
ATOM 2442 C C . LEU B 1 141 ? -17.944 40.813 18.933 1.00 126.49 172 LEU B C 1
ATOM 2443 O O . LEU B 1 141 ? -17.581 39.948 18.134 1.00 130.25 172 LEU B O 1
ATOM 2448 N N . LEU B 1 142 ? -19.120 41.458 18.828 1.00 118.32 173 LEU B N 1
ATOM 2449 C CA . LEU B 1 142 ? -20.060 41.188 17.735 1.00 117.89 173 LEU B CA 1
ATOM 2450 C C . LEU B 1 142 ? -19.757 41.968 16.452 1.00 124.77 173 LEU B C 1
ATOM 2451 O O . LEU B 1 142 ? -20.360 41.681 15.415 1.00 125.51 173 LEU B O 1
ATOM 2456 N N . HIS B 1 143 ? -18.820 42.946 16.523 1.00 123.31 174 HIS B N 1
ATOM 2457 C CA . HIS B 1 143 ? -18.368 43.810 15.418 1.00 127.07 174 HIS B CA 1
ATOM 2458 C C . HIS B 1 143 ? -19.497 44.675 14.814 1.00 129.02 174 HIS B C 1
ATOM 2459 O O . HIS B 1 143 ? -19.372 45.166 13.688 1.00 132.16 174 HIS B O 1
ATOM 2466 N N . LEU B 1 144 ? -20.582 44.878 15.583 1.00 120.67 175 LEU B N 1
ATOM 2467 C CA . LEU B 1 144 ? -21.736 45.676 15.183 1.00 118.99 175 LEU B CA 1
ATOM 2468 C C . LEU B 1 144 ? -21.673 47.045 15.848 1.00 122.39 175 LEU B C 1
ATOM 2469 O O . LEU B 1 144 ? -21.597 47.134 17.077 1.00 118.96 175 LEU B O 1
ATOM 2474 N N . ASP B 1 145 ? -21.684 48.110 15.029 1.00 122.62 176 ASP B N 1
ATOM 2475 C CA . ASP B 1 145 ? -21.649 49.498 15.486 1.00 123.21 176 ASP B CA 1
ATOM 2476 C C . ASP B 1 145 ? -22.961 49.811 16.230 1.00 123.31 176 ASP B C 1
ATOM 2477 O O . ASP B 1 145 ? -24.034 49.682 15.633 1.00 122.35 176 ASP B O 1
ATOM 2482 N N . PRO B 1 146 ? -22.900 50.164 17.541 1.00 117.73 177 PRO B N 1
ATOM 2483 C CA . PRO B 1 146 ? -24.138 50.431 18.298 1.00 114.18 177 PRO B CA 1
ATOM 2484 C C . PRO B 1 146 ? -24.944 51.631 17.807 1.00 121.08 177 PRO B C 1
ATOM 2485 O O . PRO B 1 146 ? -26.147 51.689 18.062 1.00 118.65 177 PRO B O 1
ATOM 2489 N N . ARG B 1 147 ? -24.290 52.569 17.089 1.00 123.26 178 ARG B N 1
ATOM 2490 C CA . ARG B 1 147 ? -24.922 53.751 16.491 1.00 127.22 178 ARG B CA 1
ATOM 2491 C C . ARG B 1 147 ? -25.856 53.288 15.365 1.00 132.52 178 ARG B C 1
ATOM 2492 O O . ARG B 1 147 ? -26.930 53.861 15.181 1.00 133.23 178 ARG B O 1
ATOM 2500 N N . PHE B 1 148 ? -25.443 52.225 14.638 1.00 129.55 179 PHE B N 1
ATOM 2501 C CA . PHE B 1 148 ? -26.204 51.590 13.563 1.00 130.68 179 PHE B CA 1
ATOM 2502 C C . PHE B 1 148 ? -27.306 50.696 14.149 1.00 130.03 179 PHE B C 1
ATOM 2503 O O . PHE B 1 148 ? -28.421 50.692 13.625 1.00 130.64 179 PHE B O 1
ATOM 2511 N N . LEU B 1 149 ? -26.977 49.911 15.202 1.00 122.40 180 LEU B N 1
ATOM 2512 C CA . LEU B 1 149 ? -27.897 48.986 15.873 1.00 118.36 180 LEU B CA 1
ATOM 2513 C C . LEU B 1 149 ? -29.090 49.710 16.498 1.00 121.04 180 LEU B C 1
ATOM 2514 O O . LEU B 1 149 ? -30.213 49.216 16.390 1.00 120.08 180 LEU B O 1
ATOM 2519 N N . GLU B 1 150 ? -28.851 50.891 17.116 1.00 118.03 181 GLU B N 1
ATOM 2520 C CA . GLU B 1 150 ? -29.890 51.733 17.724 1.00 117.84 181 GLU B CA 1
ATOM 2521 C C . GLU B 1 150 ? -30.840 52.285 16.652 1.00 125.90 181 GLU B C 1
ATOM 2522 O O . GLU B 1 150 ? -32.022 52.493 16.932 1.00 125.77 181 GLU B O 1
ATOM 2524 N N . ARG B 1 151 ? -30.317 52.505 15.425 1.00 126.29 182 ARG B N 1
ATOM 2525 C CA . ARG B 1 151 ? -31.076 52.970 14.262 1.00 131.06 182 ARG B CA 1
ATOM 2526 C C . ARG B 1 151 ? -31.843 51.797 13.649 1.00 134.11 182 ARG B C 1
ATOM 2527 O O . ARG B 1 151 ? -32.959 51.986 13.162 1.00 136.59 182 ARG B O 1
ATOM 2535 N N . HIS B 1 152 ? -31.227 50.592 13.653 1.00 127.60 183 HIS B N 1
ATOM 2536 C CA . HIS B 1 152 ? -31.804 49.349 13.138 1.00 127.18 183 HIS B CA 1
ATOM 2537 C C . HIS B 1 152 ? -33.043 48.972 13.955 1.00 128.31 183 HIS B C 1
ATOM 2538 O O . HIS B 1 152 ? -34.073 48.640 13.373 1.00 130.40 183 HIS B O 1
ATOM 2545 N N . LEU B 1 153 ? -32.946 49.062 15.297 1.00 120.45 184 LEU B N 1
ATOM 2546 C CA . LEU B 1 153 ? -34.034 48.738 16.222 1.00 118.07 184 LEU B CA 1
ATOM 2547 C C . LEU B 1 153 ? -35.186 49.750 16.210 1.00 124.65 184 LEU B C 1
ATOM 2548 O O . LEU B 1 153 ? -36.283 49.412 16.663 1.00 124.20 184 LEU B O 1
ATOM 2553 N N . ALA B 1 154 ? -34.946 50.976 15.693 1.00 124.30 185 ALA B N 1
ATOM 2554 C CA . ALA B 1 154 ? -35.964 52.025 15.594 1.00 128.22 185 ALA B CA 1
ATOM 2555 C C . ALA B 1 154 ? -37.075 51.610 14.618 1.00 135.75 185 ALA B C 1
ATOM 2556 O O . ALA B 1 154 ? -38.256 51.723 14.951 1.00 137.18 185 ALA B O 1
ATOM 2558 N N . GLY B 1 155 ? -36.676 51.087 13.457 1.00 133.70 186 GLY B N 1
ATOM 2559 C CA . GLY B 1 155 ? -37.587 50.625 12.416 1.00 137.87 186 GLY B CA 1
ATOM 2560 C C . GLY B 1 155 ? -37.648 49.119 12.261 1.00 138.98 186 GLY B C 1
ATOM 2561 O O . GLY B 1 155 ? -37.691 48.618 11.133 1.00 142.10 186 GLY B O 1
ATOM 2562 N N . THR B 1 156 ? -37.637 48.380 13.392 1.00 129.88 187 THR B N 1
ATOM 2563 C CA . THR B 1 156 ? -37.720 46.913 13.431 1.00 127.88 187 THR B CA 1
ATOM 2564 C C . THR B 1 156 ? -38.407 46.461 14.721 1.00 127.67 187 THR B C 1
ATOM 2565 O O . THR B 1 156 ? -38.067 46.952 15.802 1.00 123.45 187 THR B O 1
ATOM 2569 N N . MET B 1 157 ? -39.363 45.516 14.599 1.00 125.70 188 MET B N 1
ATOM 2570 C CA . MET B 1 157 ? -40.103 44.931 15.719 1.00 123.50 188 MET B CA 1
ATOM 2571 C C . MET B 1 157 ? -39.137 44.179 16.635 1.00 120.83 188 MET B C 1
ATOM 2572 O O . MET B 1 157 ? -38.357 43.348 16.160 1.00 120.00 188 MET B O 1
ATOM 2574 N N . SER B 1 158 ? -39.157 44.520 17.935 1.00 112.91 189 SER B N 1
ATOM 2575 C CA . SER B 1 158 ? -38.292 43.944 18.965 1.00 107.61 189 SER B CA 1
ATOM 2576 C C . SER B 1 158 ? -38.517 42.445 19.157 1.00 110.78 189 SER B C 1
ATOM 2577 O O . SER B 1 158 ? -39.646 41.966 19.043 1.00 113.69 189 SER B O 1
ATOM 2580 N N . TYR B 1 159 ? -37.429 41.715 19.466 1.00 103.85 190 TYR B N 1
ATOM 2581 C CA . TYR B 1 159 ? -37.447 40.277 19.738 1.00 104.23 190 TYR B CA 1
ATOM 2582 C C . TYR B 1 159 ? -38.084 40.000 21.105 1.00 105.82 190 TYR B C 1
ATOM 2583 O O . TYR B 1 159 ? -38.515 38.873 21.363 1.00 107.39 190 TYR B O 1
ATOM 2592 N N . PHE B 1 160 ? -38.130 41.028 21.976 1.00 98.54 191 PHE B N 1
ATOM 2593 C CA . PHE B 1 160 ? -38.659 40.934 23.334 1.00 96.77 191 PHE B CA 1
ATOM 2594 C C . PHE B 1 160 ? -39.974 41.683 23.530 1.00 101.57 191 PHE B C 1
ATOM 2595 O O . PHE B 1 160 ? -40.195 42.742 22.938 1.00 101.79 191 PHE B O 1
ATOM 2603 N N . SER B 1 161 ? -40.839 41.103 24.378 1.00 99.08 192 SER B N 1
ATOM 2604 C CA . SER B 1 161 ? -42.172 41.565 24.768 1.00 101.60 192 SER B CA 1
ATOM 2605 C C . SER B 1 161 ? -42.158 42.976 25.393 1.00 102.51 192 SER B C 1
ATOM 2606 O O . SER B 1 161 ? -41.154 43.329 26.020 1.00 98.07 192 SER B O 1
ATOM 2609 N N . PRO B 1 162 ? -43.256 43.783 25.282 1.00 101.81 193 PRO B N 1
ATOM 2610 C CA . PRO B 1 162 ? -43.263 45.102 25.943 1.00 100.39 193 PRO B CA 1
ATOM 2611 C C . PRO B 1 162 ? -43.099 44.957 27.455 1.00 100.99 193 PRO B C 1
ATOM 2612 O O . PRO B 1 162 ? -42.447 45.796 28.065 1.00 97.97 193 PRO B O 1
ATOM 2616 N N . TYR B 1 163 ? -43.634 43.852 28.034 1.00 98.30 194 TYR B N 1
ATOM 2617 C CA . TYR B 1 163 ? -43.515 43.488 29.448 1.00 96.40 194 TYR B CA 1
ATOM 2618 C C . TYR B 1 163 ? -42.049 43.211 29.782 1.00 93.70 194 TYR B C 1
ATOM 2619 O O . TYR B 1 163 ? -41.550 43.746 30.772 1.00 90.93 194 TYR B O 1
ATOM 2628 N N . GLN B 1 164 ? -41.366 42.381 28.952 1.00 88.52 195 GLN B N 1
ATOM 2629 C CA . GLN B 1 164 ? -39.947 42.035 29.102 1.00 83.94 195 GLN B CA 1
ATOM 2630 C C . GLN B 1 164 ? -39.110 43.316 29.142 1.00 83.39 195 GLN B C 1
ATOM 2631 O O . GLN B 1 164 ? -38.321 43.501 30.068 1.00 80.87 195 GLN B O 1
ATOM 2637 N N . LEU B 1 165 ? -39.341 44.223 28.169 1.00 80.06 196 LEU B N 1
ATOM 2638 C CA . LEU B 1 165 ? -38.657 45.511 28.055 1.00 77.82 196 LEU B CA 1
ATOM 2639 C C . LEU B 1 165 ? -39.017 46.489 29.188 1.00 81.01 196 LEU B C 1
ATOM 2640 O O . LEU B 1 165 ? -38.159 47.282 29.582 1.00 78.83 196 LEU B O 1
ATOM 2642 N N . THR B 1 166 ? -40.268 46.424 29.719 1.00 80.00 197 THR B N 1
ATOM 2643 C CA . THR B 1 166 ? -40.740 47.266 30.831 1.00 80.78 197 THR B CA 1
ATOM 2644 C C . THR B 1 166 ? -39.969 46.909 32.099 1.00 80.46 197 THR B C 1
ATOM 2645 O O . THR B 1 166 ? -39.343 47.788 32.687 1.00 79.89 197 THR B O 1
ATOM 2649 N N . VAL B 1 167 ? -39.996 45.613 32.492 1.00 75.71 198 VAL B N 1
ATOM 26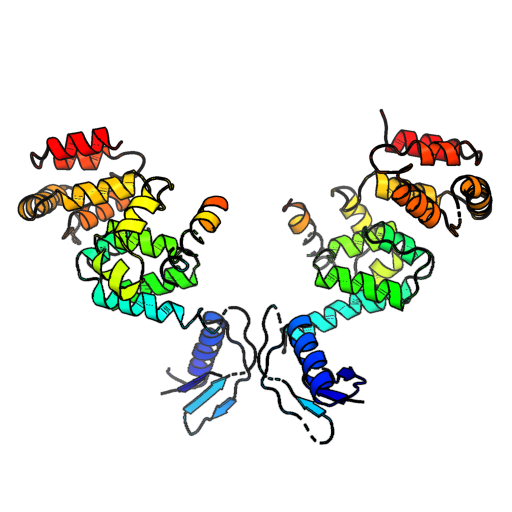50 C CA . VAL B 1 167 ? -39.303 45.063 33.666 1.00 74.01 198 VAL B CA 1
ATOM 2651 C C . VAL B 1 167 ? -37.812 45.453 33.623 1.00 75.08 198 VAL B C 1
ATOM 2652 O O . VAL B 1 167 ? -37.265 45.870 34.645 1.00 74.04 198 VAL B O 1
ATOM 2656 N N . LEU B 1 168 ? -37.191 45.371 32.424 1.00 71.07 199 LEU B N 1
ATOM 2657 C CA . LEU B 1 168 ? -35.798 45.745 32.173 1.00 69.01 199 LEU B CA 1
ATOM 2658 C C . LEU B 1 168 ? -35.570 47.246 32.411 1.00 73.66 199 LEU B C 1
ATOM 2659 O O . LEU B 1 168 ? -34.550 47.613 33.000 1.00 73.28 199 LEU B O 1
ATOM 2661 N N . HIS B 1 169 ? -36.527 48.104 31.979 1.00 72.57 200 HIS B N 1
ATOM 2662 C CA . HIS B 1 169 ? -36.466 49.559 32.163 1.00 74.13 200 HIS B CA 1
ATOM 2663 C C . HIS B 1 169 ? -36.569 49.933 33.650 1.00 79.79 200 HIS B C 1
ATOM 2664 O O . HIS B 1 169 ? -35.779 50.756 34.120 1.00 80.82 200 HIS B O 1
ATOM 2671 N N . VAL B 1 170 ? -37.538 49.322 34.377 1.00 77.55 201 VAL B N 1
ATOM 2672 C CA . VAL B 1 170 ? -37.782 49.525 35.817 1.00 79.21 201 VAL B CA 1
ATOM 2673 C C . VAL B 1 170 ? -36.514 49.150 36.599 1.00 82.02 201 VAL B C 1
ATOM 2674 O O . VAL B 1 170 ? -36.080 49.914 37.465 1.00 82.85 201 VAL B O 1
ATOM 2678 N N . ASP B 1 171 ? -35.906 47.995 36.241 1.00 77.33 202 ASP B N 1
ATOM 2679 C CA . ASP B 1 171 ? -34.671 47.444 36.808 1.00 75.96 202 ASP B CA 1
ATOM 2680 C C . ASP B 1 171 ? -33.514 48.449 36.748 1.00 79.61 202 ASP B C 1
ATOM 2681 O O . ASP B 1 171 ? -32.742 48.549 37.704 1.00 79.83 202 ASP B O 1
ATOM 2686 N N . GLY B 1 172 ? -33.428 49.182 35.637 1.00 76.40 203 GLY B N 1
ATOM 2687 C CA . GLY B 1 172 ? -32.410 50.199 35.406 1.00 76.94 203 GLY B CA 1
ATOM 2688 C C . GLY B 1 172 ? -32.580 51.442 36.259 1.00 83.48 203 GLY B C 1
ATOM 2689 O O . GLY B 1 172 ? -31.591 51.995 36.748 1.00 84.39 203 GLY B O 1
ATOM 2690 N N . GLU B 1 173 ? -33.838 51.887 36.442 1.00 82.37 204 GLU B N 1
ATOM 2691 C CA . GLU B 1 173 ? -34.184 53.082 37.214 1.00 85.79 204 GLU B CA 1
ATOM 2692 C C . GLU B 1 173 ? -34.211 52.871 38.733 1.00 91.21 204 GLU B C 1
ATOM 2693 O O . GLU B 1 173 ? -33.989 53.834 39.472 1.00 93.92 204 GLU B O 1
ATOM 2699 N N . LEU B 1 174 ? -34.484 51.631 39.200 1.00 86.44 205 LEU B N 1
ATOM 2700 C CA . LEU B 1 174 ? -34.497 51.301 40.630 1.00 87.72 205 LEU B CA 1
ATOM 2701 C C . LEU B 1 174 ? -33.072 51.351 41.186 1.00 91.97 205 LEU B C 1
ATOM 2702 O O . LEU B 1 174 ? -32.148 50.838 40.547 1.00 89.36 205 LEU B O 1
ATOM 2707 N N . CYS B 1 175 ? -32.894 51.981 42.360 1.00 92.00 206 CYS B N 1
ATOM 2708 C CA . CYS B 1 175 ? -31.579 52.101 42.993 1.00 92.87 206 CYS B CA 1
ATOM 2709 C C . CYS B 1 175 ? -31.283 50.954 43.969 1.00 96.79 206 CYS B C 1
ATOM 2710 O O . CYS B 1 175 ? -32.160 50.123 44.221 1.00 95.56 206 CYS B O 1
ATOM 2713 N N . ALA B 1 176 ? -30.040 50.904 44.496 1.00 95.08 207 ALA B N 1
ATOM 2714 C CA . ALA B 1 176 ? -29.568 49.884 45.438 1.00 96.04 207 ALA B CA 1
ATOM 2715 C C . ALA B 1 176 ? -30.381 49.839 46.737 1.00 103.23 207 ALA B C 1
ATOM 2716 O O . ALA B 1 176 ? -30.634 48.748 47.251 1.00 102.92 207 ALA B O 1
ATOM 2718 N N . ARG B 1 177 ? -30.801 51.014 47.252 1.00 103.04 208 ARG B N 1
ATOM 2719 C CA . ARG B 1 177 ? -31.600 51.145 48.475 1.00 106.58 208 ARG B CA 1
ATOM 2720 C C . ARG B 1 177 ? -33.034 50.633 48.268 1.00 109.78 208 ARG B C 1
ATOM 2721 O O . ARG B 1 177 ? -33.567 49.960 49.153 1.00 111.23 208 ARG B O 1
ATOM 2729 N N . ASP B 1 178 ? -33.649 50.955 47.107 1.00 104.41 209 ASP B N 1
ATOM 2730 C CA . ASP B 1 178 ? -35.008 50.538 46.743 1.00 103.92 209 ASP B CA 1
ATOM 2731 C C . ASP B 1 178 ? -35.126 49.021 46.615 1.00 106.00 209 ASP B C 1
ATOM 2732 O O . ASP B 1 178 ? -36.127 48.454 47.052 1.00 107.31 209 ASP B O 1
ATOM 2737 N N . ILE B 1 179 ? -34.102 48.369 46.027 1.00 99.92 210 ILE B N 1
ATOM 2738 C CA . ILE B 1 179 ? -34.054 46.916 45.830 1.00 98.51 210 ILE B CA 1
ATOM 2739 C C . ILE B 1 179 ? -33.823 46.202 47.188 1.00 105.75 210 ILE B C 1
ATOM 2740 O O . ILE B 1 179 ? -34.321 45.088 47.373 1.00 106.17 210 ILE B O 1
ATOM 2745 N N . ARG B 1 180 ? -33.147 46.873 48.152 1.00 105.02 211 ARG B N 1
ATOM 2746 C CA . ARG B 1 180 ? -32.935 46.351 49.510 1.00 108.83 211 ARG B CA 1
ATOM 2747 C C . ARG B 1 180 ? -34.276 46.359 50.254 1.00 115.91 211 ARG B C 1
ATOM 2748 O O . ARG B 1 180 ? -34.609 45.387 50.934 1.00 117.96 211 ARG B O 1
ATOM 2750 N N . SER B 1 181 ? -35.050 47.455 50.088 1.00 113.05 212 SER B N 1
ATOM 2751 C CA . SER B 1 181 ? -36.380 47.654 50.665 1.00 116.40 212 SER B CA 1
ATOM 2752 C C . SER B 1 181 ? -37.395 46.709 50.004 1.00 119.11 212 SER B C 1
ATOM 2753 O O . SER B 1 181 ? -38.315 46.241 50.677 1.00 122.32 212 SER B O 1
ATOM 2756 N N . LEU B 1 182 ? -37.210 46.424 48.694 1.00 111.24 213 LEU B N 1
ATOM 2757 C CA . LEU B 1 182 ? -38.040 45.518 47.893 1.00 110.06 213 LEU B CA 1
ATOM 2758 C C . LEU B 1 182 ? -37.982 44.094 48.466 1.00 115.75 213 LEU B C 1
ATOM 2759 O O . LEU B 1 182 ? -39.018 43.434 48.548 1.00 117.86 213 LEU B O 1
ATOM 2764 N N . ILE B 1 183 ? -36.776 43.645 48.884 1.00 111.97 214 ILE B N 1
ATOM 2765 C CA . ILE B 1 183 ? -36.534 42.331 49.489 1.00 114.54 214 ILE B CA 1
ATOM 2766 C C . ILE B 1 183 ? -37.236 42.212 50.846 1.00 124.20 214 ILE B C 1
ATOM 2767 O O . ILE B 1 183 ? -37.750 41.140 51.172 1.00 127.01 214 ILE B O 1
ATOM 2769 N N . PHE B 1 184 ? -37.266 43.319 51.622 1.00 122.69 215 PHE B N 1
ATOM 2770 C CA . PHE B 1 184 ? -37.921 43.412 52.931 1.00 128.38 215 PHE B CA 1
ATOM 2771 C C . PHE B 1 184 ? -39.443 43.312 52.783 1.00 135.14 215 PHE B C 1
ATOM 2772 O O . PHE B 1 184 ? -40.092 42.655 53.598 1.00 139.77 215 PHE B O 1
ATOM 2774 N N . LEU B 1 185 ? -40.002 43.944 51.730 1.00 129.20 216 LEU B N 1
ATOM 2775 C CA . LEU B 1 185 ? -41.432 43.917 51.421 1.00 131.81 216 LEU B CA 1
ATOM 2776 C C . LEU B 1 185 ? -41.845 42.579 50.794 1.00 136.70 216 LEU B C 1
ATOM 2777 O O . LEU B 1 185 ? -42.999 42.174 50.941 1.00 140.55 216 LEU B O 1
ATOM 2782 N N . SER B 1 186 ? -40.899 41.890 50.111 1.00 130.12 217 SER B N 1
ATOM 2783 C CA . SER B 1 186 ? -41.131 40.590 49.470 1.00 130.77 217 SER B CA 1
ATOM 2784 C C . SER B 1 186 ? -41.253 39.446 50.484 1.00 141.19 217 SER B C 1
ATOM 2785 O O . SER B 1 186 ? -41.791 38.390 50.140 1.00 143.30 217 SER B O 1
ATOM 2788 N N . LYS B 1 187 ? -40.764 39.661 51.730 1.00 141.20 218 LYS B N 1
ATOM 2789 C CA . LYS B 1 187 ? -40.805 38.698 52.840 1.00 147.61 218 LYS B CA 1
ATOM 2790 C C . LYS B 1 187 ? -42.228 38.234 53.192 1.00 159.01 218 LYS B C 1
ATOM 2791 O O . LYS B 1 187 ? -42.392 37.210 53.858 1.00 164.11 218 LYS B O 1
ATOM 2797 N N . ASP B 1 188 ? -43.250 38.976 52.715 1.00 156.27 219 ASP B N 1
ATOM 2798 C CA . ASP B 1 188 ? -44.669 38.667 52.887 1.00 162.62 219 ASP B CA 1
ATOM 2799 C C . ASP B 1 188 ? -45.119 37.561 51.914 1.00 167.02 219 ASP B C 1
ATOM 2800 O O . ASP B 1 188 ? -46.192 36.983 52.100 1.00 172.66 219 ASP B O 1
ATOM 2805 N N . THR B 1 189 ? -44.298 37.277 50.876 1.00 157.48 220 THR B N 1
ATOM 2806 C CA . THR B 1 189 ? -44.539 36.245 49.858 1.00 157.62 220 THR B CA 1
ATOM 2807 C C . THR B 1 189 ? -43.307 35.318 49.706 1.00 159.80 220 THR B C 1
ATOM 2808 O O . THR B 1 189 ? -43.125 34.695 48.655 1.00 157.57 220 THR B O 1
ATOM 2812 N N . ILE B 1 190 ? -42.473 35.225 50.765 1.00 157.69 221 ILE B N 1
ATOM 2813 C CA . ILE B 1 190 ? -41.255 34.408 50.795 1.00 189.88 221 ILE B CA 1
ATOM 2814 C C . ILE B 1 190 ? -41.080 33.700 52.141 1.00 225.72 221 ILE B C 1
ATOM 2815 O O . ILE B 1 190 ? -41.333 34.292 53.189 1.00 195.52 221 ILE B O 1
ATOM 2817 N N . THR B 1 195 ? -35.242 33.623 49.325 1.00 144.83 226 THR B N 1
ATOM 2818 C CA . THR B 1 195 ? -35.603 35.036 49.189 1.00 139.37 226 THR B CA 1
ATOM 2819 C C . THR B 1 195 ? -34.889 35.696 47.995 1.00 136.30 226 THR B C 1
ATOM 2820 O O . THR B 1 195 ? -33.789 35.258 47.647 1.00 135.55 226 THR B O 1
ATOM 2824 N N . PRO B 1 196 ? -35.464 36.752 47.359 1.00 127.93 227 PRO B N 1
ATOM 2825 C CA . PRO B 1 196 ? -34.770 37.381 46.223 1.00 122.00 227 PRO B CA 1
ATOM 2826 C C . PRO B 1 196 ? -33.581 38.243 46.635 1.00 123.05 227 PRO B C 1
ATOM 2827 O O . PRO B 1 196 ? -33.558 38.771 47.747 1.00 124.41 227 PRO B O 1
ATOM 2831 N N . GLN B 1 197 ? -32.593 38.378 45.733 1.00 115.92 228 GLN B N 1
ATOM 2832 C CA . GLN B 1 197 ? -31.384 39.175 45.968 1.00 114.21 228 GLN B CA 1
ATOM 2833 C C . GLN B 1 197 ? -31.313 40.398 45.036 1.00 112.21 228 GLN B C 1
ATOM 2834 O O . GLN B 1 197 ? -30.522 41.310 45.284 1.00 111.11 228 GLN B O 1
ATOM 2840 N N . THR B 1 198 ? -32.150 40.413 43.976 1.00 105.33 229 THR B N 1
ATOM 2841 C CA . THR B 1 198 ? -32.267 41.490 42.981 1.00 100.96 229 THR B CA 1
ATOM 2842 C C . THR B 1 198 ? -33.737 41.704 42.584 1.00 103.14 229 THR B C 1
ATOM 2843 O O . THR B 1 198 ? -34.594 40.905 42.968 1.00 105.14 229 THR B O 1
ATOM 2847 N N . PHE B 1 199 ? -34.027 42.782 41.817 1.00 96.46 230 PHE B N 1
ATOM 2848 C CA . PHE B 1 199 ? -35.381 43.074 41.336 1.00 96.04 230 PHE B CA 1
ATOM 2849 C C . PHE B 1 199 ? -35.827 42.033 40.310 1.00 99.00 230 PHE B C 1
ATOM 2850 O O . PHE B 1 199 ? -36.986 41.617 40.338 1.00 100.64 230 PHE B O 1
ATOM 2858 N N . LEU B 1 200 ? -34.898 41.585 39.436 1.00 93.30 231 LEU B N 1
ATOM 2859 C CA . LEU B 1 200 ? -35.168 40.544 38.441 1.00 93.28 231 LEU B CA 1
ATOM 2860 C C . LEU B 1 200 ? -35.393 39.186 39.116 1.00 100.43 231 LEU B C 1
ATOM 2861 O O . LEU B 1 200 ? -36.100 38.343 38.563 1.00 101.89 231 LEU B O 1
ATOM 2866 N N . HIS B 1 201 ? -34.819 38.993 40.327 1.00 98.47 232 HIS B N 1
ATOM 2867 C CA . HIS B 1 201 ? -35.007 37.793 41.145 1.00 102.48 232 HIS B CA 1
ATOM 2868 C C . HIS B 1 201 ? -36.410 37.870 41.758 1.00 108.79 232 HIS B C 1
ATOM 2869 O O . HIS B 1 201 ? -37.098 36.849 41.808 1.00 112.03 232 HIS B O 1
ATOM 2876 N N . TRP B 1 202 ? -36.832 39.078 42.213 1.00 104.09 233 TRP B N 1
ATOM 2877 C CA . TRP B 1 202 ? -38.161 39.324 42.784 1.00 106.76 233 TRP B CA 1
ATOM 2878 C C . TRP B 1 202 ? -39.237 39.059 41.731 1.00 111.12 233 TRP B C 1
ATOM 2879 O O . TRP B 1 202 ? -40.249 38.437 42.051 1.00 114.87 233 TRP B O 1
ATOM 2890 N N . VAL B 1 203 ? -39.001 39.514 40.479 1.00 104.06 234 VAL B N 1
ATOM 2891 C CA . VAL B 1 203 ? -39.895 39.327 39.331 1.00 104.55 234 VAL B CA 1
ATOM 2892 C C . VAL B 1 203 ? -40.091 37.827 39.060 1.00 111.64 234 VAL B C 1
ATOM 2893 O O . VAL B 1 203 ? -41.232 37.381 38.947 1.00 115.15 234 VAL B O 1
ATOM 2897 N N . TYR B 1 204 ? -38.983 37.056 39.021 1.00 107.47 235 TYR B N 1
ATOM 2898 C CA . TYR B 1 204 ? -38.962 35.605 38.804 1.00 111.06 235 TYR B CA 1
ATOM 2899 C C . TYR B 1 204 ? -39.762 34.850 39.870 1.00 120.12 235 TYR B C 1
ATOM 2900 O O . TYR B 1 204 ? -40.480 33.908 39.530 1.00 124.10 235 TYR B O 1
ATOM 2909 N N . CYS B 1 205 ? -39.643 35.273 41.148 1.00 116.82 236 CYS B N 1
ATOM 2910 C CA . CYS B 1 205 ? -40.366 34.688 42.279 1.00 122.19 236 CYS B CA 1
ATOM 2911 C C . CYS B 1 205 ? -41.869 34.934 42.131 1.00 128.63 236 CYS B C 1
ATOM 2912 O O . CYS B 1 205 ? -42.658 34.013 42.339 1.00 134.07 236 CYS B O 1
ATOM 2915 N N . MET B 1 206 ? -42.253 36.167 41.734 1.00 121.55 237 MET B N 1
ATOM 2916 C CA . MET B 1 206 ? -43.643 36.581 41.519 1.00 124.16 237 MET B CA 1
ATOM 2917 C C . MET B 1 206 ? -44.253 35.911 40.282 1.00 129.88 237 MET B C 1
ATOM 2918 O O . MET B 1 206 ? -45.446 35.602 40.289 1.00 134.83 237 MET B O 1
ATOM 2923 N N . GLU B 1 207 ? -43.433 35.686 39.229 1.00 122.71 238 GLU B N 1
ATOM 2924 C CA . GLU B 1 207 ? -43.834 35.023 37.981 1.00 124.45 238 GLU B CA 1
ATOM 2925 C C . GLU B 1 207 ? -44.166 33.554 38.254 1.00 134.90 238 GLU B C 1
ATOM 2926 O O . GLU B 1 207 ? -45.147 33.040 37.713 1.00 139.41 238 GLU B O 1
ATOM 2928 N N . ASN B 1 208 ? -43.356 32.893 39.112 1.00 132.40 239 ASN B N 1
ATOM 2929 C CA . ASN B 1 208 ? -43.542 31.502 39.532 1.00 139.24 239 ASN B CA 1
ATOM 2930 C C . ASN B 1 208 ? -44.767 31.386 40.443 1.00 149.90 239 ASN B C 1
ATOM 2931 O O . ASN B 1 208 ? -45.542 30.439 40.304 1.00 156.42 239 ASN B O 1
ATOM 2936 N N . LEU B 1 209 ? -44.951 32.370 41.353 1.00 145.09 240 LEU B N 1
ATOM 2937 C CA . LEU B 1 209 ? -46.080 32.444 42.287 1.00 150.96 240 LEU B CA 1
ATOM 2938 C C . LEU B 1 209 ? -47.383 32.868 41.585 1.00 158.12 240 LEU B C 1
ATOM 2939 O O . LEU B 1 209 ? -48.461 32.740 42.173 1.00 164.48 240 LEU B O 1
ATOM 2941 N N . ASP B 1 210 ? -47.273 33.360 40.327 1.00 150.86 241 ASP B N 1
ATOM 2942 C CA . ASP B 1 210 ? -48.355 33.823 39.447 1.00 153.07 241 ASP B CA 1
ATOM 2943 C C . ASP B 1 210 ? -49.120 35.030 40.027 1.00 157.49 241 ASP B C 1
ATOM 2944 O O . ASP B 1 210 ? -50.346 35.002 40.175 1.00 163.52 241 ASP B O 1
ATOM 2949 N N . LEU B 1 211 ? -48.367 36.098 40.336 1.00 147.25 242 LEU B N 1
ATOM 2950 C CA . LEU B 1 211 ? -48.864 37.383 40.837 1.00 146.98 242 LEU B CA 1
ATOM 2951 C C . LEU B 1 211 ? -48.484 38.464 39.825 1.00 145.59 242 LEU B C 1
ATOM 2952 O O . LEU B 1 211 ? -49.207 39.447 39.663 1.00 146.61 242 LEU B O 1
ATOM 2957 N N . LEU B 1 212 ? -47.346 38.254 39.138 1.00 136.75 243 LEU B N 1
ATOM 2958 C CA . LEU B 1 212 ? -46.817 39.094 38.066 1.00 131.49 243 LEU B CA 1
ATOM 2959 C C . LEU B 1 212 ? -46.864 38.277 36.773 1.00 136.69 243 LEU B C 1
ATOM 2960 O O . LEU B 1 212 ? -46.831 37.044 36.815 1.00 138.98 243 LEU B O 1
ATOM 2965 N N . GLY B 1 213 ? -46.931 38.973 35.647 1.00 131.99 244 GLY B N 1
ATOM 2966 C CA . GLY B 1 213 ? -46.978 38.368 34.323 1.00 132.95 244 GLY B CA 1
ATOM 2967 C C . GLY B 1 213 ? -47.240 39.387 33.233 1.00 136.63 244 GLY B C 1
ATOM 2968 O O . GLY B 1 213 ? -47.648 40.513 33.537 1.00 136.39 244 GLY B O 1
ATOM 2969 N N . PRO B 1 214 ? -47.045 39.020 31.941 1.00 133.61 245 PRO B N 1
ATOM 2970 C CA . PRO B 1 214 ? -47.288 39.988 30.853 1.00 133.51 245 PRO B CA 1
ATOM 2971 C C . PRO B 1 214 ? -48.714 40.535 30.773 1.00 144.49 245 PRO B C 1
ATOM 2972 O O . PRO B 1 214 ? -48.905 41.658 30.307 1.00 144.12 245 PRO B O 1
ATOM 2976 N N . THR B 1 215 ? -49.702 39.759 31.252 1.00 147.46 246 THR B N 1
ATOM 2977 C CA . THR B 1 215 ? -51.114 40.138 31.239 1.00 154.83 246 THR B CA 1
ATOM 2978 C C . THR B 1 215 ? -51.525 41.067 32.396 1.00 159.91 246 THR B C 1
ATOM 2979 O O . THR B 1 215 ? -52.311 41.985 32.157 1.00 163.22 246 THR B O 1
ATOM 2983 N N . ASP B 1 216 ? -51.034 40.834 33.636 1.00 153.70 247 ASP B N 1
ATOM 2984 C CA . ASP B 1 216 ? -51.457 41.627 34.800 1.00 155.47 247 ASP B CA 1
ATOM 2985 C C . ASP B 1 216 ? -50.622 42.899 35.082 1.00 152.74 247 ASP B C 1
ATOM 2986 O O . ASP B 1 216 ? -51.169 43.993 34.960 1.00 154.88 247 ASP B O 1
ATOM 2991 N N . VAL B 1 217 ? -49.347 42.751 35.527 1.00 141.85 248 VAL B N 1
ATOM 2992 C CA . VAL B 1 217 ? -48.353 43.793 35.893 1.00 135.80 248 VAL B CA 1
ATOM 2993 C C . VAL B 1 217 ? -48.808 44.693 37.102 1.00 141.33 248 VAL B C 1
ATOM 2994 O O . VAL B 1 217 ? -48.064 45.603 37.484 1.00 137.51 248 VAL B O 1
ATOM 2998 N N . ASP B 1 218 ? -49.977 44.402 37.723 1.00 143.67 249 ASP B N 1
ATOM 2999 C CA . ASP B 1 218 ? -50.529 45.119 38.884 1.00 147.10 249 ASP B CA 1
ATOM 3000 C C . ASP B 1 218 ? -49.629 45.001 40.123 1.00 146.53 249 ASP B C 1
ATOM 3001 O O . ASP B 1 218 ? -49.505 45.962 40.888 1.00 146.50 249 ASP B O 1
ATOM 3003 N N . ALA B 1 219 ? -48.991 43.827 40.297 1.00 139.57 250 ALA B N 1
ATOM 3004 C CA . ALA B 1 219 ? -48.072 43.513 41.393 1.00 136.23 250 ALA B CA 1
ATOM 3005 C C . ALA B 1 219 ? -46.791 44.352 41.332 1.00 132.90 250 ALA B C 1
ATOM 3006 O O . ALA B 1 219 ? -46.242 44.694 42.380 1.00 131.67 250 ALA B O 1
ATOM 3008 N N . LEU B 1 220 ? -46.318 44.674 40.108 1.00 124.97 251 LEU B N 1
ATOM 3009 C CA . LEU B 1 220 ? -45.129 45.497 39.873 1.00 119.27 251 LEU B CA 1
ATOM 3010 C C . LEU B 1 220 ? -45.412 46.928 40.332 1.00 124.58 251 LEU B C 1
ATOM 3011 O O . LEU B 1 220 ? -44.576 47.530 41.005 1.00 122.16 251 LEU B O 1
ATOM 3016 N N . MET B 1 221 ? -46.612 47.446 39.996 1.00 125.60 252 MET B N 1
ATOM 3017 C CA . MET B 1 221 ? -47.077 48.785 40.362 1.00 128.97 252 MET B CA 1
ATOM 3018 C C . MET B 1 221 ? -47.380 48.889 41.860 1.00 136.04 252 MET B C 1
ATOM 3019 O O . MET B 1 221 ? -47.220 49.970 42.429 1.00 137.16 252 MET B O 1
ATOM 3024 N N . SER B 1 222 ? -47.803 47.769 42.495 1.00 134.21 253 SER B N 1
ATOM 3025 C CA . SER B 1 222 ? -48.103 47.700 43.931 1.00 137.78 253 SER B CA 1
ATOM 3026 C C . SER B 1 222 ? -46.820 47.851 44.755 1.00 136.96 253 SER B C 1
ATOM 3027 O O . SER B 1 222 ? -46.833 48.511 45.796 1.00 139.39 253 SER B O 1
ATOM 3030 N N . MET B 1 223 ? -45.715 47.241 44.273 1.00 127.05 254 MET B N 1
ATOM 3031 C CA . MET B 1 223 ? -44.397 47.312 44.901 1.00 122.92 254 MET B CA 1
ATOM 3032 C C . MET B 1 223 ? -43.811 48.710 44.713 1.00 124.84 254 MET B C 1
ATOM 3033 O O . MET B 1 223 ? -43.336 49.293 45.684 1.00 125.48 254 MET B O 1
ATOM 3035 N N . LEU B 1 224 ? -43.900 49.267 43.481 1.00 119.52 255 LEU B N 1
ATOM 3036 C CA . LEU B 1 224 ? -43.402 50.607 43.143 1.00 118.67 255 LEU B CA 1
ATOM 3037 C C . LEU B 1 224 ? -44.140 51.732 43.875 1.00 127.97 255 LEU B C 1
ATOM 3038 O O . LEU B 1 224 ? -43.550 52.787 44.112 1.00 128.12 255 LEU B O 1
ATOM 3043 N N . ARG B 1 225 ? -45.416 51.501 44.250 1.00 129.28 256 ARG B N 1
ATOM 3044 C CA . ARG B 1 225 ? -46.212 52.455 45.023 1.00 135.74 256 ARG B CA 1
ATOM 3045 C C . ARG B 1 225 ? -45.753 52.403 46.485 1.00 140.21 256 ARG B C 1
ATOM 3046 O O . ARG B 1 225 ? -45.686 53.442 47.144 1.00 143.46 256 ARG B O 1
ATOM 3048 N N . SER B 1 226 ? -45.405 51.188 46.973 1.00 133.71 257 SER B N 1
ATOM 3049 C CA . SER B 1 226 ? -44.925 50.935 48.335 1.00 134.49 257 SER B CA 1
ATOM 3050 C C . SER B 1 226 ? -43.391 51.076 48.484 1.00 132.80 257 SER B C 1
ATOM 3051 O O . SER B 1 226 ? -42.829 50.696 49.515 1.00 132.83 257 SER B O 1
ATOM 3054 N N . LEU B 1 227 ? -42.728 51.644 47.457 1.00 124.92 258 LEU B N 1
ATOM 3055 C CA . LEU B 1 227 ? -41.292 51.949 47.430 1.00 120.63 258 LEU B CA 1
ATOM 3056 C C . LEU B 1 227 ? -41.124 53.453 47.161 1.00 125.82 258 LEU B C 1
ATOM 3057 O O . LEU B 1 227 ? -39.999 53.943 47.028 1.00 123.31 258 LEU B O 1
ATOM 3062 N N . SER B 1 228 ? -42.270 54.174 47.086 1.00 126.81 259 SER B N 1
ATOM 3063 C CA . SER B 1 228 ? -42.439 55.608 46.814 1.00 130.45 259 SER B CA 1
ATOM 3064 C C . SER B 1 228 ? -42.025 56.020 45.388 1.00 130.21 259 SER B C 1
ATOM 3065 O O . SER B 1 228 ? -42.055 57.212 45.065 1.00 133.40 259 SER B O 1
ATOM 3068 N N . ARG B 1 229 ? -41.706 55.037 44.519 1.00 120.05 260 ARG B N 1
ATOM 3069 C CA . ARG B 1 229 ? -41.348 55.303 43.127 1.00 116.54 260 ARG B CA 1
ATOM 3070 C C . ARG B 1 229 ? -42.612 55.356 42.261 1.00 122.11 260 ARG B C 1
ATOM 3071 O O . ARG B 1 229 ? -42.836 54.495 41.403 1.00 118.40 260 ARG B O 1
ATOM 3079 N N . VAL B 1 230 ? -43.449 56.385 42.519 1.00 124.71 261 VAL B N 1
ATOM 3080 C CA . VAL B 1 230 ? -44.700 56.659 41.800 1.00 128.72 261 VAL B CA 1
ATOM 3081 C C . VAL B 1 230 ? -44.416 57.013 40.340 1.00 129.87 261 VAL B C 1
ATOM 3082 O O . VAL B 1 230 ? -45.256 56.761 39.475 1.00 130.85 261 VAL B O 1
ATOM 3086 N N . ASP B 1 231 ? -43.211 57.570 40.077 1.00 123.06 262 ASP B N 1
ATOM 3087 C CA . ASP B 1 231 ? -42.708 57.915 38.749 1.00 120.71 262 ASP B CA 1
ATOM 3088 C C . ASP B 1 231 ? -42.514 56.624 37.946 1.00 117.21 262 ASP B C 1
ATOM 3089 O O . ASP B 1 231 ? -42.849 56.585 36.763 1.00 116.90 262 ASP B O 1
ATOM 3094 N N . LEU B 1 232 ? -42.013 55.562 38.613 1.00 108.32 263 LEU B N 1
ATOM 3095 C CA . LEU B 1 232 ? -41.798 54.245 38.020 1.00 102.55 263 LEU B CA 1
ATOM 3096 C C . LEU B 1 232 ? -43.118 53.510 37.868 1.00 107.95 263 LEU B C 1
ATOM 3097 O O . LEU B 1 232 ? -43.286 52.774 36.898 1.00 105.44 263 LEU B O 1
ATOM 3102 N N . GLN B 1 233 ? -44.059 53.725 38.816 1.00 108.92 264 GLN B N 1
ATOM 3103 C CA . GLN B 1 233 ? -45.404 53.146 38.795 1.00 112.23 264 GLN B CA 1
ATOM 3104 C C . GLN B 1 233 ? -46.170 53.711 37.595 1.00 119.21 264 GLN B C 1
ATOM 3105 O O . GLN B 1 233 ? -46.810 52.950 36.866 1.00 119.02 264 GLN B O 1
ATOM 3107 N N . ARG B 1 234 ? -46.051 55.039 37.367 1.00 118.63 265 ARG B N 1
ATOM 3108 C CA . ARG B 1 234 ? -46.664 55.753 36.245 1.00 122.65 265 ARG B CA 1
ATOM 3109 C C . ARG B 1 234 ? -46.030 55.325 34.918 1.00 121.38 265 ARG B C 1
ATOM 3110 O O . ARG B 1 234 ? -46.736 55.238 33.913 1.00 123.57 265 ARG B O 1
ATOM 3112 N N . GLN B 1 235 ? -44.704 55.046 34.926 1.00 111.32 266 GLN B N 1
ATOM 3113 C CA . GLN B 1 235 ? -43.936 54.592 33.760 1.00 106.49 266 GLN B CA 1
ATOM 3114 C C . GLN B 1 235 ? -44.419 53.221 33.277 1.00 108.20 266 GLN B C 1
ATOM 3115 O O . GLN B 1 235 ? -44.504 53.006 32.068 1.00 107.58 266 GLN B O 1
ATOM 3117 N N . VAL B 1 236 ? -44.753 52.308 34.222 1.00 104.04 267 VAL B N 1
ATOM 3118 C CA . VAL B 1 236 ? -45.282 50.963 33.941 1.00 103.22 267 VAL B CA 1
ATOM 3119 C C . VAL B 1 236 ? -46.685 51.117 33.332 1.00 113.83 267 VAL B C 1
ATOM 3120 O O . VAL B 1 236 ? -47.003 50.442 32.349 1.00 113.65 267 VAL B O 1
ATOM 3124 N N . GLN B 1 237 ? -47.498 52.037 33.900 1.00 116.55 268 GLN B N 1
ATOM 3125 C CA . GLN B 1 237 ? -48.853 52.358 33.441 1.00 124.03 268 GLN B CA 1
ATOM 3126 C C . GLN B 1 237 ? -48.830 52.921 32.018 1.00 130.00 268 GLN B C 1
ATOM 3127 O O . GLN B 1 237 ? -49.694 52.569 31.214 1.00 133.42 268 GLN B O 1
ATOM 3129 N N . THR B 1 238 ? -47.824 53.762 31.702 1.00 124.48 269 THR B N 1
ATOM 3130 C CA . THR B 1 238 ? -47.617 54.364 30.380 1.00 125.95 269 THR B CA 1
ATOM 3131 C C . THR B 1 238 ? -47.199 53.285 29.362 1.00 126.24 269 THR B C 1
ATOM 3132 O O . THR B 1 238 ? -47.628 53.326 28.208 1.00 128.87 269 THR B O 1
ATOM 3136 N N . LEU B 1 239 ? -46.379 52.318 29.810 1.00 117.18 270 LEU B N 1
ATOM 3137 C CA . LEU B 1 239 ? -45.848 51.215 29.004 1.00 113.25 270 LEU B CA 1
ATOM 3138 C C . LEU B 1 239 ? -46.851 50.075 28.765 1.00 121.13 270 LEU B C 1
ATOM 3139 O O . LEU B 1 239 ? -46.601 49.219 27.913 1.00 118.82 270 LEU B O 1
ATOM 3144 N N . MET B 1 240 ? -47.984 50.070 29.498 1.00 123.92 271 MET B N 1
ATOM 3145 C CA . MET B 1 240 ? -49.024 49.045 29.376 1.00 128.15 271 MET B CA 1
ATOM 3146 C C . MET B 1 240 ? -50.362 49.589 28.860 1.00 142.24 271 MET B C 1
ATOM 3147 O O . MET B 1 240 ? -51.020 48.923 28.058 1.00 145.62 271 MET B O 1
ATOM 3152 N N . GLY B 1 241 ? -50.740 50.783 29.318 1.00 143.78 272 GLY B N 1
ATOM 3153 C CA . GLY B 1 241 ? -51.962 51.467 28.907 1.00 152.72 272 GLY B CA 1
ATOM 3154 C C . GLY B 1 241 ? -53.234 50.996 29.580 1.00 159.42 272 GLY B C 1
ATOM 3155 O O . GLY B 1 241 ? -53.227 50.647 30.764 1.00 159.15 272 GLY B O 1
ATOM 3156 N N . LEU B 1 242 ? -54.346 51.007 28.817 1.00 159.25 273 LEU B N 1
ATOM 3157 C CA . LEU B 1 242 ? -55.676 50.606 29.276 1.00 186.86 273 LEU B CA 1
ATOM 3158 C C . LEU B 1 242 ? -56.027 49.205 28.786 1.00 207.40 273 LEU B C 1
ATOM 3159 O O . LEU B 1 242 ? -55.301 48.254 29.065 1.00 181.15 273 LEU B O 1
ATOM 3161 N N . LEU C 2 1 ? -16.467 46.268 3.670 1.00 127.44 230 LEU R N 1
ATOM 3162 C CA . LEU C 2 1 ? -16.698 45.083 4.490 1.00 124.60 230 LEU R CA 1
ATOM 3163 C C . LEU C 2 1 ? -17.543 45.397 5.726 1.00 126.93 230 LEU R C 1
ATOM 3164 O O . LEU C 2 1 ? -18.433 44.614 6.049 1.00 123.74 230 LEU R O 1
ATOM 3169 N N . GLN C 2 2 ? -17.264 46.528 6.415 1.00 125.67 231 GLN R N 1
ATOM 3170 C CA . GLN C 2 2 ? -17.993 46.963 7.612 1.00 124.62 231 GLN R CA 1
ATOM 3171 C C . GLN C 2 2 ? -19.451 47.281 7.286 1.00 126.53 231 GLN R C 1
ATOM 3172 O O . GLN C 2 2 ? -20.344 46.737 7.934 1.00 123.82 231 GLN R O 1
ATOM 3174 N N . VAL C 2 3 ? -19.686 48.112 6.245 1.00 124.28 232 VAL R N 1
ATOM 3175 C CA . VAL C 2 3 ? -21.020 48.499 5.760 1.00 122.89 232 VAL R CA 1
ATOM 3176 C C . VAL C 2 3 ? -21.753 47.242 5.251 1.00 123.72 232 VAL R C 1
ATOM 3177 O O . VAL C 2 3 ? -22.960 47.110 5.464 1.00 121.68 232 VAL R O 1
ATOM 3181 N N . ALA C 2 4 ? -21.001 46.306 4.629 1.00 119.89 233 ALA R N 1
ATOM 3182 C CA . ALA C 2 4 ? -21.500 45.025 4.124 1.00 117.52 233 ALA R CA 1
ATOM 3183 C C . ALA C 2 4 ? -21.881 44.083 5.277 1.00 118.98 233 ALA R C 1
ATOM 3184 O O . ALA C 2 4 ? -22.813 43.294 5.127 1.00 116.88 233 ALA R O 1
ATOM 3186 N N . TYR C 2 5 ? -21.153 44.163 6.415 1.00 115.77 234 TYR R N 1
ATOM 3187 C CA . TYR C 2 5 ? -21.395 43.368 7.626 1.00 114.02 234 TYR R CA 1
ATOM 3188 C C . TYR C 2 5 ? -22.676 43.857 8.290 1.00 116.84 234 TYR R C 1
ATOM 3189 O O . TYR C 2 5 ? -23.456 43.045 8.790 1.00 114.95 234 TYR R O 1
ATOM 3198 N N . HIS C 2 6 ? -22.889 45.187 8.281 1.00 114.60 235 HIS R N 1
ATOM 3199 C CA . HIS C 2 6 ? -24.082 45.823 8.829 1.00 114.14 235 HIS R CA 1
ATOM 3200 C C . HIS C 2 6 ? -25.284 45.506 7.933 1.00 116.55 235 HIS R C 1
ATOM 3201 O O . HIS C 2 6 ? -26.367 45.238 8.455 1.00 115.26 235 HIS R O 1
ATOM 3215 N N . LEU C 2 8 ? -25.504 42.692 5.822 1.00 109.82 237 LEU R N 1
ATOM 3216 C CA . LEU C 2 8 ? -25.717 41.249 6.036 1.00 108.31 237 LEU R CA 1
ATOM 3217 C C . LEU C 2 8 ? -26.512 40.980 7.310 1.00 111.15 237 LEU R C 1
ATOM 3218 O O . LEU C 2 8 ? -27.402 40.129 7.296 1.00 110.27 237 LEU R O 1
ATOM 3223 N N . PHE C 2 9 ? -26.192 41.703 8.407 1.00 107.81 238 PHE R N 1
ATOM 3224 C CA . PHE C 2 9 ? -26.893 41.571 9.683 1.00 107.33 238 PHE R CA 1
ATOM 3225 C C . PHE C 2 9 ? -28.367 41.937 9.519 1.00 111.54 238 PHE R C 1
ATOM 3226 O O . PHE C 2 9 ? -29.227 41.211 10.019 1.00 110.90 238 PHE R O 1
ATOM 3234 N N . GLN C 2 10 ? -28.647 43.066 8.829 1.00 109.07 239 GLN R N 1
ATOM 3235 C CA . GLN C 2 10 ? -30.001 43.554 8.569 1.00 109.71 239 GLN R CA 1
ATOM 3236 C C . GLN C 2 10 ? -30.797 42.544 7.744 1.00 113.72 239 GLN R C 1
ATOM 3237 O O . GLN C 2 10 ? -31.943 42.271 8.094 1.00 113.88 239 GLN R O 1
ATOM 3246 N N . TYR C 2 12 ? -30.250 39.184 7.495 1.00 110.49 241 TYR R N 1
ATOM 3247 C CA . TYR C 2 12 ? -30.480 38.030 8.373 1.00 110.50 241 TYR R CA 1
ATOM 3248 C C . TYR C 2 12 ? -31.569 38.317 9.409 1.00 116.46 241 TYR R C 1
ATOM 3249 O O . TYR C 2 12 ? -32.434 37.467 9.616 1.00 116.87 241 TYR R O 1
ATOM 3258 N N . ASP C 2 13 ? -31.549 39.517 10.026 1.00 114.29 242 ASP R N 1
ATOM 3259 C CA . ASP C 2 13 ? -32.546 39.943 11.014 1.00 115.73 242 ASP R CA 1
ATOM 3260 C C .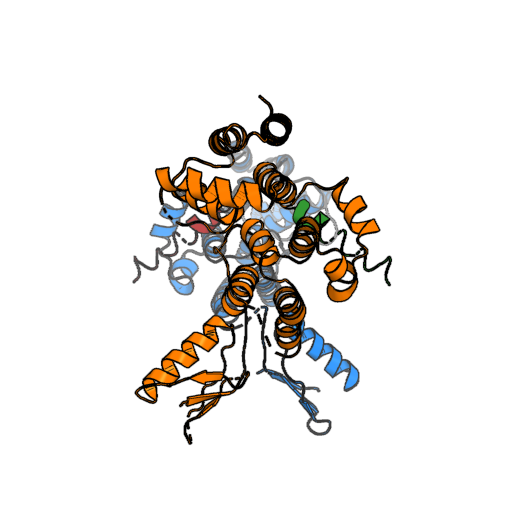 ASP C 2 13 ? -33.939 40.029 10.376 1.00 122.34 242 ASP R C 1
ATOM 3261 O O . ASP C 2 13 ? -34.898 39.489 10.934 1.00 123.17 242 ASP R O 1
ATOM 3266 N N . ASN C 2 14 ? -34.033 40.679 9.193 1.00 120.06 243 ASN R N 1
ATOM 3267 C CA . ASN C 2 14 ? -35.265 40.844 8.417 1.00 122.00 243 ASN R CA 1
ATOM 3268 C C . ASN C 2 14 ? -35.826 39.490 7.967 1.00 127.35 243 ASN R C 1
ATOM 3269 O O . ASN C 2 14 ? -37.043 39.342 7.887 1.00 128.99 243 ASN R O 1
ATOM 3274 N N . HIS C 2 15 ? -34.938 38.503 7.705 1.00 123.17 244 HIS R N 1
ATOM 3275 C CA . HIS C 2 15 ? -35.286 37.141 7.286 1.00 124.07 244 HIS R CA 1
ATOM 3276 C C . HIS C 2 15 ? -36.018 36.369 8.392 1.00 129.06 244 HIS R C 1
ATOM 3277 O O . HIS C 2 15 ? -37.007 35.701 8.095 1.00 130.74 244 HIS R O 1
ATOM 3284 N N . ILE C 2 16 ? -35.536 36.451 9.654 1.00 124.62 245 ILE R N 1
ATOM 3285 C CA . ILE C 2 16 ? -36.170 35.779 10.800 1.00 125.78 245 ILE R CA 1
ATOM 3286 C C . ILE C 2 16 ? -37.467 36.521 11.168 1.00 131.26 245 ILE R C 1
ATOM 3287 O O . ILE C 2 16 ? -38.441 35.885 11.578 1.00 133.21 245 ILE R O 1
ATOM 3292 N N . LYS C 2 17 ? -37.481 37.859 10.983 1.00 126.88 246 LYS R N 1
ATOM 3293 C CA . LYS C 2 17 ? -38.640 38.718 11.238 1.00 128.58 246 LYS R CA 1
ATOM 3294 C C . LYS C 2 17 ? -39.755 38.490 10.196 1.00 134.00 246 LYS R C 1
ATOM 3295 O O . LYS C 2 17 ? -40.931 38.681 10.510 1.00 136.34 246 LYS R O 1
ATOM 3297 N N . SER C 2 18 ? -39.383 38.066 8.973 1.00 129.16 247 SER R N 1
ATOM 3298 C CA . SER C 2 18 ? -40.323 37.785 7.881 1.00 130.95 247 SER R CA 1
ATOM 3299 C C . SER C 2 18 ? -40.806 36.316 7.883 1.00 135.64 247 SER R C 1
ATOM 3300 O O . SER C 2 18 ? -41.338 35.849 6.877 1.00 136.97 247 SER R O 1
ATOM 3302 N N . SER C 2 19 ? -40.593 35.579 8.992 1.00 131.42 248 SER R N 1
ATOM 3303 C CA . SER C 2 19 ? -40.976 34.170 9.091 1.00 133.01 248 SER R CA 1
ATOM 3304 C C . SER C 2 19 ? -42.344 33.975 9.754 1.00 140.13 248 SER R C 1
ATOM 3305 O O . SER C 2 19 ? -43.316 33.680 9.056 1.00 142.92 248 SER R O 1
ATOM 3307 N N . CYS C 2 20 ? -42.419 34.154 11.090 1.00 136.21 249 CYS R N 1
ATOM 3308 C CA . CYS C 2 20 ? -43.640 34.019 11.887 1.00 158.92 249 CYS R CA 1
ATOM 3309 C C . CYS C 2 20 ? -44.464 35.303 11.745 1.00 169.06 249 CYS R C 1
ATOM 3310 O O . CYS C 2 20 ? -45.607 35.385 12.194 1.00 129.48 249 CYS R O 1
ATOM 3313 N N . LEU D 2 1 ? -48.141 -8.883 12.044 1.00 125.37 230 LEU S N 1
ATOM 3314 C CA . LEU D 2 1 ? -47.235 -8.085 11.223 1.00 122.91 230 LEU S CA 1
ATOM 3315 C C . LEU D 2 1 ? -47.937 -7.504 9.994 1.00 126.03 230 LEU S C 1
ATOM 3316 O O . LEU D 2 1 ? -47.706 -6.339 9.677 1.00 123.28 230 LEU S O 1
ATOM 3321 N N . GLN D 2 2 ? -48.780 -8.308 9.307 1.00 124.87 231 GLN S N 1
ATOM 3322 C CA . GLN D 2 2 ? -49.530 -7.888 8.117 1.00 124.45 231 GLN S CA 1
ATOM 3323 C C . GLN D 2 2 ? -50.534 -6.787 8.457 1.00 126.65 231 GLN S C 1
ATOM 3324 O O . GLN D 2 2 ? -50.516 -5.738 7.814 1.00 124.31 231 GLN S O 1
ATOM 3326 N N . VAL D 2 3 ? -51.363 -7.005 9.503 1.00 124.12 232 VAL S N 1
ATOM 3327 C CA . VAL D 2 3 ? -52.362 -6.047 10.001 1.00 122.89 232 VAL S CA 1
ATOM 3328 C C . VAL D 2 3 ? -51.637 -4.784 10.511 1.00 123.71 232 VAL S C 1
ATOM 3329 O O . VAL D 2 3 ? -52.128 -3.672 10.309 1.00 121.95 232 VAL S O 1
ATOM 3333 N N . ALA D 2 4 ? -50.446 -4.969 11.123 1.00 119.47 233 ALA S N 1
ATOM 3334 C CA . ALA D 2 4 ? -49.584 -3.898 11.626 1.00 117.09 233 ALA S CA 1
ATOM 3335 C C . ALA D 2 4 ? -48.966 -3.091 10.473 1.00 118.79 233 ALA S C 1
ATOM 3336 O O . ALA D 2 4 ? -48.746 -1.889 10.625 1.00 116.90 233 ALA S O 1
ATOM 3338 N N . TYR D 2 5 ? -48.680 -3.756 9.329 1.00 115.52 234 TYR S N 1
ATOM 3339 C CA . TYR D 2 5 ? -48.123 -3.145 8.115 1.00 114.01 234 TYR S CA 1
ATOM 3340 C C . TYR D 2 5 ? -49.193 -2.277 7.464 1.00 116.91 234 TYR S C 1
ATOM 3341 O O . TYR D 2 5 ? -48.884 -1.194 6.964 1.00 115.21 234 TYR S O 1
ATOM 3350 N N . HIS D 2 6 ? -50.452 -2.758 7.482 1.00 114.36 235 HIS S N 1
ATOM 3351 C CA . HIS D 2 6 ? -51.605 -2.041 6.949 1.00 113.85 235 HIS S CA 1
ATOM 3352 C C . HIS D 2 6 ? -51.925 -0.847 7.854 1.00 115.92 235 HIS S C 1
ATOM 3353 O O . HIS D 2 6 ? -52.244 0.227 7.342 1.00 114.62 235 HIS S O 1
ATOM 3366 N N . LEU D 2 8 ? -49.574 0.746 9.945 1.00 108.26 237 LEU S N 1
ATOM 3367 C CA . LEU D 2 8 ? -48.435 1.655 9.720 1.00 106.78 237 LEU S CA 1
ATOM 3368 C C . LEU D 2 8 ? -48.615 2.481 8.447 1.00 109.70 237 LEU S C 1
ATOM 3369 O O . LEU D 2 8 ? -48.322 3.677 8.459 1.00 108.97 237 LEU S O 1
ATOM 3374 N N . PHE D 2 9 ? -49.094 1.844 7.356 1.00 106.18 238 PHE S N 1
ATOM 3375 C CA . PHE D 2 9 ? -49.348 2.519 6.084 1.00 105.63 238 PHE S CA 1
ATOM 3376 C C . PHE D 2 9 ? -50.401 3.610 6.264 1.00 109.62 238 PHE S C 1
ATOM 3377 O O . PHE D 2 9 ? -50.211 4.717 5.760 1.00 108.80 238 PHE S O 1
ATOM 3385 N N . GLN D 2 10 ? -51.509 3.289 6.970 1.00 107.10 239 GLN S N 1
ATOM 3386 C CA . GLN D 2 10 ? -52.605 4.217 7.248 1.00 107.52 239 GLN S CA 1
ATOM 3387 C C . GLN D 2 10 ? -52.115 5.410 8.067 1.00 111.92 239 GLN S C 1
ATOM 3388 O O . GLN D 2 10 ? -52.459 6.541 7.723 1.00 111.84 239 GLN S O 1
ATOM 3397 N N . TYR D 2 12 ? -48.930 6.619 8.266 1.00 110.09 241 TYR S N 1
ATOM 3398 C CA . TYR D 2 12 ? -48.059 7.396 7.374 1.00 110.29 241 TYR S CA 1
ATOM 3399 C C . TYR D 2 12 ? -48.867 8.193 6.347 1.00 115.92 241 TYR S C 1
ATOM 3400 O O . TYR D 2 12 ? -48.567 9.367 6.130 1.00 116.21 241 TYR S O 1
ATOM 3409 N N . ASP D 2 13 ? -49.906 7.572 5.747 1.00 113.45 242 ASP S N 1
ATOM 3410 C CA . ASP D 2 13 ? -50.790 8.219 4.770 1.00 114.26 242 ASP S CA 1
ATOM 3411 C C . ASP D 2 13 ? -51.551 9.379 5.417 1.00 120.42 242 ASP S C 1
ATOM 3412 O O . ASP D 2 13 ? -51.572 10.474 4.854 1.00 120.81 242 ASP S O 1
ATOM 3417 N N . ASN D 2 14 ? -52.142 9.141 6.612 1.00 118.21 243 ASN S N 1
ATOM 3418 C CA . ASN D 2 14 ? -52.888 10.129 7.396 1.00 119.82 243 ASN S CA 1
ATOM 3419 C C . ASN D 2 14 ? -51.990 11.299 7.823 1.00 125.34 243 ASN S C 1
ATOM 3420 O O . ASN D 2 14 ? -52.471 12.428 7.904 1.00 126.52 243 ASN S O 1
ATOM 3425 N N . HIS D 2 15 ? -50.688 11.026 8.064 1.00 121.72 244 HIS S N 1
ATOM 3426 C CA . HIS D 2 15 ? -49.680 12.014 8.459 1.00 122.87 244 HIS S CA 1
ATOM 3427 C C . HIS D 2 15 ? -49.402 13.033 7.344 1.00 127.52 244 HIS S C 1
ATOM 3428 O O . HIS D 2 15 ? -49.323 14.230 7.632 1.00 129.11 244 HIS S O 1
ATOM 3435 N N . ILE D 2 16 ? -49.245 12.563 6.083 1.00 122.84 245 ILE S N 1
ATOM 3436 C CA . ILE D 2 16 ? -49.001 13.441 4.928 1.00 123.51 245 ILE S CA 1
ATOM 3437 C C . ILE D 2 16 ? -50.301 14.183 4.569 1.00 128.02 245 ILE S C 1
ATOM 3438 O O . ILE D 2 16 ? -50.250 15.341 4.148 1.00 129.38 245 ILE S O 1
ATOM 3443 N N . LYS D 2 17 ? -51.461 13.519 4.773 1.00 123.36 246 LYS S N 1
ATOM 3444 C CA . LYS D 2 17 ? -52.793 14.077 4.527 1.00 123.97 246 LYS S CA 1
ATOM 3445 C C . LYS D 2 17 ? -53.152 15.153 5.551 1.00 129.19 246 LYS S C 1
ATOM 3446 O O . LYS D 2 17 ? -53.941 16.045 5.233 1.00 130.42 246 LYS S O 1
ATOM 3448 N N . SER D 2 18 ? -52.575 15.073 6.775 1.00 125.26 247 SER S N 1
ATOM 3449 C CA . SER D 2 18 ? -52.801 16.037 7.855 1.00 127.08 247 SER S CA 1
ATOM 3450 C C . SER D 2 18 ? -51.861 17.241 7.783 1.00 132.18 247 SER S C 1
ATOM 3451 O O . SER D 2 18 ? -52.125 18.249 8.451 1.00 134.44 247 SER S O 1
ATOM 3453 N N . SER D 2 19 ? -50.798 17.163 6.954 1.00 127.17 248 SER S N 1
ATOM 3454 C CA . SER D 2 19 ? -49.847 18.258 6.747 1.00 128.96 248 SER S CA 1
ATOM 3455 C C . SER D 2 19 ? -50.521 19.394 5.965 1.00 134.42 248 SER S C 1
ATOM 3456 O O . SER D 2 19 ? -50.536 20.532 6.438 1.00 137.28 248 SER S O 1
ATOM 3458 N N . CYS D 2 20 ? -51.114 19.072 4.794 1.00 128.94 249 CYS S N 1
ATOM 3459 C CA . CYS D 2 20 ? -51.824 20.023 3.932 1.00 148.70 249 CYS S CA 1
ATOM 3460 C C . CYS D 2 20 ? -53.014 19.368 3.224 1.00 153.39 249 CYS S C 1
ATOM 3461 O O . CYS D 2 20 ? -53.030 18.156 3.010 1.00 106.26 249 CYS S O 1
#

Nearest PDB structures (foldseek):
  5lde-assembly1_A  TM=1.005E+00  e=1.074E-34  Streptococcus sp. 'group G'
  5lde-assembly1_B  TM=9.640E-01  e=5.851E-30  Streptococcus sp. 'group G'
  3cl3-assembly1_A  TM=9.812E-01  e=4.189E-21  Human gammaherpesvirus 8
  3cl3-assembly1_B  TM=9.923E-01  e=1.202E-20  Human gammaherpesvirus 8
  8yd8-assembly1_H  TM=8.757E-01  e=2.291E-09  Homo sapiens

Solvent-accessible surface area: 27427 Å² total

Organism: Human herpesvirus 8 type P (isolate GK18) (NCBI:txid868565)

Secondary structure (DSSP, 8-state):
--EEE----SHHHHHHHHHHHHHHHTEE---EEETTTTEEE--EE----HHHHSHHHHHHHHHTT-HHHHHHHHHHTS---SS--HHHHHHHHHHHHHHT---HHHHHHHHHHHT-HHHHHHTS---HHHHHHHTTTS--SS-HHHHHHHHHHHHS-HHHHHHHHHHHGGG------SSHHHHHHHHHHHTSS-SS--HHHHHHHHTTT-HHHHHHHHHH-/-EEEE---EEE--SSHHHHHHHHHHHHHHHT-----B---EEE--------HHHHHHHHHHHHHHHHHTT-HHHHHHHHHHTS---SS--HHHHHHHHHHHHTTT---HHHHHHHHHHHT-HHHHHHTS---HHHHHHHTTTS--SS-HHHHHHHHHHHHS-HHHHHHHHHHHGGG---SSHHHHHHHHHHHTSS-TTT-HHHHHHHHTTT-HHHHHHHHHHH--/-HHHH-----HHHHHTT-/-HHHH-----HHHHHHH-

B-factor: mean 134.95, std 38.72, range [30.0, 299.28]

CATH classification: 3.10.20.10 (+2 more: 1.10.533.10, 1.10.533.10)

InterPro domains:
  IPR001875 Death effector domain [PF01335] (94-168)
  IPR001875 Death effector domain [PS50168] (2-74)
  IPR001875 Death effector domain [PS50168] (93-169)
  IPR001875 Death effector domain [SM00031] (2-74)
  IPR001875 Death effector domain [SM00031] (92-169)
  IPR011029 Death-like domain superfamily [G3DSA:1.10.533.10] (1-85)
  IPR011029 Death-like domain superfamily [G3DSA:1.10.533.10] (86-178)
  IPR011029 Death-like domain superfamily [SSF47986] (92-170)

Radius of gyration: 33.31 Å; Cα contacts (8 Å, |Δi|>4): 492; chains: 4; bounding box: 71×67×90 Å

Sequence (482 aa):
QYKLILNAVDAATAEKVFKQYANDNGVDGEWTYDDATKTFTVELEVLDPNSMATYEVLCEVARKLGTDDREVVLFLLNVFIPQPTLAQLIGALRALKEEGRLTFPLLAECLFRAGRRDLLRDLLHLDPRFLERHLAGTMSYFSPYQLTVLHVDGELCARDIRSLIFLSKDTIGSSTPQTFLHWVYCMENLDLLGPTDVDALMSMLRSLSRVDLQRQVQTLMQYKLILGETTTEAVDAATAEKVFKQYANDNGVDGEWTYTKTFTVELEVLGPLDPNSMATYEVLCEVARKLGTDDREVVLFLLNVFIPQPTLAQLIGALRALKEEGRLTFPLLAECLFRAGRRDLLRDLLHLDPRFLERHLAGTMSYFSPYQLTVLHVDGELCARDIRSLIFLSKDTITPQTFLHWVYCMENLDLLGPTDVDALMSMLRSLSRVDLQRQVQTLMGLLQVAYHLFQYDNHIKSSCLQVAYHLFQYDNHIKSSC

Foldseek 3Di:
DAEEAECDDDLVVVCVVVCVVCVLVQHAADWDADPPVRYIYGDDGDLDDCLPVVLVLVLVCLVPQDFPLLQLLCVQLPNGDARDDSVRSSVVQNVCVSVVNDDLLLVLVSCVLSVNQVCCVPRVVHNVVVVVVVPVPDDHPGDLLSSLLSVLQVPQDPVLQVVLQVVCVVVDDVVTHPGSSSSQVSCVVVVNDDPVDNPVVLVSCVVSVVVVSSVSSVVSD/DAFEACPTDDDDDPDPVVVVVVVVVVCVVVFHAADWDAVRYIYGHDGDCVVVVCVVVVVLVLVLVCLVPQDFPLLQLLCVQLPNGDARDDSVRSSVVVVVCVSVVSDDLLLVLVSCVLSVNQVCCVPRVVHNVVVVVVVPVPDDHPGDLLSSLLSVLQVPQDPVLQVVLQVVCVVVNGHPGSSSSQVSCVVVVNDDPPCCVVVLVSCVVSVVVVSSVSVCVSNDD/DVVVVCVVVVVVVVVVPD/DVVVVCVVVVVVVVVVVD